Protein 1CF5 (pdb70)

Sequence (498 aa):
DVNFDLSTATAKTYTKFIEDFRATLPFSHKVYDIPLLYSTISDSRRFILLNLTSYAYETISVAIDVTNVYVVAYRTRDVSYFFKESPPEAYNILFKGTRKITLPYTGNYENLQTAAHKIRENIDLGLPALSSAITTLFYYNAQSAPSALLVLIQTTAEAARFKYIERHVAKYVATNFKPNLAIISLENQWSALSKQIFLAQNQGGKFRNPVDLIKPTGQRFQVTNVDSDVVKGNIKLLLNSRASTADENDVNFDLSTATAKTYTKFIEDFRATLPFSHKVYDIPLLYSTISDSRRFILLNLTSYAYETISVAIDVTNVYVVAYRTRDVSYFFKESPPEAYNILFKGTRKITLPYTGNYENLQTAAHKIRENIDLGLPALSSAITTLFYYNAQSAPSALLVLIQTTAEAARFKYIERHVAKYVATNFKPNLAIISLENQWSALSKQIFLAQNQGGKFRNPVDLIKPTGQRFQVTNVDSDVVKGNIKLLLNSRASTADEN

Structure (mmCIF, N/CA/C/O backbone):
data_1CF5
#
_entry.id   1CF5
#
_cell.length_a   49.090
_cell.length_b   50.580
_cell.length_c   61.120
_cell.angle_alpha   72.98
_cell.angle_beta   78.39
_cell.angle_gamma   76.97
#
_symmetry.space_group_name_H-M   'P 1'
#
loop_
_entity.id
_entity.type
_entity.pdbx_description
1 polymer 'PROTEIN (BETA-MOMORCHARIN)'
2 branched beta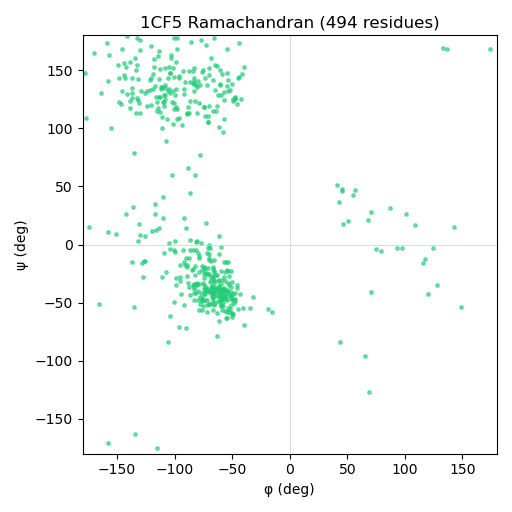-D-xylopyranose-(1-2)-[alpha-D-mannopyranose-(1-6)]beta-D-mannopyranose-(1-4)-2-acetamido-2-deoxy-beta-D-glucopyranose-(1-4)-[alpha-L-fucopyranose-(1-3)]2-acetamido-2-deoxy-beta-D-glucopyranose
3 water water
#
loop_
_atom_site.group_PDB
_atom_site.id
_atom_site.type_symbol
_atom_site.label_atom_id
_atom_site.label_alt_id
_atom_site.label_comp_id
_atom_site.label_asym_id
_atom_site.label_entity_id
_atom_site.label_seq_id
_atom_site.pdbx_PDB_ins_code
_atom_site.Cartn_x
_atom_site.Cartn_y
_atom_site.Cartn_z
_atom_site.occupancy
_atom_site.B_iso_or_equiv
_atom_site.auth_seq_id
_atom_site.auth_comp_id
_atom_site.auth_asym_id
_atom_site.auth_atom_id
_atom_site.pdbx_PDB_model_num
ATOM 1 N N . ASP A 1 1 ? 14.730 4.091 -9.037 1.00 30.08 1 ASP A N 1
ATOM 2 C CA . ASP A 1 1 ? 13.424 3.730 -8.397 1.00 26.50 1 ASP A CA 1
ATOM 3 C C . ASP A 1 1 ? 13.438 4.329 -7.000 1.00 25.15 1 ASP A C 1
ATOM 4 O O . ASP A 1 1 ? 14.475 4.815 -6.562 1.00 27.92 1 ASP A O 1
ATOM 9 N N . VAL A 1 2 ? 12.313 4.280 -6.300 1.00 19.17 2 VAL A N 1
ATOM 10 C CA . VAL A 1 2 ? 12.276 4.637 -4.885 1.00 15.76 2 VAL A CA 1
ATOM 11 C C . VAL A 1 2 ? 12.985 3.587 -4.015 1.00 14.48 2 VAL A C 1
ATOM 12 O O . VAL A 1 2 ? 12.469 2.481 -3.840 1.00 16.06 2 VAL A O 1
ATOM 16 N N . ASN A 1 3 ? 14.187 3.902 -3.528 1.00 13.95 3 ASN A N 1
ATOM 17 C CA . ASN A 1 3 ? 14.943 3.003 -2.641 1.00 9.48 3 ASN A CA 1
ATOM 18 C C . ASN A 1 3 ? 14.569 3.068 -1.161 1.00 11.46 3 ASN A C 1
ATOM 19 O O . ASN A 1 3 ? 14.130 4.110 -0.643 1.00 9.38 3 ASN A O 1
ATOM 24 N N . PHE A 1 4 ? 14.560 1.892 -0.543 1.00 12.86 4 PHE A N 1
ATOM 25 C CA . PHE A 1 4 ? 14.608 1.758 0.895 1.00 13.97 4 PHE A CA 1
ATOM 26 C C . PHE A 1 4 ? 15.371 0.501 1.281 1.00 17.39 4 PHE A C 1
ATOM 27 O O . PHE A 1 4 ? 14.973 -0.609 0.948 1.00 22.15 4 PHE A O 1
ATOM 35 N N . ASP A 1 5 ? 16.444 0.706 2.035 1.00 16.37 5 ASP A N 1
ATOM 36 C CA . ASP A 1 5 ? 17.308 -0.354 2.549 1.00 13.94 5 ASP A CA 1
ATOM 37 C C . ASP A 1 5 ? 17.181 -0.436 4.095 1.00 13.68 5 ASP A C 1
ATOM 38 O O . ASP A 1 5 ? 17.598 0.480 4.810 1.00 16.87 5 ASP A O 1
ATOM 43 N N . LEU A 1 6 ? 16.629 -1.544 4.595 1.00 10.04 6 LEU A N 1
ATOM 44 C CA . LEU A 1 6 ? 16.382 -1.735 6.022 1.00 4.59 6 LEU A CA 1
ATOM 45 C C . LEU A 1 6 ? 17.668 -1.807 6.845 1.00 8.54 6 LEU A C 1
ATOM 46 O O . LEU A 1 6 ? 17.642 -1.800 8.068 1.00 9.14 6 LEU A O 1
ATOM 51 N N . SER A 1 7 ? 18.795 -1.968 6.184 1.00 10.11 7 SER A N 1
ATOM 52 C CA . SER A 1 7 ? 20.020 -2.160 6.924 1.00 9.95 7 SER A CA 1
ATOM 53 C C . SER A 1 7 ? 20.616 -0.853 7.419 1.00 8.90 7 SER A C 1
ATOM 54 O O . SER A 1 7 ? 21.639 -0.872 8.103 1.00 15.08 7 SER A O 1
ATOM 57 N N . THR A 1 8 ? 20.011 0.272 7.031 1.00 9.54 8 THR A N 1
ATOM 58 C CA . THR A 1 8 ? 20.502 1.637 7.376 1.00 10.47 8 THR A CA 1
ATOM 59 C C . THR A 1 8 ? 19.382 2.519 7.946 1.00 12.22 8 THR A C 1
ATOM 60 O O . THR A 1 8 ? 19.513 3.757 8.028 1.00 12.48 8 THR A O 1
ATOM 64 N N . ALA A 1 9 ? 18.235 1.895 8.192 1.00 12.00 9 ALA A N 1
ATOM 65 C CA . ALA A 1 9 ? 16.986 2.622 8.272 1.00 14.23 9 ALA A CA 1
ATOM 66 C C . ALA A 1 9 ? 16.658 3.022 9.690 1.00 16.92 9 ALA A C 1
ATOM 67 O O . ALA A 1 9 ? 17.017 2.340 10.653 1.00 21.53 9 ALA A O 1
ATOM 69 N N . THR A 1 10 ? 15.964 4.143 9.790 1.00 12.76 10 THR A N 1
ATOM 70 C CA . THR A 1 10 ? 15.641 4.788 11.046 1.00 9.41 10 THR A CA 1
ATOM 71 C C . THR A 1 10 ? 14.236 5.272 10.814 1.00 8.51 10 THR A C 1
ATOM 72 O O . THR A 1 10 ? 13.750 5.210 9.676 1.00 13.74 10 THR A O 1
ATOM 76 N N . ALA A 1 11 ? 13.641 5.918 11.807 1.00 12.65 11 ALA A N 1
ATOM 77 C CA . ALA A 1 11 ? 12.325 6.531 11.584 1.00 16.76 11 ALA A CA 1
ATOM 78 C C . ALA A 1 11 ? 12.429 7.641 10.538 1.00 21.36 11 ALA A C 1
ATOM 79 O O . ALA A 1 11 ? 11.518 7.823 9.715 1.00 24.25 11 ALA A O 1
ATOM 81 N N . LYS A 1 12 ? 13.629 8.210 10.441 1.00 20.54 12 LYS A N 1
ATOM 82 C CA . LYS A 1 12 ? 13.891 9.305 9.517 1.00 24.70 12 LYS A CA 1
ATOM 83 C C . LYS A 1 12 ? 14.009 8.842 8.063 1.00 22.45 12 LYS A C 1
ATOM 84 O O . LYS A 1 12 ? 13.269 9.321 7.188 1.00 20.67 12 LYS A O 1
ATOM 90 N N . THR A 1 13 ? 14.875 7.861 7.812 1.00 15.93 13 THR A N 1
ATOM 91 C CA . THR A 1 13 ? 15.014 7.373 6.444 1.00 15.00 13 THR A CA 1
ATOM 92 C C . THR A 1 13 ? 13.745 6.692 5.982 1.00 15.63 13 THR A C 1
ATOM 93 O O . THR A 1 13 ? 13.520 6.616 4.794 1.00 18.96 13 THR A O 1
ATOM 97 N N . TYR A 1 14 ? 12.917 6.193 6.903 1.00 15.89 14 TYR A N 1
ATOM 98 C CA . TYR A 1 14 ? 11.659 5.568 6.491 1.00 13.72 14 TYR A CA 1
ATOM 99 C C . TYR A 1 14 ? 10.615 6.568 6.030 1.00 16.87 14 TYR A C 1
ATOM 100 O O . TYR A 1 14 ? 9.866 6.288 5.099 1.00 20.51 14 TYR A O 1
ATOM 109 N N . THR A 1 15 ? 10.512 7.707 6.714 1.00 20.70 15 THR A N 1
ATOM 110 C CA . THR A 1 15 ? 9.592 8.783 6.292 1.00 17.51 15 THR A CA 1
ATOM 111 C C . THR A 1 15 ? 10.033 9.408 4.981 1.00 15.35 15 THR A C 1
ATOM 112 O O . THR A 1 15 ? 9.208 9.867 4.185 1.00 15.24 15 THR A O 1
ATOM 116 N N . LYS A 1 16 ? 11.343 9.503 4.794 1.00 13.01 16 LYS A N 1
ATOM 117 C CA . LYS A 1 16 ? 11.893 9.985 3.528 1.00 13.11 16 LYS A CA 1
ATOM 118 C C . LYS A 1 16 ? 11.658 9.035 2.337 1.00 9.22 16 LYS A C 1
ATOM 119 O O . LYS A 1 16 ? 11.438 9.491 1.217 1.00 13.60 16 LYS A O 1
ATOM 125 N N . PHE A 1 17 ? 11.803 7.728 2.563 1.00 10.46 17 PHE A N 1
ATOM 126 C CA . PHE A 1 17 ? 11.389 6.712 1.598 1.00 9.45 17 PHE A CA 1
ATOM 127 C C . PHE A 1 17 ? 9.943 6.962 1.237 1.00 10.42 17 PHE A C 1
ATOM 128 O O . PHE A 1 17 ? 9.670 7.301 0.098 1.00 15.73 17 PHE A O 1
ATOM 136 N N . ILE A 1 18 ? 9.056 7.038 2.239 1.00 11.69 18 ILE A N 1
ATOM 137 C CA . ILE A 1 18 ? 7.632 7.299 1.967 1.00 12.41 18 ILE A CA 1
ATOM 138 C C . ILE A 1 18 ? 7.401 8.632 1.271 1.00 18.23 18 ILE A C 1
ATOM 139 O O . ILE A 1 18 ? 6.650 8.713 0.275 1.00 20.99 18 ILE A O 1
ATOM 144 N N . GLU A 1 19 ? 8.098 9.665 1.755 1.00 21.27 19 GLU A N 1
ATOM 145 C CA . GLU A 1 19 ? 7.994 11.018 1.203 1.00 21.07 19 GLU A CA 1
ATOM 146 C C . GLU A 1 19 ? 8.387 11.038 -0.281 1.00 21.12 19 GLU A C 1
ATOM 147 O O . GLU A 1 19 ? 7.578 11.420 -1.121 1.00 23.87 19 GLU A O 1
ATOM 153 N N . ASP A 1 20 ? 9.561 10.491 -0.606 1.00 18.78 20 ASP A N 1
ATOM 154 C CA . ASP A 1 20 ? 9.971 10.232 -1.996 1.00 18.21 20 ASP A CA 1
ATOM 155 C C . ASP A 1 20 ? 9.009 9.376 -2.853 1.00 17.11 20 ASP A C 1
ATOM 156 O O . ASP A 1 20 ? 8.832 9.631 -4.042 1.00 20.66 20 ASP A O 1
ATOM 161 N N . PHE A 1 21 ? 8.540 8.267 -2.294 1.00 15.07 21 PHE A N 1
ATOM 162 C CA . PHE A 1 21 ? 7.601 7.379 -2.970 1.00 16.21 21 PHE A CA 1
ATOM 163 C C . PHE A 1 21 ? 6.286 8.107 -3.306 1.00 18.93 21 PHE A C 1
ATOM 164 O O . PHE A 1 21 ? 5.817 8.044 -4.454 1.00 22.11 21 PHE A O 1
ATOM 172 N N . ARG A 1 22 ? 5.770 8.895 -2.356 1.00 21.12 22 ARG A N 1
ATOM 173 C CA . ARG A 1 22 ? 4.611 9.780 -2.612 1.00 22.58 22 ARG A CA 1
ATOM 174 C C . ARG A 1 22 ? 4.810 10.731 -3.801 1.00 22.65 22 ARG A C 1
ATOM 175 O O . ARG A 1 22 ? 3.840 11.153 -4.418 1.00 24.16 22 ARG A O 1
ATOM 183 N N . ALA A 1 23 ? 6.066 10.996 -4.164 1.00 25.15 23 ALA A N 1
ATOM 184 C CA . ALA A 1 23 ? 6.398 12.014 -5.155 1.00 28.18 23 ALA A CA 1
ATOM 185 C C . ALA A 1 23 ? 7.057 11.516 -6.442 1.00 30.53 23 ALA A C 1
ATOM 186 O O . ALA A 1 23 ? 7.602 12.313 -7.207 1.00 38.66 23 ALA A O 1
ATOM 188 N N . THR A 1 24 ? 7.055 10.212 -6.695 1.00 30.65 24 THR A N 1
ATOM 189 C CA . THR A 1 24 ? 7.247 9.768 -8.083 1.00 28.02 24 THR A CA 1
ATOM 190 C C . THR A 1 24 ? 5.928 9.395 -8.752 1.00 27.68 24 THR A C 1
ATOM 191 O O . THR A 1 24 ? 5.857 9.255 -9.968 1.00 28.45 24 THR A O 1
ATOM 195 N N . LEU A 1 25 ? 4.850 9.433 -7.981 1.00 25.60 25 LEU A N 1
ATOM 196 C CA . LEU A 1 25 ? 3.549 9.192 -8.549 1.00 27.34 25 LEU A CA 1
ATOM 197 C C . LEU A 1 25 ? 3.123 10.414 -9.339 1.00 30.20 25 LEU A C 1
ATOM 198 O O . LEU A 1 25 ? 3.140 11.524 -8.819 1.00 35.78 25 LEU A O 1
ATOM 203 N N . PRO A 1 26 ? 2.910 10.256 -10.652 1.00 31.81 26 PRO A N 1
ATOM 204 C CA . PRO A 1 26 ? 2.138 11.266 -11.379 1.00 31.36 26 PRO A CA 1
ATOM 205 C C . PRO A 1 26 ? 0.710 11.440 -10.861 1.00 32.11 26 PRO A C 1
ATOM 206 O O . PRO A 1 26 ? -0.016 10.455 -10.648 1.00 34.47 26 PRO A O 1
ATOM 210 N N . PHE A 1 27 ? 0.285 12.695 -10.759 1.00 29.79 27 PHE A N 1
ATOM 211 C CA . PHE A 1 27 ? -1.124 13.033 -10.497 1.00 28.74 27 PHE A CA 1
ATOM 212 C C . PHE A 1 27 ? -1.521 14.152 -11.455 1.00 28.90 27 PHE A C 1
ATOM 213 O O . PHE A 1 27 ? -0.658 14.849 -11.990 1.00 32.36 27 PHE A O 1
ATOM 221 N N . SER A 1 28 ? -2.813 14.339 -11.673 1.00 26.89 28 SER A N 1
ATOM 222 C CA . SER A 1 28 ? -3.240 15.299 -12.665 1.00 27.76 28 SER A CA 1
ATOM 223 C C . SER A 1 28 ? -3.373 16.718 -12.117 1.00 32.46 28 SER A C 1
ATOM 224 O O . SER A 1 28 ? -3.094 17.701 -12.813 1.00 33.88 28 SER A O 1
ATOM 227 N N . HIS A 1 29 ? -3.825 16.825 -10.873 1.00 39.64 29 HIS A N 1
ATOM 228 C CA . HIS A 1 29 ? -3.916 18.121 -10.174 1.00 40.34 29 HIS A CA 1
ATOM 229 C C . HIS A 1 29 ? -4.420 17.883 -8.772 1.00 36.57 29 HIS A C 1
ATOM 230 O O . HIS A 1 29 ? -5.325 17.083 -8.584 1.00 37.24 29 HIS A O 1
ATOM 237 N N . LYS A 1 30 ? -3.970 18.698 -7.829 1.00 34.50 30 LYS A N 1
ATOM 238 C CA . LYS A 1 30 ? -4.331 18.508 -6.424 1.00 35.25 30 LYS A CA 1
ATOM 239 C C . LYS A 1 30 ? -5.789 18.833 -6.098 1.00 33.70 30 LYS A C 1
ATOM 240 O O . LYS A 1 30 ? -6.175 19.981 -6.162 1.00 37.07 30 LYS A O 1
ATOM 246 N N . VAL A 1 31 ? -6.601 17.829 -5.780 1.00 35.06 31 VAL A N 1
ATOM 247 C CA . VAL A 1 31 ? -7.937 18.085 -5.233 1.00 35.08 31 VAL A CA 1
ATOM 248 C C . VAL A 1 31 ? -7.868 18.356 -3.731 1.00 36.21 31 VAL A C 1
ATOM 249 O O . VAL A 1 31 ? -7.367 17.524 -2.965 1.00 39.03 31 VAL A O 1
ATOM 253 N N . TYR A 1 32 ? -8.389 19.508 -3.313 1.00 33.14 32 TYR A N 1
ATOM 254 C CA . TYR A 1 32 ? -8.239 19.987 -1.945 1.00 25.71 32 TYR A CA 1
ATOM 255 C C . TYR A 1 32 ? -6.814 19.762 -1.466 1.00 25.52 32 TYR A C 1
ATOM 256 O O . TYR A 1 32 ? -6.582 19.310 -0.359 1.00 29.32 32 TYR A O 1
ATOM 265 N N . ASP A 1 33 ? -5.868 19.937 -2.377 1.00 27.96 33 ASP A N 1
ATOM 266 C CA . ASP A 1 33 ? -4.439 19.827 -2.082 1.00 27.00 33 ASP A CA 1
ATOM 267 C C . ASP A 1 33 ? -3.893 18.432 -1.894 1.00 22.47 33 ASP A C 1
ATOM 268 O O . ASP A 1 33 ? -2.682 18.225 -1.886 1.00 24.98 33 ASP A O 1
ATOM 273 N N . ILE A 1 34 ? -4.790 17.461 -1.939 1.00 20.31 34 ILE A N 1
ATOM 274 C CA . ILE A 1 34 ? -4.420 16.055 -2.017 1.00 14.01 34 ILE A CA 1
ATOM 275 C C . ILE A 1 34 ? -4.293 15.696 -3.503 1.00 11.91 34 ILE A C 1
ATOM 276 O O . ILE A 1 34 ? -5.264 15.824 -4.271 1.00 13.18 34 ILE A O 1
ATOM 281 N N . PRO A 1 35 ? -3.074 15.405 -3.965 1.00 8.70 35 PRO A N 1
ATOM 282 C CA . PRO A 1 35 ? -2.817 15.007 -5.351 1.00 8.70 35 PRO A CA 1
ATOM 283 C C . PRO A 1 35 ? -3.776 13.925 -5.833 1.00 12.61 35 PRO A C 1
ATOM 284 O O . PRO A 1 35 ? -3.976 12.923 -5.154 1.00 8.06 35 PRO A O 1
ATOM 288 N N . LEU A 1 36 ? -4.441 14.183 -6.948 1.00 17.31 36 LEU A N 1
ATOM 289 C CA . LEU A 1 36 ? -5.352 13.203 -7.569 1.00 20.57 36 LEU A CA 1
ATOM 290 C C . LEU A 1 36 ? -4.693 12.434 -8.726 1.00 23.47 36 LEU A C 1
ATOM 291 O O . LEU A 1 36 ? -4.087 13.042 -9.605 1.00 27.38 36 LEU A O 1
ATOM 296 N N . LEU A 1 37 ? -4.869 11.112 -8.748 1.00 25.88 37 LEU A N 1
ATOM 297 C CA . LEU A 1 37 ? -4.040 10.216 -9.570 1.00 22.76 37 LEU A CA 1
ATOM 298 C C . LEU A 1 37 ? -4.717 9.901 -10.908 1.00 25.89 37 LEU A C 1
ATOM 299 O O . LEU A 1 37 ? -5.953 9.856 -10.985 1.00 27.19 37 LEU A O 1
ATOM 304 N N . TYR A 1 38 ? -3.923 9.796 -11.977 1.00 27.01 38 TYR A N 1
ATOM 305 C CA . TYR A 1 38 ? -4.482 9.589 -13.331 1.00 22.39 38 TYR A CA 1
ATOM 306 C C . TYR A 1 38 ? -5.238 8.282 -13.465 1.00 22.91 38 TYR A C 1
ATOM 307 O O . TYR A 1 38 ? -4.639 7.212 -13.328 1.00 19.20 38 TYR A O 1
ATOM 316 N N . SER A 1 39 ? -6.465 8.384 -13.972 1.00 24.41 39 SER A N 1
ATOM 317 C CA . SER A 1 39 ? -7.268 7.218 -14.363 1.00 26.21 39 SER A CA 1
ATOM 318 C C . SER A 1 39 ? -6.671 6.522 -15.583 1.00 25.91 39 SER A C 1
ATOM 319 O O . SER A 1 39 ? -6.811 5.307 -15.757 1.00 28.44 39 SER A O 1
ATOM 322 N N . THR A 1 40 ? -5.973 7.303 -16.403 1.00 23.91 40 THR A N 1
ATOM 323 C CA . THR A 1 40 ? -5.402 6.826 -17.648 1.00 25.42 40 THR A CA 1
ATOM 324 C C . THR A 1 40 ? -4.039 7.443 -17.857 1.00 26.50 40 THR A C 1
ATOM 325 O O . THR A 1 40 ? -3.906 8.657 -17.948 1.00 30.14 40 THR A O 1
ATOM 329 N N . ILE A 1 41 ? -3.066 6.595 -18.139 1.00 28.75 41 ILE A N 1
ATOM 330 C CA . ILE A 1 41 ? -1.687 7.032 -18.215 1.00 25.70 41 ILE A CA 1
ATOM 331 C C . ILE A 1 41 ? -0.940 6.237 -19.288 1.00 29.49 41 ILE A C 1
ATOM 332 O O . ILE A 1 41 ? -1.195 5.034 -19.487 1.00 29.02 41 ILE A O 1
ATOM 337 N N . SER A 1 42 ? -0.212 6.966 -20.127 1.00 30.10 42 SER A N 1
ATOM 338 C CA . SER A 1 42 ? 0.609 6.358 -21.161 1.00 36.07 42 SER A CA 1
ATOM 339 C C . SER A 1 42 ? 1.386 5.211 -20.541 1.00 40.02 42 SER A C 1
ATOM 340 O O . SER A 1 42 ? 2.131 5.430 -19.599 1.00 44.02 42 SER A O 1
ATOM 343 N N . ASP A 1 43 ? 1.204 3.992 -21.042 1.00 42.30 43 ASP A N 1
ATOM 344 C CA . ASP A 1 43 ? 1.770 2.808 -20.383 1.00 44.62 43 ASP A CA 1
ATOM 345 C C . ASP A 1 43 ? 3.279 2.865 -20.148 1.00 44.12 43 ASP A C 1
ATOM 346 O O . ASP A 1 43 ? 3.822 2.087 -19.359 1.00 44.35 43 ASP A O 1
ATOM 351 N N . SER A 1 44 ? 3.944 3.802 -20.816 1.00 43.32 44 SER A N 1
ATOM 352 C CA . SER A 1 44 ? 5.354 4.069 -20.553 1.00 43.11 44 SER A CA 1
ATOM 353 C C . SER A 1 44 ? 5.569 4.545 -19.111 1.00 42.77 44 SER A C 1
ATOM 354 O O . SER A 1 44 ? 6.576 4.222 -18.485 1.00 43.02 44 SER A O 1
ATOM 357 N N . ARG A 1 45 ? 4.564 5.247 -18.582 1.00 41.56 45 ARG A N 1
ATOM 358 C CA . ARG A 1 45 ? 4.587 5.830 -17.234 1.00 38.16 45 ARG A CA 1
ATOM 359 C C . ARG A 1 45 ? 3.723 5.048 -16.226 1.00 32.77 45 ARG A C 1
ATOM 360 O O . ARG A 1 45 ? 3.622 5.435 -15.065 1.00 33.54 45 ARG A O 1
ATOM 368 N N . ARG A 1 46 ? 3.098 3.957 -16.656 1.00 26.10 46 ARG A N 1
ATOM 369 C CA . ARG A 1 46 ? 2.114 3.268 -15.818 1.00 18.27 46 ARG A CA 1
ATOM 370 C C . ARG A 1 46 ? 2.626 2.801 -14.442 1.00 16.99 46 ARG A C 1
ATOM 371 O O . ARG A 1 46 ? 1.984 3.072 -13.434 1.00 16.92 46 ARG A O 1
ATOM 379 N N . PHE A 1 47 ? 3.819 2.200 -14.408 1.00 12.72 47 PHE A N 1
ATOM 380 C CA . PHE A 1 47 ? 4.334 1.466 -13.250 1.00 10.33 47 PHE A CA 1
ATOM 381 C C . PHE A 1 47 ? 5.629 2.072 -12.707 1.00 14.55 47 PHE A C 1
ATOM 382 O O . PHE A 1 47 ? 6.583 2.265 -13.465 1.00 15.50 47 PHE A O 1
ATOM 390 N N . ILE A 1 48 ? 5.703 2.227 -11.378 1.00 16.63 48 ILE A N 1
ATOM 391 C CA . ILE A 1 48 ? 6.927 2.634 -10.686 1.00 13.86 48 ILE A CA 1
ATOM 392 C C . ILE A 1 48 ? 7.410 1.475 -9.836 1.00 15.70 48 ILE A C 1
ATOM 393 O O . ILE A 1 48 ? 6.603 0.646 -9.399 1.00 14.71 48 ILE A O 1
ATOM 398 N N . LEU A 1 49 ? 8.727 1.421 -9.629 1.00 11.37 49 LEU A N 1
ATOM 399 C CA . LEU A 1 49 ? 9.388 0.325 -8.934 1.00 9.53 49 LEU A CA 1
ATOM 400 C C . LEU A 1 49 ? 9.954 0.795 -7.586 1.00 10.29 49 LEU A C 1
ATOM 401 O O . LEU A 1 49 ? 10.509 1.890 -7.493 1.00 10.47 49 LEU A O 1
ATOM 406 N N . LEU A 1 50 ? 9.744 -0.002 -6.540 1.00 11.07 50 LEU A N 1
ATOM 407 C CA . LEU A 1 50 ? 10.318 0.237 -5.215 1.00 6.32 50 LEU A CA 1
ATOM 408 C C . LEU A 1 50 ? 11.446 -0.740 -4.953 1.00 11.82 50 LEU A C 1
ATOM 409 O O . LEU A 1 50 ? 11.232 -1.947 -4.986 1.00 15.01 50 LEU A O 1
ATOM 414 N N . ASN A 1 51 ? 12.579 -0.233 -4.481 1.00 14.80 51 ASN A N 1
ATOM 415 C CA . ASN A 1 51 ? 13.769 -1.063 -4.348 1.00 15.23 51 ASN A CA 1
ATOM 416 C C . ASN A 1 51 ? 14.089 -1.391 -2.886 1.00 14.44 51 ASN A C 1
AT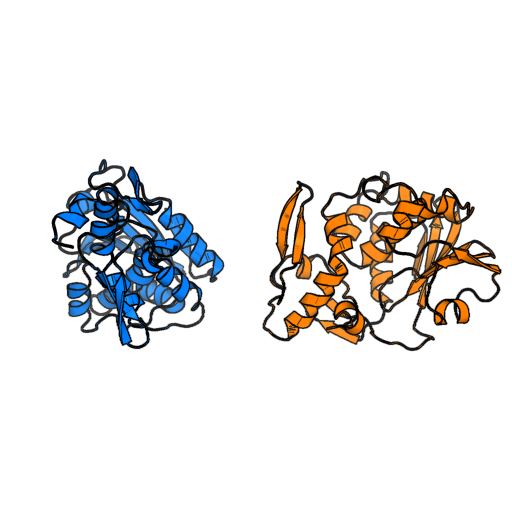OM 417 O O . ASN A 1 51 ? 14.922 -0.735 -2.241 1.00 10.74 51 ASN A O 1
ATOM 422 N N . LEU A 1 52 ? 13.509 -2.499 -2.425 1.00 13.31 52 LEU A N 1
ATOM 423 C CA . LEU A 1 52 ? 13.550 -2.939 -1.018 1.00 8.78 52 LEU A CA 1
ATOM 424 C C . LEU A 1 52 ? 14.648 -3.989 -0.669 1.00 9.67 52 LEU A C 1
ATOM 425 O O . LEU A 1 52 ? 14.556 -5.140 -1.080 1.00 19.29 52 LEU A O 1
ATOM 430 N N . THR A 1 53 ? 15.680 -3.586 0.066 1.00 5.33 53 THR A N 1
ATOM 431 C CA . THR A 1 53 ? 16.663 -4.501 0.670 1.00 4.09 53 THR A CA 1
ATOM 432 C C . THR A 1 53 ? 16.475 -4.695 2.202 1.00 7.74 53 THR A C 1
ATOM 433 O O . THR A 1 53 ? 16.167 -3.768 2.942 1.00 10.07 53 THR A O 1
ATOM 437 N N . SER A 1 54 ? 16.788 -5.876 2.694 1.00 6.85 54 SER A N 1
ATOM 438 C CA . SER A 1 54 ? 16.430 -6.241 4.053 1.00 4.16 54 SER A CA 1
ATOM 439 C C . SER A 1 54 ? 17.675 -6.059 4.895 1.00 5.43 54 SER A C 1
ATOM 440 O O . SER A 1 54 ? 18.764 -5.973 4.338 1.00 7.36 54 SER A O 1
ATOM 443 N N . TYR A 1 55 ? 17.560 -6.292 6.198 1.00 5.74 55 TYR A N 1
ATOM 444 C CA . TYR A 1 55 ? 18.707 -6.179 7.098 1.00 8.98 55 TYR A CA 1
ATOM 445 C C . TYR A 1 55 ? 19.921 -6.944 6.600 1.00 11.48 55 TYR A C 1
ATOM 446 O O . TYR A 1 55 ? 21.048 -6.540 6.816 1.00 17.44 55 TYR A O 1
ATOM 455 N N . ALA A 1 56 ? 19.668 -8.046 5.914 1.00 17.05 56 ALA A N 1
ATOM 456 C CA . ALA A 1 56 ? 20.715 -8.990 5.552 1.00 18.60 56 ALA A CA 1
ATOM 457 C C . ALA A 1 56 ? 20.946 -9.051 4.043 1.00 20.38 56 ALA A C 1
ATOM 458 O O . ALA A 1 56 ? 21.506 -10.015 3.532 1.00 20.92 56 ALA A O 1
ATOM 460 N N . TYR A 1 57 ? 20.402 -8.067 3.335 1.00 19.98 57 TYR A N 1
ATOM 461 C CA . TYR A 1 57 ? 20.828 -7.725 1.981 1.00 20.52 57 TYR A CA 1
ATOM 462 C C . TYR A 1 57 ? 20.118 -8.535 0.904 1.00 21.23 57 TYR A C 1
ATOM 463 O O . TYR A 1 57 ? 20.572 -8.631 -0.240 1.00 26.83 57 TYR A O 1
ATOM 472 N N . GLU A 1 58 ? 18.885 -8.896 1.205 1.00 16.35 58 GLU A N 1
ATOM 473 C CA . GLU A 1 58 ? 18.021 -9.456 0.192 1.00 11.03 58 GLU A CA 1
ATOM 474 C C . GLU A 1 58 ? 17.231 -8.361 -0.544 1.00 11.94 58 GLU A C 1
ATOM 475 O O . GLU A 1 58 ? 16.453 -7.620 0.073 1.00 14.94 58 GLU A O 1
ATOM 481 N N . THR A 1 59 ? 17.531 -8.176 -1.828 1.00 9.37 59 THR A N 1
ATOM 482 C CA . THR A 1 59 ? 16.936 -7.088 -2.592 1.00 7.71 59 THR A CA 1
ATOM 483 C C . THR A 1 59 ? 15.780 -7.585 -3.457 1.00 7.50 59 THR A C 1
ATOM 484 O O . THR A 1 59 ? 15.949 -8.491 -4.264 1.00 11.32 59 THR A O 1
ATOM 488 N N . ILE A 1 60 ? 14.580 -7.097 -3.186 1.00 2.72 60 ILE A N 1
ATOM 489 C CA . ILE A 1 60 ? 13.456 -7.364 -4.046 1.00 2.89 60 ILE A CA 1
ATOM 490 C C . ILE A 1 60 ? 12.957 -6.049 -4.575 1.00 7.81 60 ILE A C 1
ATOM 491 O O . ILE A 1 60 ? 13.254 -5.009 -4.010 1.00 11.99 60 ILE A O 1
ATOM 496 N N . SER A 1 61 ? 12.461 -6.106 -5.801 1.00 8.27 61 SER A N 1
ATOM 497 C CA . SER A 1 61 ? 11.968 -4.944 -6.519 1.00 10.11 61 SER A CA 1
ATOM 498 C C . SER A 1 61 ? 10.464 -5.136 -6.710 1.00 10.94 61 SER A C 1
ATOM 499 O O . SER A 1 61 ? 10.053 -6.155 -7.245 1.00 13.44 61 SER A O 1
ATOM 502 N N . VAL A 1 62 ? 9.636 -4.256 -6.152 1.00 12.63 62 VAL A N 1
ATOM 503 C CA . VAL A 1 62 ? 8.183 -4.442 -6.260 1.00 8.75 62 VAL A CA 1
ATOM 504 C C . VAL A 1 62 ? 7.567 -3.338 -7.114 1.00 8.67 62 VAL A C 1
ATOM 505 O O . VAL A 1 62 ? 8.136 -2.254 -7.216 1.00 8.15 62 VAL A O 1
ATOM 509 N N . ALA A 1 63 ? 6.569 -3.710 -7.917 1.00 7.07 63 ALA A N 1
ATOM 510 C CA . ALA A 1 63 ? 6.006 -2.820 -8.916 1.00 7.18 63 ALA A CA 1
ATOM 511 C C . ALA A 1 63 ? 4.711 -2.238 -8.428 1.00 10.43 63 ALA A C 1
ATOM 512 O O . ALA A 1 63 ? 3.779 -2.966 -8.086 1.00 7.62 63 ALA A O 1
ATOM 514 N N . ILE A 1 64 ? 4.620 -0.921 -8.578 1.00 12.12 64 ILE A N 1
ATOM 515 C CA . ILE A 1 64 ? 3.452 -0.149 -8.193 1.00 11.18 64 ILE A CA 1
ATOM 516 C C . ILE A 1 64 ? 2.755 0.423 -9.429 1.00 9.57 64 ILE A C 1
ATOM 517 O O . ILE A 1 64 ? 3.347 1.182 -10.183 1.00 12.02 64 ILE A O 1
ATOM 522 N N . ASP A 1 65 ? 1.464 0.157 -9.534 1.00 7.52 65 ASP A N 1
ATOM 523 C CA . ASP A 1 65 ? 0.563 0.879 -10.418 1.00 4.79 65 ASP A CA 1
ATOM 524 C C . ASP A 1 65 ? 0.253 2.339 -9.974 1.00 7.74 65 ASP A C 1
ATOM 525 O O . ASP A 1 65 ? -0.687 2.580 -9.210 1.00 10.46 65 ASP A O 1
ATOM 530 N N . VAL A 1 66 ? 0.840 3.324 -10.652 1.00 13.52 66 VAL A N 1
ATOM 531 C CA . VAL A 1 66 ? 0.651 4.749 -10.284 1.00 13.49 66 VAL A CA 1
ATOM 532 C C . VAL A 1 66 ? -0.803 5.226 -10.382 1.00 18.10 66 VAL A C 1
ATOM 533 O O . VAL A 1 66 ? -1.169 6.294 -9.890 1.00 23.05 66 VAL A O 1
ATOM 537 N N . THR A 1 67 ? -1.655 4.373 -10.929 1.00 17.04 67 THR A N 1
ATOM 538 C CA . THR A 1 67 ? -3.018 4.756 -11.223 1.00 11.77 67 THR A CA 1
ATOM 539 C C . THR A 1 67 ? -3.884 4.533 -9.988 1.00 10.88 67 THR A C 1
ATOM 540 O O . THR A 1 67 ? -4.976 5.066 -9.883 1.00 12.56 67 THR A O 1
ATOM 544 N N . ASN A 1 68 ? -3.289 3.962 -8.952 1.00 9.02 68 ASN A N 1
ATOM 545 C CA . ASN A 1 68 ? -4.073 3.550 -7.788 1.00 10.06 68 ASN A CA 1
ATOM 546 C C . ASN A 1 68 ? -3.222 3.035 -6.616 1.00 10.10 68 ASN A C 1
ATOM 547 O O . ASN A 1 68 ? -3.714 2.293 -5.765 1.00 8.40 68 ASN A O 1
ATOM 552 N N . VAL A 1 69 ? -1.921 3.316 -6.692 1.00 9.94 69 VAL A N 1
ATOM 553 C CA . VAL A 1 69 ? -0.915 2.806 -5.769 1.00 10.63 69 VAL A CA 1
ATOM 554 C C . VAL A 1 69 ? -0.955 1.325 -5.426 1.00 14.71 69 VAL A C 1
ATOM 555 O O . VAL A 1 69 ? -0.416 0.922 -4.395 1.00 17.96 69 VAL A O 1
ATOM 559 N N . TYR A 1 70 ? -1.648 0.516 -6.224 1.00 18.07 70 TYR A N 1
ATOM 560 C CA . TYR A 1 70 ? -1.665 -0.939 -5.992 1.00 20.44 70 TYR A CA 1
ATOM 561 C C . TYR A 1 70 ? -0.322 -1.558 -6.321 1.00 18.33 70 TYR A C 1
ATOM 562 O O . TYR A 1 70 ? 0.371 -1.114 -7.228 1.00 20.91 70 TYR A O 1
ATOM 571 N N . VAL A 1 71 ? 0.055 -2.587 -5.588 1.00 19.13 71 VAL A N 1
ATOM 572 C CA . VAL A 1 71 ? 1.220 -3.345 -5.995 1.00 15.60 71 VAL A CA 1
ATOM 573 C C . VAL A 1 71 ? 0.718 -4.476 -6.874 1.00 16.63 71 VAL A C 1
ATOM 574 O O . VAL A 1 71 ? -0.413 -4.951 -6.698 1.00 19.58 71 VAL A O 1
ATOM 578 N N . VAL A 1 72 ? 1.408 -4.645 -7.995 1.00 13.78 72 VAL A N 1
ATOM 579 C CA . VAL A 1 72 ? 0.917 -5.473 -9.097 1.00 11.52 72 VAL A CA 1
ATOM 580 C C . VAL A 1 72 ? 1.755 -6.754 -9.264 1.00 10.21 72 VAL A C 1
ATOM 581 O O . VAL A 1 72 ? 1.208 -7.856 -9.442 1.00 7.20 72 VAL A O 1
ATOM 585 N N . ALA A 1 73 ? 3.018 -6.650 -8.865 1.00 4.95 73 ALA A N 1
ATOM 586 C CA . ALA A 1 73 ? 3.952 -7.723 -9.076 1.00 2.76 73 ALA A CA 1
ATOM 587 C C . ALA A 1 73 ? 5.183 -7.415 -8.318 1.00 2.00 73 ALA A C 1
ATOM 588 O O . ALA A 1 73 ? 5.509 -6.250 -8.187 1.00 4.55 73 ALA A O 1
ATOM 590 N N . TYR A 1 74 ? 6.018 -8.436 -8.157 1.00 2.87 74 TYR A N 1
ATOM 591 C CA . TYR A 1 74 ? 7.323 -8.286 -7.531 1.00 6.19 74 TYR A CA 1
ATOM 592 C C . TYR A 1 74 ? 8.374 -9.254 -8.096 1.00 8.11 74 TYR A C 1
ATOM 593 O O . TYR A 1 74 ? 8.070 -10.404 -8.388 1.00 10.75 74 TYR A O 1
ATOM 602 N N . ARG A 1 75 ? 9.610 -8.779 -8.213 1.00 8.92 75 ARG A N 1
ATOM 603 C CA . ARG A 1 75 ? 10.728 -9.579 -8.699 1.00 8.33 75 ARG A CA 1
ATOM 604 C C . ARG A 1 75 ? 11.687 -9.929 -7.593 1.00 8.44 75 ARG A C 1
ATOM 605 O O . ARG A 1 75 ? 12.335 -9.040 -7.037 1.00 11.92 75 ARG A O 1
ATOM 613 N N . THR A 1 76 ? 11.975 -11.223 -7.510 1.00 7.84 76 THR A N 1
ATOM 614 C CA . THR A 1 76 ? 13.028 -11.765 -6.690 1.00 5.80 76 THR A CA 1
ATOM 615 C C . THR A 1 76 ? 14.117 -12.424 -7.537 1.00 11.35 76 THR A C 1
ATOM 616 O O . THR A 1 76 ? 13.885 -13.433 -8.175 1.00 15.48 76 THR A O 1
ATOM 620 N N . ARG A 1 77 ? 15.323 -11.874 -7.513 1.00 16.57 77 ARG A N 1
ATOM 621 C CA . ARG A 1 77 ? 16.450 -12.451 -8.258 1.00 19.24 77 ARG A CA 1
ATOM 622 C C . ARG A 1 77 ? 16.174 -12.363 -9.752 1.00 17.92 77 ARG A C 1
ATOM 623 O O . ARG A 1 77 ? 16.370 -11.327 -10.373 1.00 24.61 77 ARG A O 1
ATOM 631 N N . ASP A 1 78 ? 15.662 -13.437 -10.321 1.00 16.33 78 ASP A N 1
ATOM 632 C CA . ASP A 1 78 ? 15.157 -13.376 -11.677 1.00 15.69 78 ASP A CA 1
ATOM 633 C C . ASP A 1 78 ? 13.897 -14.213 -11.904 1.00 9.91 78 ASP A C 1
ATOM 634 O O . ASP A 1 78 ? 13.649 -14.633 -13.021 1.00 15.27 78 ASP A O 1
ATOM 639 N N . VAL A 1 79 ? 13.106 -14.445 -10.862 1.00 4.04 79 VAL A N 1
ATOM 640 C CA . VAL A 1 79 ? 11.701 -14.806 -11.055 1.00 3.69 79 VAL A CA 1
ATOM 641 C C . VAL A 1 79 ? 10.843 -13.620 -10.634 1.00 8.89 79 VAL A C 1
ATOM 642 O O . VAL A 1 79 ? 11.319 -12.747 -9.919 1.00 15.52 79 VAL A O 1
ATOM 646 N N . SER A 1 80 ? 9.659 -13.495 -11.233 1.00 8.84 80 SER A N 1
ATOM 647 C CA . SER A 1 80 ? 8.833 -12.300 -11.152 1.00 3.49 80 SER A CA 1
ATOM 648 C C . SER A 1 80 ? 7.402 -12.794 -10.970 1.00 9.28 80 SER A C 1
ATOM 649 O O . SER A 1 80 ? 6.984 -13.704 -11.669 1.00 12.63 80 SER A O 1
ATOM 652 N N . TYR A 1 81 ? 6.803 -12.450 -9.830 1.00 12.46 81 TYR A N 1
ATOM 653 C CA . TYR A 1 81 ? 5.523 -13.018 -9.403 1.00 4.67 81 TYR A CA 1
ATOM 654 C C . TYR A 1 81 ? 4.472 -11.949 -9.523 1.00 6.76 81 TYR A C 1
ATOM 655 O O . TYR A 1 81 ? 4.716 -10.831 -9.079 1.00 9.80 81 TYR A O 1
ATOM 664 N N . PHE A 1 82 ? 3.477 -12.220 -10.367 1.00 8.23 82 PHE A N 1
ATOM 665 C CA . PHE A 1 82 ? 2.326 -11.341 -10.630 1.00 11.01 82 PHE A CA 1
ATOM 666 C C . PHE A 1 82 ? 1.051 -11.781 -9.861 1.00 16.73 82 PHE A C 1
ATOM 667 O O . PHE A 1 82 ? 0.845 -12.974 -9.633 1.00 21.83 82 PHE A O 1
ATOM 675 N N . PHE A 1 83 ? 0.237 -10.828 -9.400 1.00 19.10 83 PHE A N 1
ATOM 676 C CA . PHE A 1 83 ? -1.084 -11.160 -8.830 1.00 18.86 83 PHE A CA 1
ATOM 677 C C . PHE A 1 83 ? -2.030 -11.714 -9.915 1.00 19.20 83 PHE A C 1
ATOM 678 O O . PHE A 1 83 ? -2.054 -11.217 -11.040 1.00 12.46 83 PHE A O 1
ATOM 686 N N . LYS A 1 84 ? -2.838 -12.714 -9.576 1.00 19.62 84 LYS A N 1
ATOM 687 C CA . LYS A 1 84 ? -3.878 -13.144 -10.493 1.00 21.97 84 LYS A CA 1
ATOM 688 C C . LYS A 1 84 ? -4.867 -12.016 -10.681 1.00 27.20 84 LYS A C 1
ATOM 689 O O . LYS A 1 84 ? -5.496 -11.566 -9.734 1.00 28.86 84 LYS A O 1
ATOM 695 N N . GLU A 1 85 ? -4.914 -11.524 -11.913 1.00 33.42 85 GLU A N 1
ATOM 696 C CA . GLU A 1 85 ? -5.866 -10.521 -12.424 1.00 33.97 85 GLU A CA 1
ATOM 697 C C . GLU A 1 85 ? -5.259 -9.116 -12.500 1.00 30.64 85 GLU A C 1
ATOM 698 O O . GLU A 1 85 ? -5.973 -8.124 -12.627 1.00 30.08 85 GLU A O 1
ATOM 704 N N . SER A 1 86 ? -3.933 -9.093 -12.649 1.00 30.35 86 SER A N 1
ATOM 705 C CA . SER A 1 86 ? -3.152 -7.880 -12.925 1.00 31.33 86 SER A CA 1
ATOM 706 C C . SER A 1 86 ? -3.677 -7.152 -14.165 1.00 32.81 86 SER A C 1
ATOM 707 O O . SER A 1 86 ? -4.352 -7.744 -15.019 1.00 35.23 86 SER A O 1
ATOM 710 N N . PRO A 1 87 ? -3.204 -5.904 -14.370 1.00 32.04 87 PRO A N 1
ATOM 711 C CA . PRO A 1 87 ? -3.109 -5.395 -15.744 1.00 30.92 87 PRO A CA 1
ATOM 712 C C . PRO A 1 87 ? -2.314 -6.324 -16.658 1.00 26.80 87 PRO A C 1
ATOM 713 O O . PRO A 1 87 ? -1.250 -6.810 -16.308 1.00 27.37 87 PRO A O 1
ATOM 717 N N . PRO A 1 88 ? -2.862 -6.610 -17.847 1.00 26.97 88 PRO A N 1
ATOM 718 C CA . PRO A 1 88 ? -2.108 -7.113 -19.000 1.00 26.25 88 PRO A CA 1
ATOM 719 C C . PRO A 1 88 ? -0.851 -6.317 -19.314 1.00 25.15 88 PRO A C 1
ATOM 720 O O . PRO A 1 88 ? 0.213 -6.889 -19.451 1.00 30.24 88 PRO A O 1
ATOM 724 N N . GLU A 1 89 ? -0.949 -4.998 -19.345 1.00 22.93 89 GLU A N 1
ATOM 725 C CA . GLU A 1 89 ? 0.219 -4.170 -19.605 1.00 19.53 89 GLU A CA 1
ATOM 726 C C . GLU A 1 89 ? 1.352 -4.567 -18.686 1.00 19.34 89 GLU A C 1
ATOM 727 O O . GLU A 1 89 ? 2.526 -4.438 -19.039 1.00 20.59 89 GLU A O 1
ATOM 733 N N . ALA A 1 90 ? 0.998 -4.920 -17.452 1.00 16.77 90 ALA A N 1
ATOM 734 C CA . ALA A 1 90 ? 2.010 -5.060 -16.408 1.00 15.82 90 ALA A CA 1
ATOM 735 C C . ALA A 1 90 ? 2.952 -6.179 -16.853 1.00 17.98 90 ALA A C 1
ATOM 736 O O . ALA A 1 90 ? 4.158 -5.950 -17.052 1.00 17.72 90 ALA A O 1
ATOM 738 N N . TYR A 1 91 ? 2.310 -7.242 -17.341 1.00 16.08 91 TYR A N 1
ATOM 739 C CA . TYR A 1 91 ? 2.973 -8.428 -17.847 1.00 13.85 91 TYR A CA 1
ATOM 740 C C . TYR A 1 91 ? 3.922 -8.156 -19.018 1.00 15.36 91 TYR A C 1
ATOM 741 O O . TYR A 1 91 ? 4.944 -8.811 -19.132 1.00 15.71 91 TYR A O 1
ATOM 750 N N . ASN A 1 92 ? 3.586 -7.189 -19.870 1.00 18.60 92 ASN A N 1
ATOM 751 C CA . ASN A 1 92 ? 4.419 -6.837 -21.024 1.00 21.04 92 ASN A CA 1
ATOM 752 C C . ASN A 1 92 ? 5.631 -5.998 -20.653 1.00 20.78 92 ASN A C 1
ATOM 753 O O . ASN A 1 92 ? 6.711 -6.190 -21.201 1.00 23.24 92 ASN A O 1
ATOM 758 N N . ILE A 1 93 ? 5.407 -4.921 -19.916 1.00 20.76 93 ILE A N 1
ATOM 759 C CA . ILE A 1 93 ? 6.458 -3.922 -19.795 1.00 22.04 93 ILE A CA 1
ATOM 760 C C . ILE A 1 93 ? 7.419 -4.212 -18.663 1.00 19.09 93 ILE A C 1
ATOM 761 O O . ILE A 1 93 ? 8.566 -3.792 -18.726 1.00 24.31 93 ILE A O 1
ATOM 766 N N . LEU A 1 94 ? 7.047 -5.163 -17.808 1.00 19.70 94 LEU A N 1
ATOM 767 C CA . LEU A 1 94 ? 7.659 -5.329 -16.485 1.00 18.10 94 LEU A CA 1
ATOM 768 C C . LEU A 1 94 ? 8.562 -6.564 -16.351 1.00 18.16 94 LEU A C 1
ATOM 769 O O . LEU A 1 94 ? 8.163 -7.684 -16.658 1.00 18.53 94 LEU A O 1
ATOM 774 N N . PHE A 1 95 ? 9.731 -6.379 -15.761 1.00 18.44 95 PHE A N 1
ATOM 775 C CA . PHE A 1 95 ? 10.593 -7.516 -15.425 1.00 18.22 95 PHE A CA 1
ATOM 776 C C . PHE A 1 95 ? 10.931 -8.392 -16.639 1.00 19.57 95 PHE A C 1
ATOM 777 O O . PHE A 1 95 ? 11.026 -9.617 -16.514 1.00 20.30 95 PHE A O 1
ATOM 785 N N . LYS A 1 96 ? 11.322 -7.753 -17.740 1.00 23.08 96 LYS A N 1
ATOM 786 C CA . LYS A 1 96 ? 11.616 -8.467 -18.996 1.00 23.67 96 LYS A CA 1
ATOM 787 C C . LYS A 1 96 ? 12.842 -9.394 -18.986 1.00 19.96 96 LYS A C 1
ATOM 788 O O . LYS A 1 96 ? 13.987 -8.958 -18.834 1.00 22.28 96 LYS A O 1
ATOM 794 N N . GLY A 1 97 ? 12.578 -10.686 -19.140 1.00 17.57 97 GLY A N 1
ATOM 795 C CA . GLY A 1 97 ? 13.649 -11.659 -19.146 1.00 12.30 97 GLY A CA 1
ATOM 796 C C . GLY A 1 97 ? 13.514 -12.617 -17.997 1.00 9.04 97 GLY A C 1
ATOM 797 O O . GLY A 1 97 ? 14.195 -13.618 -17.946 1.00 10.98 97 GLY A O 1
ATOM 798 N N . THR A 1 98 ? 12.646 -12.296 -17.054 1.00 9.68 98 THR A N 1
ATOM 799 C CA . THR A 1 98 ? 12.523 -13.119 -15.865 1.00 7.67 98 THR A CA 1
ATOM 800 C C . THR A 1 98 ? 11.456 -14.169 -16.136 1.00 7.14 98 THR A C 1
ATOM 801 O O . THR A 1 98 ? 10.505 -13.926 -16.893 1.00 6.43 98 THR A O 1
ATOM 805 N N . ARG A 1 99 ? 11.697 -15.392 -15.688 1.00 3.87 99 ARG A N 1
ATOM 806 C CA . ARG A 1 99 ? 10.585 -16.321 -15.564 1.00 2.84 99 ARG A CA 1
ATOM 807 C C . ARG A 1 99 ? 9.471 -15.625 -14.825 1.00 7.99 99 ARG A C 1
ATOM 808 O O . ARG A 1 99 ? 9.675 -15.192 -13.704 1.00 19.07 99 ARG A O 1
ATOM 816 N N . LYS A 1 100 ? 8.288 -15.558 -15.423 1.00 11.23 100 LYS A N 1
ATOM 817 C CA . LYS A 1 100 ? 7.163 -14.814 -14.859 1.00 11.44 100 LYS A CA 1
ATOM 818 C C . LYS A 1 100 ? 6.031 -15.703 -14.368 1.00 13.62 100 LYS A C 1
ATOM 819 O O . LYS A 1 100 ? 5.222 -16.155 -15.164 1.00 21.18 100 LYS A O 1
ATOM 825 N N . ILE A 1 101 ? 5.859 -15.772 -13.049 1.00 19.18 101 ILE A N 1
ATOM 826 C CA . ILE A 1 101 ? 4.847 -16.635 -12.423 1.00 13.20 101 ILE A CA 1
ATOM 827 C C . ILE A 1 101 ? 3.675 -15.806 -11.960 1.00 10.14 101 ILE A C 1
ATOM 828 O O . ILE A 1 101 ? 3.868 -14.708 -11.479 1.00 8.77 101 ILE A O 1
ATOM 833 N N . THR A 1 102 ? 2.486 -16.396 -12.009 1.00 12.99 102 THR A N 1
ATOM 834 C CA . THR A 1 102 ? 1.244 -15.768 -11.574 1.00 14.87 102 THR A CA 1
ATOM 835 C C . THR A 1 102 ? 0.787 -16.368 -10.260 1.00 18.99 102 THR A C 1
ATOM 836 O O . THR A 1 102 ? 0.560 -17.580 -10.175 1.00 26.95 102 THR A O 1
ATOM 840 N N . LEU A 1 103 ? 0.922 -15.589 -9.194 1.00 19.83 103 LEU A N 1
ATOM 841 C CA . LEU A 1 103 ? 0.441 -15.984 -7.872 1.00 16.22 103 LEU A CA 1
ATOM 842 C C . LEU A 1 103 ? -1.032 -16.351 -7.946 1.00 11.95 103 LEU A C 1
ATOM 843 O O . LEU A 1 103 ? -1.807 -15.695 -8.625 1.00 8.51 103 LEU A O 1
ATOM 848 N N . PRO A 1 104 ? -1.452 -17.299 -7.111 1.00 12.04 104 PRO A N 1
ATOM 849 C CA . PRO A 1 104 ? -2.776 -17.912 -7.250 1.00 14.96 104 PRO A CA 1
ATOM 850 C C . PRO A 1 104 ? -3.913 -17.055 -6.750 1.00 20.11 104 PRO A C 1
ATOM 851 O O . PRO A 1 104 ? -5.052 -17.507 -6.716 1.00 28.16 104 PRO A O 1
ATOM 855 N N . TYR A 1 105 ? -3.608 -15.855 -6.277 1.00 20.60 105 TYR A N 1
ATOM 856 C CA . TYR A 1 105 ? -4.611 -15.036 -5.607 1.00 14.78 105 TYR A CA 1
ATOM 857 C C . TYR A 1 105 ? -4.518 -13.649 -6.177 1.00 16.45 105 TYR A C 1
ATOM 858 O O . TYR A 1 105 ? -3.448 -13.234 -6.625 1.00 17.64 105 TYR A O 1
ATOM 867 N N . THR A 1 106 ? -5.623 -12.923 -6.199 1.00 16.52 106 THR A N 1
ATOM 868 C CA . THR A 1 106 ? -5.539 -11.533 -6.629 1.00 18.65 106 THR A CA 1
ATOM 869 C C . THR A 1 106 ? -4.856 -10.741 -5.524 1.00 22.39 106 THR A C 1
ATOM 870 O O . THR A 1 106 ? -4.709 -11.230 -4.403 1.00 25.77 106 THR A O 1
ATOM 874 N N . GLY A 1 107 ? -4.536 -9.484 -5.795 1.00 21.64 107 GLY A N 1
ATOM 875 C CA . GLY A 1 107 ? -3.771 -8.710 -4.822 1.00 22.71 107 GLY A CA 1
ATOM 876 C C . GLY A 1 107 ? -4.566 -7.896 -3.812 1.00 20.32 107 GLY A C 1
ATOM 877 O O . GLY A 1 107 ? -4.041 -6.946 -3.236 1.00 22.46 107 GLY A O 1
ATOM 878 N N . ASN A 1 108 ? -5.814 -8.292 -3.575 1.00 14.30 108 ASN A N 1
ATOM 879 C CA . ASN A 1 108 ? -6.754 -7.493 -2.835 1.00 9.83 108 ASN A CA 1
ATOM 880 C C . ASN A 1 108 ? -6.899 -8.108 -1.454 1.00 16.52 108 ASN A C 1
ATOM 881 O O . ASN A 1 108 ? -6.655 -9.307 -1.285 1.00 17.70 108 ASN A O 1
ATOM 886 N N . TYR A 1 109 ? -7.235 -7.298 -0.452 1.00 17.07 109 TYR A N 1
ATOM 887 C CA . TYR A 1 109 ? -7.075 -7.742 0.928 1.00 15.68 109 TYR A CA 1
ATOM 888 C C . TYR A 1 109 ? -7.825 -9.023 1.259 1.00 19.53 109 TYR A C 1
ATOM 889 O O . TYR A 1 109 ? -7.241 -9.936 1.849 1.00 19.28 109 TYR A O 1
ATOM 898 N N . GLU A 1 110 ? -9.023 -9.186 0.696 1.00 22.68 110 GLU A N 1
ATOM 899 C CA . GLU A 1 110 ? -9.859 -10.340 1.045 1.00 27.16 110 GLU A CA 1
ATOM 900 C C . GLU A 1 110 ? -9.447 -11.634 0.361 1.00 27.71 110 GLU A C 1
ATOM 901 O O . GLU A 1 110 ? -9.906 -12.690 0.744 1.00 32.28 110 GLU A O 1
ATOM 907 N N . ASN A 1 111 ? -8.561 -11.544 -0.622 1.00 27.14 111 ASN A N 1
ATOM 908 C CA . ASN A 1 111 ? -7.948 -12.721 -1.234 1.00 28.11 111 ASN A CA 1
ATOM 909 C C . ASN A 1 111 ? -6.663 -13.094 -0.492 1.00 27.03 111 ASN A C 1
ATOM 910 O O . ASN A 1 111 ? -6.563 -14.183 0.070 1.00 28.35 111 ASN A O 1
ATOM 915 N N . LEU A 1 112 ? -5.629 -12.270 -0.675 1.00 23.36 112 LEU A N 1
ATOM 916 C CA . LEU A 1 112 ? -4.467 -12.198 0.207 1.00 17.80 112 LEU A CA 1
ATOM 917 C C . LEU A 1 112 ? -4.792 -12.808 1.574 1.00 17.48 112 LEU A C 1
ATOM 918 O O . LEU A 1 112 ? -4.192 -13.792 2.002 1.00 19.58 112 LEU A O 1
ATOM 923 N N . GLN A 1 113 ? -5.846 -12.296 2.190 1.00 17.21 113 GLN A N 1
ATOM 924 C CA . GLN A 1 113 ? -6.251 -12.706 3.528 1.00 19.40 113 GLN A CA 1
ATOM 925 C C . GLN A 1 113 ? -6.554 -14.204 3.548 1.00 19.23 113 GLN A C 1
ATOM 926 O O . GLN A 1 113 ? -5.965 -14.959 4.317 1.00 21.53 113 GLN A O 1
ATOM 932 N N . THR A 1 114 ? -7.410 -14.643 2.638 1.00 19.95 114 THR A N 1
ATOM 933 C CA . THR A 1 114 ? -7.710 -16.059 2.491 1.00 25.70 114 THR A CA 1
ATOM 934 C C . THR A 1 114 ? -6.476 -16.933 2.283 1.00 27.71 114 THR A C 1
ATOM 935 O O . THR A 1 114 ? -6.273 -17.911 2.996 1.00 30.84 114 THR A O 1
ATOM 939 N N . ALA A 1 115 ? -5.704 -16.647 1.240 1.00 29.94 115 ALA A N 1
ATOM 940 C CA . ALA A 1 115 ? -4.471 -17.385 0.986 1.00 27.72 115 ALA A CA 1
ATOM 941 C C . ALA A 1 115 ? -3.585 -17.437 2.224 1.00 29.99 115 ALA A C 1
ATOM 942 O O . ALA A 1 115 ? -2.792 -18.372 2.383 1.00 32.56 115 ALA A O 1
ATOM 944 N N . ALA A 1 116 ? -3.776 -16.478 3.131 1.00 29.41 116 ALA A N 1
ATOM 945 C CA . ALA A 1 116 ? -2.969 -16.398 4.341 1.00 29.03 116 ALA A CA 1
ATOM 946 C C . ALA A 1 116 ? -3.653 -16.986 5.572 1.00 30.31 116 ALA A C 1
ATOM 947 O O . ALA A 1 116 ? -2.995 -17.246 6.581 1.00 34.82 116 ALA A O 1
ATOM 949 N N . HIS A 1 117 ? -4.919 -17.369 5.436 1.00 31.09 117 HIS A N 1
ATOM 950 C CA . HIS A 1 117 ? -5.713 -17.882 6.568 1.00 34.78 117 HIS A CA 1
ATOM 951 C C . HIS A 1 117 ? -5.523 -17.006 7.808 1.00 32.35 117 HIS A C 1
ATOM 952 O O . HIS A 1 117 ? -5.200 -17.495 8.891 1.00 33.04 117 HIS A O 1
ATOM 959 N N . LYS A 1 118 ? -5.601 -15.701 7.608 1.00 29.14 118 LYS A N 1
ATOM 960 C CA . LYS A 1 118 ? -5.050 -14.769 8.574 1.00 26.19 118 LYS A CA 1
ATOM 961 C C . LYS A 1 118 ? -5.346 -13.365 8.130 1.00 24.20 118 LYS A C 1
ATOM 962 O O . LYS A 1 118 ? -4.851 -12.920 7.099 1.00 23.45 118 LYS A O 1
ATOM 968 N N . ILE A 1 119 ? -6.257 -12.721 8.850 1.00 22.14 119 ILE A N 1
ATOM 969 C CA . ILE A 1 119 ? -6.634 -11.353 8.562 1.00 18.18 119 ILE A CA 1
ATOM 970 C C . ILE A 1 119 ? -5.616 -10.403 9.121 1.00 16.35 119 ILE A C 1
ATOM 971 O O . ILE A 1 119 ? -5.134 -10.594 10.227 1.00 13.42 119 ILE A O 1
ATOM 976 N N . ARG A 1 120 ? -5.322 -9.357 8.371 1.00 12.88 120 ARG A N 1
ATOM 977 C CA . ARG A 1 120 ? -4.194 -8.505 8.696 1.00 15.94 120 ARG A CA 1
ATOM 978 C C . ARG A 1 120 ? -4.234 -7.881 10.098 1.00 15.73 120 ARG A C 1
ATOM 979 O O . ARG A 1 120 ? -3.211 -7.432 10.589 1.00 23.01 120 ARG A O 1
ATOM 987 N N . GLU A 1 121 ? -5.382 -7.905 10.769 1.00 17.49 121 GLU A N 1
ATOM 988 C CA . GLU A 1 121 ? -5.436 -7.419 12.148 1.00 14.26 121 GLU A CA 1
ATOM 989 C C . GLU A 1 121 ? -4.684 -8.325 13.108 1.00 11.47 121 GLU A C 1
ATOM 990 O O . GLU A 1 121 ? -4.562 -8.037 14.286 1.00 17.08 121 GLU A O 1
ATOM 996 N N . ASN A 1 122 ? -4.160 -9.418 12.594 1.00 13.29 122 ASN A N 1
ATOM 997 C CA . ASN A 1 122 ? -3.306 -10.293 13.385 1.00 17.61 122 ASN A CA 1
ATOM 998 C C . ASN A 1 122 ? -1.871 -10.399 12.847 1.00 16.33 122 ASN A C 1
ATOM 999 O O . ASN A 1 122 ? -1.198 -11.401 13.073 1.00 20.43 122 ASN A O 1
ATOM 1004 N N . ILE A 1 123 ? -1.392 -9.385 12.141 1.00 7.93 123 ILE A N 1
ATOM 1005 C CA . ILE A 1 123 ? -0.104 -9.521 11.493 1.00 8.63 123 ILE A CA 1
ATOM 1006 C C . IL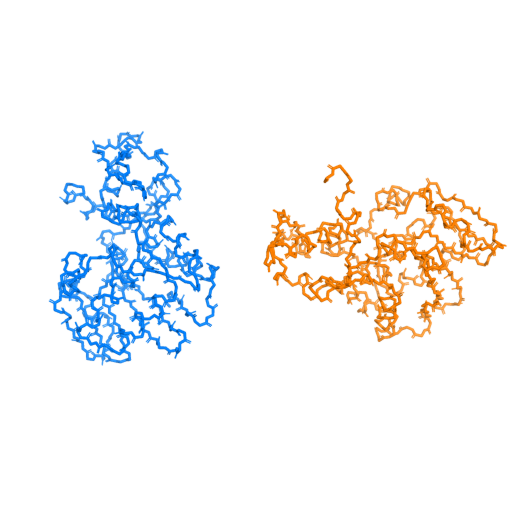E A 1 123 ? 0.799 -8.324 11.807 1.00 11.49 123 ILE A C 1
ATOM 1007 O O . ILE A 1 123 ? 0.526 -7.171 11.460 1.00 16.50 123 ILE A O 1
ATOM 1012 N N . ASP A 1 124 ? 1.852 -8.612 12.538 1.00 9.78 124 ASP A N 1
ATOM 1013 C CA . ASP A 1 124 ? 2.719 -7.590 13.034 1.00 8.29 124 ASP A CA 1
ATOM 1014 C C . ASP A 1 124 ? 3.293 -6.735 11.927 1.00 6.67 124 ASP A C 1
ATOM 1015 O O . ASP A 1 124 ? 4.206 -7.182 11.246 1.00 13.12 124 ASP A O 1
ATOM 1020 N N . LEU A 1 125 ? 2.829 -5.490 11.810 1.00 3.58 125 LEU A N 1
ATOM 1021 C CA . LEU A 1 125 ? 3.531 -4.464 11.044 1.00 2.00 125 LEU A CA 1
ATOM 1022 C C . LEU A 1 125 ? 4.719 -3.933 11.847 1.00 4.52 125 LEU A C 1
ATOM 1023 O O . LEU A 1 125 ? 4.836 -4.252 13.023 1.00 9.67 125 LEU A O 1
ATOM 1028 N N . GLY A 1 126 ? 5.522 -3.038 11.266 1.00 2.00 126 GLY A N 1
ATOM 1029 C CA . GLY A 1 126 ? 6.750 -2.605 11.909 1.00 2.00 126 GLY A CA 1
ATOM 1030 C C . GLY A 1 126 ? 7.915 -2.633 10.932 1.00 3.93 126 GLY A C 1
ATOM 1031 O O . GLY A 1 126 ? 7.761 -3.128 9.826 1.00 5.11 126 GLY A O 1
ATOM 1032 N N . LEU A 1 127 ? 9.058 -2.054 11.292 1.00 7.23 127 LEU A N 1
ATOM 1033 C CA . LEU A 1 127 ? 10.195 -2.001 10.376 1.00 7.03 127 LEU A CA 1
ATOM 1034 C C . LEU A 1 127 ? 11.007 -3.276 10.412 1.00 8.85 127 LEU A C 1
ATOM 1035 O O . LEU A 1 127 ? 11.381 -3.781 9.367 1.00 11.57 127 LEU A O 1
ATOM 1040 N N . PRO A 1 128 ? 11.115 -3.922 11.595 1.00 11.14 128 PRO A N 1
ATOM 1041 C CA . PRO A 1 128 ? 11.545 -5.335 11.562 1.00 14.87 128 PRO A CA 1
ATOM 1042 C C . PRO A 1 128 ? 10.648 -6.307 10.749 1.00 13.19 128 PRO A C 1
ATOM 1043 O O . PRO A 1 128 ? 11.147 -7.304 10.241 1.00 18.32 128 PRO A O 1
ATOM 1047 N N . ALA A 1 129 ? 9.340 -6.053 10.666 1.00 9.54 129 ALA A N 1
ATOM 1048 C CA . ALA A 1 129 ? 8.417 -7.003 10.036 1.00 10.47 129 ALA A CA 1
ATOM 1049 C C . ALA A 1 129 ? 8.462 -6.906 8.497 1.00 13.40 129 ALA A C 1
ATOM 1050 O O . ALA A 1 129 ? 8.466 -7.927 7.821 1.00 15.88 129 ALA A O 1
ATOM 1052 N N . LEU A 1 130 ? 8.546 -5.679 7.972 1.00 13.40 130 LEU A N 1
ATOM 1053 C CA . LEU A 1 130 ? 8.984 -5.368 6.601 1.00 10.95 130 LEU A CA 1
ATOM 1054 C C . LEU A 1 130 ? 10.232 -6.154 6.188 1.00 14.09 130 LEU A C 1
ATOM 1055 O O . LEU A 1 130 ? 10.229 -6.896 5.204 1.00 18.50 130 LEU A O 1
ATOM 1060 N N . SER A 1 131 ? 11.292 -6.031 6.976 1.00 11.02 131 SER A N 1
ATOM 1061 C CA . SER A 1 131 ? 12.573 -6.600 6.603 1.00 10.61 131 SER A CA 1
ATOM 1062 C C . SER A 1 131 ? 12.541 -8.118 6.668 1.00 13.03 131 SER A C 1
ATOM 1063 O O . SER A 1 131 ? 13.562 -8.736 6.463 1.00 19.07 131 SER A O 1
ATOM 1066 N N . SER A 1 132 ? 11.448 -8.679 7.193 1.00 15.53 132 SER A N 1
ATOM 1067 C CA . SER A 1 132 ? 11.220 -10.141 7.260 1.00 11.11 132 SER A CA 1
ATOM 1068 C C . SER A 1 132 ? 10.414 -10.626 6.061 1.00 14.23 132 SER A C 1
ATOM 1069 O O . SER A 1 132 ? 10.696 -11.685 5.520 1.00 20.63 132 SER A O 1
ATOM 1072 N N . ALA A 1 133 ? 9.380 -9.869 5.687 1.00 7.07 133 ALA A N 1
ATOM 1073 C CA . ALA A 1 133 ? 8.570 -10.147 4.518 1.00 3.44 133 ALA A CA 1
ATOM 1074 C C . ALA A 1 133 ? 9.444 -10.156 3.281 1.00 3.48 133 ALA A C 1
ATOM 1075 O O . ALA A 1 133 ? 9.513 -11.146 2.596 1.00 17.27 133 ALA A O 1
ATOM 1077 N N . ILE A 1 134 ? 10.288 -9.158 3.138 1.00 2.00 134 ILE A N 1
ATOM 1078 C CA . ILE A 1 134 ? 11.357 -9.186 2.149 1.00 2.78 134 ILE A CA 1
ATOM 1079 C C . ILE A 1 134 ? 12.215 -10.457 2.143 1.00 5.31 134 ILE A C 1
ATOM 1080 O O . ILE A 1 134 ? 12.505 -11.030 1.096 1.00 9.80 134 ILE A O 1
ATOM 1085 N N . THR A 1 135 ? 12.578 -10.955 3.307 1.00 6.51 135 THR A N 1
ATOM 1086 C CA . THR A 1 135 ? 13.229 -12.257 3.344 1.00 8.43 135 THR A CA 1
ATOM 1087 C C . THR A 1 135 ? 12.334 -13.435 2.927 1.00 9.72 135 THR A C 1
ATOM 1088 O O . THR A 1 135 ? 12.792 -14.337 2.240 1.00 13.27 135 THR A O 1
ATOM 1092 N N . THR A 1 136 ? 11.053 -13.413 3.284 1.00 10.45 136 THR A N 1
ATOM 1093 C CA . THR A 1 136 ? 10.176 -14.528 2.919 1.00 12.88 136 THR A CA 1
ATOM 1094 C C . THR A 1 136 ? 9.612 -14.378 1.502 1.00 17.76 136 THR A C 1
ATOM 1095 O O . THR A 1 136 ? 8.941 -15.279 0.986 1.00 24.07 136 THR A O 1
ATOM 1099 N N . LEU A 1 137 ? 9.904 -13.244 0.873 1.00 15.05 137 LEU A N 1
ATOM 1100 C CA . LEU A 1 137 ? 9.421 -12.952 -0.476 1.00 8.33 137 LEU A CA 1
ATOM 1101 C C . LEU A 1 137 ? 10.520 -13.204 -1.484 1.00 9.95 137 LEU A C 1
ATOM 1102 O O . LEU A 1 137 ? 10.256 -13.686 -2.564 1.00 13.26 137 LEU A O 1
ATOM 1107 N N . PHE A 1 138 ? 11.698 -12.649 -1.207 1.00 12.96 138 PHE A N 1
ATOM 1108 C CA . PHE A 1 138 ? 12.936 -13.079 -1.843 1.00 10.26 138 PHE A CA 1
ATOM 1109 C C . PHE A 1 138 ? 12.926 -14.599 -1.980 1.00 10.12 138 PHE A C 1
ATOM 1110 O O . PHE A 1 138 ? 12.761 -15.113 -3.070 1.00 18.39 138 PHE A O 1
ATOM 1118 N N . TYR A 1 139 ? 13.019 -15.316 -0.870 1.00 9.28 139 TYR A N 1
ATOM 1119 C CA . TYR A 1 139 ? 12.989 -16.779 -0.895 1.00 2.00 139 TYR A CA 1
ATOM 1120 C C . TYR A 1 139 ? 11.568 -17.331 -0.961 1.00 2.00 139 TYR A C 1
ATOM 1121 O O . TYR A 1 139 ? 11.215 -18.185 -0.157 1.00 8.84 139 TYR A O 1
ATOM 1130 N N . TYR A 1 140 ? 10.829 -16.987 -2.010 1.00 3.40 140 TYR A N 1
ATOM 1131 C CA . TYR A 1 140 ? 9.399 -17.329 -2.160 1.00 5.94 140 TYR A CA 1
ATOM 1132 C C . TYR A 1 140 ? 8.953 -18.762 -1.794 1.00 6.66 140 TYR A C 1
ATOM 1133 O O . TYR A 1 140 ? 9.610 -19.739 -2.149 1.00 14.38 140 TYR A O 1
ATOM 1142 N N . ASN A 1 141 ? 7.752 -18.884 -1.234 1.00 4.19 141 ASN A N 1
ATOM 1143 C CA . ASN A 1 141 ? 7.152 -20.167 -0.879 1.00 2.00 141 ASN A CA 1
ATOM 1144 C C . ASN A 1 141 ? 5.671 -19.869 -0.669 1.00 7.87 141 ASN A C 1
ATOM 1145 O O . ASN A 1 141 ? 5.335 -18.850 -0.062 1.00 12.62 141 ASN A O 1
ATOM 1150 N N . ALA A 1 142 ? 4.778 -20.648 -1.279 1.00 6.13 142 ALA A N 1
ATOM 1151 C CA . ALA A 1 142 ? 3.388 -20.201 -1.392 1.00 6.12 142 ALA A CA 1
ATOM 1152 C C . ALA A 1 142 ? 2.673 -20.153 -0.072 1.00 12.71 142 ALA A C 1
ATOM 1153 O O . ALA A 1 142 ? 1.519 -19.741 -0.006 1.00 17.12 142 ALA A O 1
ATOM 1155 N N . GLN A 1 143 ? 3.279 -20.779 0.935 1.00 18.18 143 GLN A N 1
ATOM 1156 C CA . GLN A 1 143 ? 2.770 -20.710 2.298 1.00 24.11 143 GLN A CA 1
ATOM 1157 C C . GLN A 1 143 ? 3.133 -19.358 2.865 1.00 22.16 143 GLN A C 1
ATOM 1158 O O . GLN A 1 143 ? 2.262 -18.576 3.215 1.00 26.00 143 GLN A O 1
ATOM 1164 N N . SER A 1 144 ? 4.423 -19.051 2.851 1.00 18.25 144 SER A N 1
ATOM 1165 C CA . SER A 1 144 ? 4.916 -17.820 3.447 1.00 14.26 144 SER A CA 1
ATOM 1166 C C . SER A 1 144 ? 4.419 -16.590 2.737 1.00 18.95 144 SER A C 1
ATOM 1167 O O . SER A 1 144 ? 4.097 -15.604 3.393 1.00 25.23 144 SER A O 1
ATOM 1170 N N . ALA A 1 145 ? 4.324 -16.651 1.404 1.00 13.94 145 ALA A N 1
ATOM 1171 C CA . ALA A 1 145 ? 4.123 -15.449 0.603 1.00 6.02 145 ALA A CA 1
ATOM 1172 C C . ALA A 1 145 ? 2.973 -14.592 1.111 1.00 6.34 145 ALA A C 1
ATOM 1173 O O . ALA A 1 145 ? 3.120 -13.384 1.292 1.00 8.55 145 ALA A O 1
ATOM 1175 N N . PRO A 1 146 ? 1.771 -15.155 1.158 1.00 5.00 146 PRO A N 1
ATOM 1176 C CA . PRO A 1 146 ? 0.674 -14.189 1.203 1.00 6.60 146 PRO A CA 1
ATOM 1177 C C . PRO A 1 146 ? 0.699 -13.255 2.436 1.00 11.28 146 PRO A C 1
ATOM 1178 O O . PRO A 1 146 ? 0.596 -12.050 2.262 1.00 9.05 146 PRO A O 1
ATOM 1182 N N . SER A 1 147 ? 1.052 -13.764 3.627 1.00 16.88 147 SER A N 1
ATOM 1183 C CA . SER A 1 147 ? 1.192 -12.898 4.831 1.00 14.61 147 SER A CA 1
ATOM 1184 C C . SER A 1 147 ? 2.369 -11.916 4.774 1.00 13.91 147 SER A C 1
ATOM 1185 O O . SER A 1 147 ? 2.189 -10.714 5.042 1.00 19.79 147 SER A O 1
ATOM 1188 N N . ALA A 1 148 ? 3.483 -12.343 4.191 1.00 5.18 148 ALA A N 1
ATOM 1189 C CA . ALA A 1 148 ? 4.529 -11.394 3.836 1.00 2.80 148 ALA A CA 1
ATOM 1190 C C . ALA A 1 148 ? 4.059 -10.277 2.918 1.00 3.93 148 ALA A C 1
ATOM 1191 O O . ALA A 1 148 ? 4.583 -9.171 2.974 1.00 9.24 148 ALA A O 1
ATOM 1193 N N . LEU A 1 149 ? 3.034 -10.525 2.106 1.00 7.40 149 LEU A N 1
ATOM 1194 C CA . LEU A 1 149 ? 2.564 -9.518 1.135 1.00 6.86 149 LEU A CA 1
ATOM 1195 C C . LEU A 1 149 ? 1.631 -8.531 1.800 1.00 8.04 149 LEU A C 1
ATOM 1196 O O . LEU A 1 149 ? 1.626 -7.340 1.484 1.00 11.17 149 LEU A O 1
ATOM 1201 N N . LEU A 1 150 ? 0.801 -9.043 2.700 1.00 9.15 150 LEU A N 1
ATOM 1202 C CA . LEU A 1 150 ? 0.077 -8.217 3.646 1.00 7.83 150 LEU A CA 1
ATOM 1203 C C . LEU A 1 150 ? 1.014 -7.208 4.346 1.00 7.23 150 LEU A C 1
ATOM 1204 O O . LEU A 1 150 ? 0.734 -6.039 4.372 1.00 7.11 150 LEU A O 1
ATOM 1209 N N . VAL A 1 151 ? 2.133 -7.653 4.900 1.00 5.36 151 VAL A N 1
ATOM 1210 C CA . VAL A 1 151 ? 3.024 -6.727 5.568 1.00 7.60 151 VAL A CA 1
ATOM 1211 C C . VAL A 1 151 ? 3.623 -5.673 4.619 1.00 10.96 151 VAL A C 1
ATOM 1212 O O . VAL A 1 151 ? 3.633 -4.487 4.939 1.00 18.23 151 VAL A O 1
ATOM 1216 N N . LEU A 1 152 ? 3.970 -6.081 3.403 1.00 12.63 152 LEU A N 1
ATOM 1217 C CA . LEU A 1 152 ? 4.666 -5.220 2.436 1.00 7.93 152 LEU A CA 1
ATOM 1218 C C . LEU A 1 152 ? 3.788 -4.077 1.951 1.00 6.92 152 LEU A C 1
ATOM 1219 O O . LEU A 1 152 ? 4.253 -2.937 1.841 1.00 12.81 152 LEU A O 1
ATOM 1224 N N . ILE A 1 153 ? 2.536 -4.353 1.613 1.00 3.49 153 ILE A N 1
ATOM 1225 C CA . ILE A 1 153 ? 1.726 -3.291 1.038 1.00 5.19 153 ILE A CA 1
ATOM 1226 C C . ILE A 1 153 ? 1.280 -2.260 2.079 1.00 9.26 153 ILE A C 1
ATOM 1227 O O . ILE A 1 153 ? 1.197 -1.071 1.775 1.00 15.94 153 ILE A O 1
ATOM 1232 N N . GLN A 1 154 ? 1.010 -2.700 3.304 1.00 11.77 154 GLN A N 1
ATOM 1233 C CA . GLN A 1 154 ? 0.611 -1.797 4.389 1.00 7.04 154 GLN A CA 1
ATOM 1234 C C . GLN A 1 154 ? 1.727 -0.908 4.845 1.00 4.57 154 GLN A C 1
ATOM 1235 O O . GLN A 1 154 ? 1.496 0.252 5.152 1.00 6.94 154 GLN A O 1
ATOM 1241 N N . THR A 1 155 ? 2.941 -1.434 4.913 1.00 2.20 155 THR A N 1
ATOM 1242 C CA . THR A 1 155 ? 4.045 -0.588 5.295 1.00 4.33 155 THR A CA 1
ATOM 1243 C C . THR A 1 155 ? 4.581 0.278 4.151 1.00 6.08 155 THR A C 1
ATOM 1244 O O . THR A 1 155 ? 5.577 0.968 4.321 1.00 12.66 155 THR A O 1
ATOM 1248 N N . THR A 1 156 ? 3.962 0.229 2.973 1.00 6.52 156 THR A N 1
ATOM 1249 C CA . THR A 1 156 ? 4.431 1.047 1.854 1.00 3.92 156 THR A CA 1
ATOM 1250 C C . THR A 1 156 ? 3.302 1.733 1.115 1.00 8.73 156 THR A C 1
ATOM 1251 O O . THR A 1 156 ? 3.274 2.961 1.042 1.00 16.25 156 THR A O 1
ATOM 1255 N N . ALA A 1 157 ? 2.307 0.985 0.664 1.00 6.02 157 ALA A N 1
ATOM 1256 C CA . ALA A 1 157 ? 1.232 1.595 -0.124 1.00 12.42 157 ALA A CA 1
ATOM 1257 C C . ALA A 1 157 ? 0.257 2.374 0.736 1.00 12.14 157 ALA A C 1
ATOM 1258 O O . ALA A 1 157 ? -0.063 3.531 0.462 1.00 20.49 157 ALA A O 1
ATOM 1260 N N . GLU A 1 158 ? -0.201 1.756 1.802 1.00 8.37 158 GLU A N 1
ATOM 1261 C CA . GLU A 1 158 ? -1.032 2.474 2.757 1.00 7.13 158 GLU A CA 1
ATOM 1262 C C . GLU A 1 158 ? -0.275 3.565 3.574 1.00 6.03 158 GLU A C 1
ATOM 1263 O O . GLU A 1 158 ? -0.831 4.630 3.809 1.00 4.47 158 GLU A O 1
ATOM 1269 N N . ALA A 1 159 ? 1.013 3.372 3.877 1.00 2.00 159 ALA A N 1
ATOM 1270 C CA . ALA A 1 159 ? 1.828 4.466 4.434 1.00 3.95 159 ALA A CA 1
ATOM 1271 C C . ALA A 1 159 ? 1.830 5.727 3.581 1.00 9.01 159 ALA A C 1
ATOM 1272 O O . ALA A 1 159 ? 1.755 6.840 4.097 1.00 13.40 159 ALA A O 1
ATOM 1274 N N . ALA A 1 160 ? 1.868 5.543 2.268 1.00 12.60 160 ALA A N 1
ATOM 1275 C CA . ALA A 1 160 ? 1.868 6.654 1.329 1.00 6.59 160 ALA A CA 1
ATOM 1276 C C . ALA A 1 160 ? 0.481 7.175 1.073 1.00 6.33 160 ALA A C 1
ATOM 1277 O O . ALA A 1 160 ? 0.320 8.319 0.682 1.00 13.88 160 ALA A O 1
ATOM 1279 N N . ARG A 1 161 ? -0.536 6.351 1.228 1.00 2.62 161 ARG A N 1
ATOM 1280 C CA . ARG A 1 161 ? -1.874 6.912 1.187 1.00 3.64 161 ARG A CA 1
ATOM 1281 C C . ARG A 1 161 ? -2.256 7.710 2.435 1.00 6.63 161 ARG A C 1
ATOM 1282 O O . ARG A 1 161 ? -3.021 8.669 2.350 1.00 12.65 161 ARG A O 1
ATOM 1290 N N . PHE A 1 162 ? -1.847 7.245 3.609 1.00 11.41 162 PHE A N 1
ATOM 1291 C CA . PHE A 1 162 ? -2.337 7.850 4.848 1.00 13.37 162 PHE A CA 1
ATOM 1292 C C . PHE A 1 162 ? -1.176 8.159 5.777 1.00 14.68 162 PHE A C 1
ATOM 1293 O O . PHE A 1 162 ? -0.483 7.245 6.234 1.00 10.99 162 PHE A O 1
ATOM 1301 N N . LYS A 1 163 ? -1.036 9.434 6.141 1.00 13.20 163 LYS A N 1
ATOM 1302 C CA . LYS A 1 163 ? 0.027 9.839 7.044 1.00 11.20 163 LYS A CA 1
ATOM 1303 C C . LYS A 1 163 ? -0.130 9.260 8.465 1.00 10.70 163 LYS A C 1
ATOM 1304 O O . LYS A 1 163 ? 0.855 8.830 9.082 1.00 7.73 163 LYS A O 1
ATOM 1310 N N . TYR A 1 164 ? -1.370 9.048 8.897 1.00 10.12 164 TYR A N 1
ATOM 1311 C CA . TYR A 1 164 ? -1.591 8.266 10.120 1.00 13.44 164 TYR A CA 1
ATOM 1312 C C . TYR A 1 164 ? -0.868 6.929 10.064 1.00 8.87 164 TYR A C 1
ATOM 1313 O O . TYR A 1 164 ? -0.166 6.579 10.986 1.00 13.22 164 TYR A O 1
ATOM 1322 N N . ILE A 1 165 ? -0.941 6.238 8.934 1.00 10.31 165 ILE A N 1
ATOM 1323 C CA . ILE A 1 165 ? -0.248 4.960 8.833 1.00 6.78 165 ILE A CA 1
ATOM 1324 C C . ILE A 1 165 ? 1.255 5.138 8.679 1.00 4.30 165 ILE A C 1
ATOM 1325 O O . ILE A 1 165 ? 2.000 4.585 9.476 1.00 3.02 165 ILE A O 1
ATOM 1330 N N . GLU A 1 166 ? 1.699 6.081 7.849 1.00 6.67 166 GLU A N 1
ATOM 1331 C CA . GLU A 1 166 ? 3.140 6.346 7.749 1.00 4.40 166 GLU A CA 1
ATOM 1332 C C . GLU A 1 166 ? 3.737 6.559 9.116 1.00 8.46 166 GLU A C 1
ATOM 1333 O O . GLU A 1 166 ? 4.850 6.092 9.386 1.00 10.35 166 GLU A O 1
ATOM 1339 N N . ARG A 1 167 ? 3.005 7.280 9.975 1.00 14.02 167 ARG A N 1
ATOM 1340 C CA . ARG A 1 167 ? 3.512 7.709 11.303 1.00 16.15 167 ARG A CA 1
ATOM 1341 C C . ARG A 1 167 ? 3.674 6.584 12.322 1.00 14.02 167 ARG A C 1
ATOM 1342 O O . ARG A 1 167 ? 4.735 6.423 12.922 1.00 15.18 167 ARG A O 1
ATOM 1350 N N . HIS A 1 168 ? 2.621 5.798 12.499 1.00 13.55 168 HIS A N 1
ATOM 1351 C CA . HIS A 1 168 ? 2.720 4.518 13.171 1.00 9.10 168 HIS A CA 1
ATOM 1352 C C . HIS A 1 168 ? 3.906 3.626 12.906 1.00 13.77 168 HIS A C 1
ATOM 1353 O O . HIS A 1 168 ? 4.505 3.126 13.853 1.00 18.26 168 HIS A O 1
ATOM 1360 N N . VAL A 1 169 ? 4.182 3.307 11.644 1.00 9.90 169 VAL A N 1
ATOM 1361 C CA . VAL A 1 169 ? 5.366 2.497 11.348 1.00 6.23 169 VAL A CA 1
ATOM 1362 C C . VAL A 1 169 ? 6.697 3.281 11.492 1.00 4.53 169 VAL A C 1
ATOM 1363 O O . VAL A 1 169 ? 7.738 2.720 11.804 1.00 2.00 169 VAL A O 1
ATOM 1367 N N . ALA A 1 170 ? 6.656 4.595 11.393 1.00 7.80 170 ALA A N 1
ATOM 1368 C CA . ALA A 1 170 ? 7.848 5.349 11.736 1.00 14.93 170 ALA A CA 1
ATOM 1369 C C . ALA A 1 170 ? 8.144 5.216 13.238 1.00 19.06 170 ALA A C 1
ATOM 1370 O O . ALA A 1 170 ? 9.293 5.215 13.659 1.00 22.81 170 ALA A O 1
ATOM 1372 N N . LYS A 1 171 ? 7.114 4.985 14.034 1.00 21.13 171 LYS A N 1
ATOM 1373 C CA . LYS A 1 171 ? 7.311 4.770 15.460 1.00 23.64 171 LYS A CA 1
ATOM 1374 C C . LYS A 1 171 ? 8.066 3.459 15.774 1.00 26.66 171 LYS A C 1
ATOM 1375 O O . LYS A 1 171 ? 8.947 3.441 16.645 1.00 32.87 171 LYS A O 1
ATOM 1381 N N . TYR A 1 172 ? 7.697 2.360 15.107 1.00 23.64 172 TYR A N 1
ATOM 1382 C CA . TYR A 1 172 ? 8.226 1.015 15.421 1.00 15.34 172 TYR A CA 1
ATOM 1383 C C . TYR A 1 172 ? 9.314 0.523 14.479 1.00 15.03 172 TYR A C 1
ATOM 1384 O O . TYR A 1 172 ? 9.027 -0.179 13.517 1.00 18.01 172 TYR A O 1
ATOM 1393 N N . VAL A 1 173 ? 10.540 0.582 14.982 1.00 13.44 173 VAL A N 1
ATOM 1394 C CA . VAL A 1 173 ? 11.771 0.670 14.187 1.00 7.26 173 VAL A CA 1
ATOM 1395 C C . VAL A 1 173 ? 12.703 -0.451 14.665 1.00 8.85 173 VAL A C 1
ATOM 1396 O O . VAL A 1 173 ? 13.646 -0.879 13.971 1.00 8.30 173 VAL A O 1
ATOM 1400 N N . ALA A 1 174 ? 12.504 -0.792 15.935 1.00 7.07 174 ALA A N 1
ATOM 1401 C CA . ALA A 1 174 ? 13.128 -1.936 16.561 1.00 6.57 174 ALA A CA 1
ATOM 1402 C C . ALA A 1 174 ? 12.049 -2.733 17.294 1.00 2.04 174 ALA A C 1
ATOM 1403 O O . ALA A 1 174 ? 12.353 -3.645 18.041 1.00 4.35 174 ALA A O 1
ATOM 1405 N N . THR A 1 175 ? 10.794 -2.488 16.956 1.00 2.00 175 THR A N 1
ATOM 1406 C CA . THR A 1 175 ? 9.781 -3.453 17.299 1.00 5.39 175 THR A CA 1
ATOM 1407 C C . THR A 1 175 ? 8.527 -3.379 16.421 1.00 5.90 175 THR A C 1
ATOM 1408 O O . THR A 1 175 ? 8.415 -2.461 15.603 1.00 11.05 175 THR A O 1
ATOM 1412 N N . ASN A 1 176 ? 7.711 -4.441 16.435 1.00 5.24 176 ASN A N 1
ATOM 1413 C CA . ASN A 1 176 ? 6.483 -4.506 15.621 1.00 4.77 176 ASN A CA 1
ATOM 1414 C C . ASN A 1 176 ? 5.225 -4.275 16.437 1.00 6.21 176 ASN A C 1
ATOM 1415 O O . ASN A 1 176 ? 5.144 -4.730 17.561 1.00 7.94 176 ASN A O 1
ATOM 1420 N N . PHE A 1 177 ? 4.145 -3.970 15.727 1.00 13.80 177 PHE A N 1
ATOM 1421 C CA . PHE A 1 177 ? 2.820 -3.750 16.326 1.00 14.48 177 PHE A CA 1
ATOM 1422 C C . PHE A 1 177 ? 1.641 -4.452 15.598 1.00 16.12 177 PHE A C 1
ATOM 1423 O O . PHE A 1 177 ? 1.826 -5.258 14.705 1.00 15.68 177 PHE A O 1
ATOM 1431 N N . LYS A 1 178 ? 0.428 -4.010 15.874 1.00 12.22 178 LYS A N 1
ATOM 1432 C CA . LYS A 1 178 ? -0.695 -4.557 15.185 1.00 16.60 178 LYS A CA 1
ATOM 1433 C C . LYS A 1 178 ? -1.634 -3.425 14.793 1.00 23.74 178 LYS A C 1
ATOM 1434 O O . LYS A 1 178 ? -1.699 -2.404 15.479 1.00 30.79 178 LYS A O 1
ATOM 1440 N N . PRO A 1 179 ? -2.257 -3.521 13.611 1.00 23.18 179 PRO A N 1
ATOM 1441 C CA . PRO A 1 179 ? -3.359 -2.626 13.254 1.00 26.81 179 PRO A CA 1
ATOM 1442 C C . PRO A 1 179 ? -4.461 -2.442 14.321 1.00 26.11 179 PRO A C 1
ATOM 1443 O O . PRO A 1 179 ? -5.149 -3.386 14.713 1.00 25.57 179 PRO A O 1
ATOM 1447 N N . ASN A 1 180 ? -4.701 -1.174 14.654 1.00 24.13 180 ASN A N 1
ATOM 1448 C CA . ASN A 1 180 ? -5.348 -0.814 15.901 1.00 21.66 180 ASN A CA 1
ATOM 1449 C C . ASN A 1 180 ? -6.868 -0.709 15.806 1.00 22.78 180 ASN A C 1
ATOM 1450 O O . ASN A 1 180 ? -7.557 -0.826 16.836 1.00 26.45 180 ASN A O 1
ATOM 1455 N N . LEU A 1 181 ? -7.354 -0.599 14.563 1.00 13.91 181 LEU A N 1
ATOM 1456 C CA . LEU A 1 181 ? -8.777 -0.560 14.170 1.00 13.63 181 LEU A CA 1
ATOM 1457 C C . LEU A 1 181 ? -8.919 0.672 13.299 1.00 18.12 181 LEU A C 1
ATOM 1458 O O . LEU A 1 181 ? -9.752 0.729 12.392 1.00 22.03 181 LEU A O 1
ATOM 1463 N N . ALA A 1 182 ? -8.149 1.700 13.653 1.00 20.04 182 ALA A N 1
ATOM 1464 C CA . ALA A 1 182 ? -8.142 2.965 12.924 1.00 16.38 182 ALA A CA 1
ATOM 1465 C C . ALA A 1 182 ? -7.343 2.804 11.630 1.00 16.30 182 ALA A C 1
ATOM 1466 O O . ALA A 1 182 ? -7.836 3.125 10.541 1.00 17.43 182 ALA A O 1
ATOM 1468 N N . ILE A 1 183 ? -6.155 2.219 11.743 1.00 11.63 183 ILE A N 1
ATOM 1469 C CA . ILE A 1 183 ? -5.355 1.859 10.574 1.00 13.57 183 ILE A CA 1
ATOM 1470 C C . ILE A 1 183 ? -6.095 0.921 9.584 1.00 14.13 183 ILE A C 1
ATOM 1471 O O . ILE A 1 183 ? -6.128 1.199 8.388 1.00 18.75 183 ILE A O 1
ATOM 1476 N N . ILE A 1 184 ? -6.821 -0.069 10.105 1.00 13.76 184 ILE A N 1
ATOM 1477 C CA . ILE A 1 184 ? -7.708 -0.902 9.280 1.00 13.39 184 ILE A CA 1
ATOM 1478 C C . ILE A 1 184 ? -8.777 -0.084 8.549 1.00 15.10 184 ILE A C 1
ATOM 1479 O O . ILE A 1 184 ? -8.977 -0.232 7.347 1.00 21.36 184 ILE A O 1
ATOM 1484 N N . SER A 1 185 ? -9.560 0.678 9.298 1.00 17.47 185 SER A N 1
ATOM 1485 C CA . SER A 1 185 ? -10.597 1.536 8.723 1.00 13.69 185 SER A CA 1
ATOM 1486 C C . SER A 1 185 ? -10.095 2.550 7.665 1.00 11.58 185 SER A C 1
ATOM 1487 O O . SER A 1 185 ? -10.781 2.837 6.689 1.00 7.70 185 SER A O 1
ATOM 1490 N N . LEU A 1 186 ? -8.931 3.146 7.876 1.00 13.82 186 LEU A N 1
ATOM 1491 C CA . LEU A 1 186 ? -8.382 4.031 6.849 1.00 12.30 186 LEU A CA 1
ATOM 1492 C C . LEU A 1 186 ? -8.162 3.150 5.636 1.00 13.48 186 LEU A C 1
ATOM 1493 O O . LEU A 1 186 ? -8.675 3.443 4.560 1.00 16.76 186 LEU A O 1
ATOM 1498 N N . GLU A 1 187 ? -7.518 2.003 5.851 1.00 11.15 187 GLU A N 1
ATOM 1499 C CA . GLU A 1 187 ? -7.300 1.007 4.784 1.00 11.06 187 GLU A CA 1
ATOM 1500 C C . GLU A 1 187 ? -8.572 0.630 3.994 1.00 9.92 187 GLU A C 1
ATOM 1501 O O . GLU A 1 187 ? -8.716 1.013 2.846 1.00 6.53 187 GLU A O 1
ATOM 1507 N N . ASN A 1 188 ? -9.563 0.061 4.678 1.00 14.08 188 ASN A N 1
ATOM 1508 C CA . ASN A 1 188 ? -10.843 -0.294 4.052 1.00 18.21 188 ASN A CA 1
ATOM 1509 C C . ASN A 1 188 ? -11.636 0.879 3.433 1.00 20.57 188 ASN A C 1
ATOM 1510 O O . ASN A 1 188 ? -12.716 0.666 2.869 1.00 25.58 188 ASN A O 1
ATOM 1515 N N . GLN A 1 189 ? -11.132 2.111 3.548 1.00 21.29 189 GLN A N 1
ATOM 1516 C CA . GLN A 1 189 ? -11.947 3.295 3.243 1.00 12.61 189 GLN A CA 1
ATOM 1517 C C . GLN A 1 189 ? -11.361 4.300 2.290 1.00 9.46 189 GLN A C 1
ATOM 1518 O O . GLN A 1 189 ? -12.040 5.260 1.922 1.00 9.00 189 GLN A O 1
ATOM 1524 N N . TRP A 1 190 ? -10.060 4.212 2.056 1.00 10.11 190 TRP A N 1
ATOM 1525 C CA . TRP A 1 190 ? -9.425 4.996 1.002 1.00 16.12 190 TRP A CA 1
ATOM 1526 C C . TRP A 1 190 ? -10.025 4.600 -0.325 1.00 18.14 190 TRP A C 1
ATOM 1527 O O . TRP A 1 190 ? -9.631 3.583 -0.883 1.00 28.50 190 TRP A O 1
ATOM 1538 N N . SER A 1 191 ? -10.942 5.405 -0.840 1.00 19.06 191 SER A N 1
ATOM 1539 C CA . SER A 1 191 ? -11.661 5.118 -2.089 1.00 18.45 191 SER A CA 1
ATOM 1540 C C . SER A 1 191 ? -13.019 5.734 -1.953 1.00 17.76 191 SER A C 1
ATOM 1541 O O . SER A 1 191 ? -13.343 6.663 -2.673 1.00 19.28 191 SER A O 1
ATOM 1544 N N . ALA A 1 192 ? -13.697 5.381 -0.867 1.00 12.74 192 ALA A N 1
ATOM 1545 C CA . ALA A 1 192 ? -14.893 6.100 -0.464 1.00 14.40 192 ALA A CA 1
ATOM 1546 C C . ALA A 1 192 ? -14.501 7.532 -0.045 1.00 17.38 192 ALA A C 1
ATOM 1547 O O . ALA A 1 192 ? -15.097 8.517 -0.479 1.00 22.96 192 ALA A O 1
ATOM 1549 N N . LEU A 1 193 ? -13.407 7.630 0.703 1.00 17.86 193 LEU A N 1
ATOM 1550 C CA . LEU A 1 193 ? -12.801 8.916 1.031 1.00 12.79 193 LEU A CA 1
ATOM 1551 C C . LEU A 1 193 ? -12.389 9.641 -0.249 1.00 14.02 193 LEU A C 1
ATOM 1552 O O . LEU A 1 193 ? -12.706 10.805 -0.393 1.00 21.11 193 LEU A O 1
ATOM 1557 N N . SER A 1 194 ? -11.848 8.921 -1.234 1.00 16.24 194 SER A N 1
ATOM 1558 C CA . SER A 1 194 ? -11.462 9.520 -2.532 1.00 14.32 194 SER A CA 1
ATOM 1559 C C . SER A 1 194 ? -12.665 9.952 -3.364 1.00 14.70 194 SER A C 1
ATOM 1560 O O . SER A 1 194 ? -12.689 11.043 -3.934 1.00 19.62 194 SER A O 1
ATOM 1563 N N . LYS A 1 195 ? -13.688 9.113 -3.381 1.00 14.24 195 LYS A N 1
ATOM 1564 C CA . LYS A 1 195 ? -14.928 9.431 -4.074 1.00 12.92 195 LYS A CA 1
ATOM 1565 C C . LYS A 1 195 ? -15.618 10.665 -3.507 1.00 10.45 195 LYS A C 1
ATOM 1566 O O . LYS A 1 195 ? -16.153 11.473 -4.252 1.00 9.76 195 LYS A O 1
ATOM 1572 N N . GLN A 1 196 ? -15.631 10.804 -2.184 1.00 13.51 196 GLN A N 1
ATOM 1573 C CA . GLN A 1 196 ? -16.318 11.938 -1.582 1.00 14.84 196 GLN A CA 1
ATOM 1574 C C . GLN A 1 196 ? -15.566 13.257 -1.547 1.00 16.44 196 GLN A C 1
ATOM 1575 O O . GLN A 1 196 ? -16.169 14.307 -1.743 1.00 22.25 196 GLN A O 1
ATOM 1581 N N . ILE A 1 197 ? -14.246 13.223 -1.390 1.00 13.49 197 ILE A N 1
ATOM 1582 C CA . ILE A 1 197 ? -13.449 14.437 -1.536 1.00 11.21 197 ILE A CA 1
ATOM 1583 C C . ILE A 1 197 ? -13.503 14.931 -2.994 1.00 21.11 197 ILE A C 1
ATOM 1584 O O . ILE A 1 197 ? -13.555 16.129 -3.248 1.00 23.57 197 ILE A O 1
ATOM 1589 N N . PHE A 1 198 ? -13.624 14.009 -3.946 1.00 25.38 198 PHE A N 1
ATOM 1590 C CA . PHE A 1 198 ? -13.807 14.390 -5.350 1.00 25.96 198 PHE A CA 1
ATOM 1591 C C . PHE A 1 198 ? -15.177 15.065 -5.563 1.00 27.01 198 PHE A C 1
ATOM 1592 O O . PHE A 1 198 ? -15.280 16.091 -6.223 1.00 27.71 198 PHE A O 1
ATOM 1600 N N . LEU A 1 199 ? -16.240 14.429 -5.093 1.00 29.55 199 LEU A N 1
ATOM 1601 C CA . LEU A 1 199 ? -17.561 15.045 -5.153 1.00 32.50 199 LEU A CA 1
ATOM 1602 C C . LEU A 1 199 ? -17.580 16.385 -4.406 1.00 35.89 199 LEU A C 1
ATOM 1603 O O . LEU A 1 199 ? -17.972 17.404 -4.959 1.00 36.73 199 LEU A O 1
ATOM 1608 N N . ALA A 1 200 ? -16.992 16.401 -3.217 1.00 37.94 200 ALA A N 1
ATOM 1609 C CA . ALA A 1 200 ? -17.057 17.551 -2.330 1.00 37.61 200 ALA A CA 1
ATOM 1610 C C . ALA A 1 200 ? -16.440 18.826 -2.900 1.00 39.09 200 ALA A C 1
ATOM 1611 O O . ALA A 1 200 ? -16.332 19.811 -2.191 1.00 39.06 200 ALA A O 1
ATOM 1613 N N . GLN A 1 201 ? -16.052 18.809 -4.172 1.00 41.71 201 GLN A N 1
ATOM 1614 C CA . GLN A 1 201 ? -15.723 20.039 -4.906 1.00 45.77 201 GLN A CA 1
ATOM 1615 C C . GLN A 1 201 ? -16.997 20.778 -5.372 1.00 49.66 201 GLN A C 1
ATOM 1616 O O . GLN A 1 201 ? -17.036 22.017 -5.429 1.00 49.75 201 GLN A O 1
ATOM 1622 N N . ASN A 1 202 ? -18.016 19.988 -5.708 1.00 52.06 202 ASN A N 1
ATOM 1623 C CA . ASN A 1 202 ? -19.257 20.456 -6.339 1.00 54.50 202 ASN A CA 1
ATOM 1624 C C . ASN A 1 202 ? -20.232 21.055 -5.320 1.00 54.86 202 ASN A C 1
ATOM 1625 O O . ASN A 1 202 ? -21.125 21.829 -5.680 1.00 55.34 202 ASN A O 1
ATOM 1630 N N . GLN A 1 203 ? -20.214 20.513 -4.105 1.00 56.25 203 GLN A N 1
ATOM 1631 C CA . GLN A 1 203 ? -20.997 21.089 -3.010 1.00 56.65 203 GLN A CA 1
ATOM 1632 C C . GLN A 1 203 ? -20.075 21.731 -1.975 1.00 53.55 203 GLN A C 1
ATOM 1633 O O . GLN A 1 203 ? -20.197 21.486 -0.774 1.00 50.18 203 GLN A O 1
ATOM 1639 N N . GLY A 1 204 ? -19.049 22.408 -2.492 1.00 53.90 204 GLY A N 1
ATOM 1640 C CA . GLY A 1 204 ? -18.218 23.291 -1.689 1.00 54.48 204 GLY A CA 1
ATOM 1641 C C . GLY A 1 204 ? -17.836 22.806 -0.298 1.00 53.33 204 GLY A C 1
ATOM 1642 O O . GLY A 1 204 ? -18.063 23.515 0.685 1.00 54.12 204 GLY A O 1
ATOM 1643 N N . GLY A 1 205 ? -17.301 21.586 -0.211 1.00 50.99 205 GLY A N 1
ATOM 1644 C CA . GLY A 1 205 ? -16.745 21.090 1.039 1.00 42.69 205 GLY A CA 1
ATOM 1645 C C . GLY A 1 205 ? -17.393 19.830 1.576 1.00 36.00 205 GLY A C 1
ATOM 1646 O O . GLY A 1 205 ? -16.713 18.949 2.095 1.00 32.14 205 GLY A O 1
ATOM 1647 N N . LYS A 1 206 ? -18.712 19.764 1.507 1.00 33.63 206 LYS A N 1
ATOM 1648 C CA . LYS A 1 206 ? -19.431 18.688 2.162 1.00 37.71 206 LYS A CA 1
ATOM 1649 C C . LYS A 1 206 ? -19.460 17.438 1.325 1.00 34.58 206 LYS A C 1
ATOM 1650 O O . LYS A 1 206 ? -19.541 17.507 0.106 1.00 38.02 206 LYS A O 1
ATOM 1656 N N . PHE A 1 207 ? -19.376 16.293 1.990 1.00 33.53 207 PHE A N 1
ATOM 1657 C CA . PHE A 1 207 ? -19.554 14.992 1.340 1.00 31.50 207 PHE A CA 1
ATOM 1658 C C . PHE A 1 207 ? -20.968 14.774 0.803 1.00 35.37 207 PHE A C 1
ATOM 1659 O O . PHE A 1 207 ? -21.957 15.280 1.353 1.00 36.41 207 PHE A O 1
ATOM 1667 N N . ARG A 1 208 ? -21.064 13.915 -0.202 1.00 37.67 208 ARG A N 1
ATOM 1668 C CA . ARG A 1 208 ? -22.355 13.486 -0.709 1.00 39.22 208 ARG A CA 1
ATOM 1669 C C . ARG A 1 208 ? -22.867 12.345 0.164 1.00 38.12 208 ARG A C 1
ATOM 1670 O O . ARG A 1 208 ? -23.988 12.373 0.654 1.00 38.41 208 ARG A O 1
ATOM 1678 N N . ASN A 1 209 ? -21.999 11.378 0.424 1.00 38.14 209 ASN A N 1
ATOM 1679 C CA . ASN A 1 209 ? -22.295 10.345 1.402 1.00 41.87 209 ASN A CA 1
ATOM 1680 C C . ASN A 1 209 ? -21.275 10.413 2.543 1.00 42.80 209 ASN A C 1
ATOM 1681 O O . ASN A 1 209 ? -20.161 10.920 2.377 1.00 45.00 209 ASN A O 1
ATOM 1686 N N . PRO A 1 210 ? -21.681 9.974 3.741 1.00 41.77 210 PRO A N 1
ATOM 1687 C CA . PRO A 1 210 ? -20.754 10.028 4.872 1.00 39.02 210 PRO A CA 1
ATOM 1688 C C . PRO A 1 210 ? -19.822 8.826 4.878 1.00 34.91 210 PRO A C 1
ATOM 1689 O O . PRO A 1 210 ? -20.169 7.756 4.369 1.00 39.38 210 PRO A O 1
ATOM 1693 N N . VAL A 1 211 ? -18.633 8.999 5.438 1.00 29.56 211 VAL A N 1
ATOM 1694 C CA . VAL A 1 211 ? -17.692 7.901 5.524 1.00 23.98 211 VAL A CA 1
ATOM 1695 C C . VAL A 1 211 ? -17.488 7.520 6.980 1.00 28.21 211 VAL A C 1
ATOM 1696 O O . VAL A 1 211 ? -17.321 8.383 7.838 1.00 31.38 211 VAL A O 1
ATOM 1700 N N . ASP A 1 212 ? -17.674 6.235 7.265 1.00 31.60 212 ASP A N 1
ATOM 1701 C CA . ASP A 1 212 ? -17.645 5.708 8.622 1.00 28.74 212 ASP A CA 1
ATOM 1702 C C . ASP A 1 212 ? -16.337 5.024 8.997 1.00 28.53 212 ASP A C 1
ATOM 1703 O O . ASP A 1 212 ? -15.973 3.982 8.434 1.00 27.58 212 ASP A O 1
ATOM 1708 N N . LEU A 1 213 ? -15.722 5.549 10.056 1.00 26.15 213 LEU A N 1
ATOM 1709 C CA . LEU A 1 213 ? -14.434 5.080 10.563 1.00 20.32 213 LEU A CA 1
ATOM 1710 C C . LEU A 1 213 ? -14.528 4.597 12.041 1.00 19.46 213 LEU A C 1
ATOM 1711 O O . LEU A 1 213 ? -15.611 4.610 12.636 1.00 16.73 213 LEU A O 1
ATOM 1716 N N . ILE A 1 214 ? -13.461 3.969 12.539 1.00 16.35 214 ILE A N 1
ATOM 1717 C CA . ILE A 1 214 ? -13.436 3.427 13.904 1.00 14.59 214 ILE A CA 1
ATOM 1718 C C . ILE A 1 214 ? -12.166 3.849 14.598 1.00 16.40 214 ILE A C 1
ATOM 1719 O O . ILE A 1 214 ? -11.076 3.705 14.048 1.00 18.55 214 ILE A O 1
ATOM 1724 N N . LYS A 1 215 ? -12.336 4.483 15.749 1.00 20.08 215 LYS A N 1
ATOM 1725 C CA . LYS A 1 215 ? -11.239 4.859 16.619 1.00 18.59 215 LYS A CA 1
ATOM 1726 C C . LYS A 1 215 ? -10.531 3.597 17.099 1.00 19.86 215 LYS A C 1
ATOM 1727 O O . LYS A 1 215 ? -11.192 2.593 17.375 1.00 19.73 215 LYS A O 1
ATOM 1733 N N . PRO A 1 216 ? -9.234 3.712 17.437 1.00 18.82 216 PRO A N 1
ATOM 1734 C CA . PRO A 1 2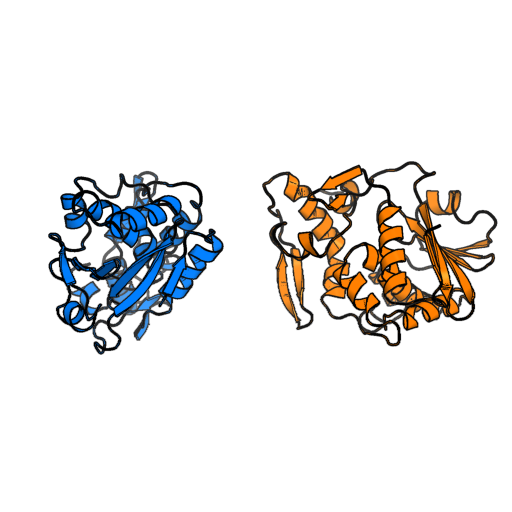16 ? -8.350 2.621 17.889 1.00 16.61 216 PRO A CA 1
ATOM 1735 C C . PRO A 1 216 ? -8.924 1.848 19.061 1.00 15.93 216 PRO A C 1
ATOM 1736 O O . PRO A 1 216 ? -8.281 0.941 19.575 1.00 20.82 216 PRO A O 1
ATOM 1740 N N . THR A 1 217 ? -9.926 2.474 19.661 1.00 13.88 217 THR A N 1
ATOM 1741 C CA . THR A 1 217 ? -10.500 2.068 20.928 1.00 16.22 217 THR A CA 1
ATOM 1742 C C . THR A 1 217 ? -11.889 1.504 20.725 1.00 17.66 217 THR A C 1
ATOM 1743 O O . THR A 1 217 ? -12.601 1.275 21.694 1.00 17.18 217 THR A O 1
ATOM 1747 N N . GLY A 1 218 ? -12.368 1.636 19.491 1.00 21.64 218 GLY A N 1
ATOM 1748 C CA . GLY A 1 218 ? -13.555 0.915 19.069 1.00 20.44 218 GLY A CA 1
ATOM 1749 C C . GLY A 1 218 ? -14.745 1.814 18.886 1.00 22.84 218 GLY A C 1
ATOM 1750 O O . GLY A 1 218 ? -15.871 1.334 18.775 1.00 23.07 218 GLY A O 1
ATOM 1751 N N . GLN A 1 219 ? -14.501 3.114 18.785 1.00 24.53 219 GLN A N 1
ATOM 1752 C CA . GLN A 1 219 ? -15.604 4.065 18.709 1.00 27.64 219 GLN A CA 1
ATOM 1753 C C . GLN A 1 219 ? -15.873 4.459 17.279 1.00 28.29 219 GLN A C 1
ATOM 1754 O O . GLN A 1 219 ? -14.963 4.855 16.556 1.00 23.59 219 GLN A O 1
ATOM 1760 N N . ARG A 1 220 ? -17.067 4.105 16.826 1.00 34.20 220 ARG A N 1
ATOM 1761 C CA . ARG A 1 220 ? -17.479 4.359 15.459 1.00 38.45 220 ARG A CA 1
ATOM 1762 C C . ARG A 1 220 ? -17.932 5.801 15.353 1.00 39.21 220 ARG A C 1
ATOM 1763 O O . ARG A 1 220 ? -18.813 6.234 16.103 1.00 45.04 220 ARG A O 1
ATOM 1771 N N . PHE A 1 221 ? -17.171 6.593 14.604 1.00 37.68 221 PHE A N 1
ATOM 1772 C CA . PHE A 1 221 ? -17.597 7.939 14.238 1.00 32.04 221 PHE A CA 1
ATOM 1773 C C . PHE A 1 221 ? -17.801 8.071 12.732 1.00 32.08 221 PHE A C 1
ATOM 1774 O O . PHE A 1 221 ? -17.739 7.082 12.008 1.00 34.40 221 PHE A O 1
ATOM 1782 N N . GLN A 1 222 ? -18.091 9.279 12.262 1.00 32.60 222 GLN A N 1
ATOM 1783 C CA . GLN A 1 222 ? -18.129 9.510 10.828 1.00 31.51 222 GLN A CA 1
ATOM 1784 C C . GLN A 1 222 ? -17.601 10.869 10.417 1.00 28.54 222 GLN A C 1
ATOM 1785 O O . GLN A 1 222 ? -17.588 11.802 11.223 1.00 29.03 222 GLN A O 1
ATOM 1791 N N . VAL A 1 223 ? -16.923 10.875 9.268 1.00 26.32 223 VAL A N 1
ATOM 1792 C CA . VAL A 1 223 ? -16.427 12.098 8.633 1.00 22.98 223 VAL A CA 1
ATOM 1793 C C . VAL A 1 223 ? -17.310 12.415 7.433 1.00 23.87 223 VAL A C 1
ATOM 1794 O O . VAL A 1 223 ? -17.836 11.511 6.780 1.00 24.13 223 VAL A O 1
ATOM 1798 N N . THR A 1 224 ? -17.545 13.702 7.220 1.00 24.31 224 THR A N 1
ATOM 1799 C CA . THR A 1 224 ? -18.583 14.162 6.305 1.00 27.57 224 THR A CA 1
ATOM 1800 C C . THR A 1 224 ? -18.216 15.532 5.700 1.00 26.59 224 THR A C 1
ATOM 1801 O O . THR A 1 224 ? -19.008 16.159 4.978 1.00 24.15 224 THR A O 1
ATOM 1805 N N . ASN A 1 225 ? -16.980 15.960 5.947 1.00 26.80 225 ASN A N 1
ATOM 1806 C CA . ASN A 1 225 ? -16.459 17.196 5.363 1.00 30.06 225 ASN A CA 1
ATOM 1807 C C . ASN A 1 225 ? -14.965 17.087 5.139 1.00 28.56 225 ASN A C 1
ATOM 1808 O O . ASN A 1 225 ? -14.234 16.487 5.934 1.00 23.81 225 ASN A O 1
ATOM 1813 N N . VAL A 1 226 ? -14.514 17.869 4.175 1.00 31.81 226 VAL A N 1
ATOM 1814 C CA . VAL A 1 226 ? -13.109 18.005 3.866 1.00 36.30 226 VAL A CA 1
ATOM 1815 C C . VAL A 1 226 ? -12.418 18.808 4.972 1.00 38.57 226 VAL A C 1
ATOM 1816 O O . VAL A 1 226 ? -11.195 18.808 5.081 1.00 39.63 226 VAL A O 1
ATOM 1820 N N . ASP A 1 227 ? -13.222 19.341 5.886 1.00 42.26 227 ASP A N 1
ATOM 1821 C CA . ASP A 1 227 ? -12.713 20.004 7.094 1.00 48.13 227 ASP A CA 1
ATOM 1822 C C . ASP A 1 227 ? -12.152 19.018 8.133 1.00 46.19 227 ASP A C 1
ATOM 1823 O O . ASP A 1 227 ? -11.167 19.313 8.826 1.00 43.83 227 ASP A O 1
ATOM 1828 N N . SER A 1 228 ? -12.883 17.918 8.306 1.00 45.50 228 SER A N 1
ATOM 1829 C CA . SER A 1 228 ? -12.574 16.865 9.272 1.00 44.61 228 SER A CA 1
ATOM 1830 C C . SER A 1 228 ? -11.088 16.536 9.382 1.00 44.72 228 SER A C 1
ATOM 1831 O O . SER A 1 228 ? -10.369 16.563 8.393 1.00 47.74 228 SER A O 1
ATOM 1834 N N . ASP A 1 229 ? -10.691 16.045 10.550 1.00 45.38 229 ASP A N 1
ATOM 1835 C CA . ASP A 1 229 ? -9.282 15.770 10.867 1.00 46.70 229 ASP A CA 1
ATOM 1836 C C . ASP A 1 229 ? -8.599 14.690 9.989 1.00 44.92 229 ASP A C 1
ATOM 1837 O O . ASP A 1 229 ? -7.366 14.707 9.814 1.00 45.22 229 ASP A 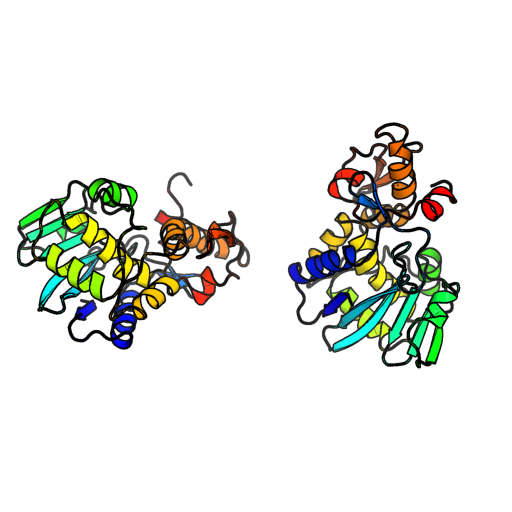O 1
ATOM 1842 N N . VAL A 1 230 ? -9.399 13.764 9.445 1.00 40.34 230 VAL A N 1
ATOM 1843 C CA . VAL A 1 230 ? -8.903 12.711 8.552 1.00 30.91 230 VAL A CA 1
ATOM 1844 C C . VAL A 1 230 ? -8.508 13.264 7.190 1.00 30.52 230 VAL A C 1
ATOM 1845 O O . VAL A 1 230 ? -7.394 13.062 6.723 1.00 32.99 230 VAL A O 1
ATOM 1849 N N . VAL A 1 231 ? -9.416 13.999 6.567 1.00 29.74 231 VAL A N 1
ATOM 1850 C CA . VAL A 1 231 ? -9.135 14.648 5.289 1.00 27.91 231 VAL A CA 1
ATOM 1851 C C . VAL A 1 231 ? -7.983 15.665 5.397 1.00 30.28 231 VAL A C 1
ATOM 1852 O O . VAL A 1 231 ? -7.044 15.603 4.614 1.00 30.26 231 VAL A O 1
ATOM 1856 N N . LYS A 1 232 ? -7.929 16.360 6.535 1.00 31.56 232 LYS A N 1
ATOM 1857 C CA . LYS A 1 232 ? -7.304 17.684 6.636 1.00 33.58 232 LYS A CA 1
ATOM 1858 C C . LYS A 1 232 ? -5.776 17.685 6.683 1.00 31.25 232 LYS A C 1
ATOM 1859 O O . LYS A 1 232 ? -5.119 18.564 6.131 1.00 31.32 232 LYS A O 1
ATOM 1865 N N . GLY A 1 233 ? -5.211 16.755 7.426 1.00 28.44 233 GLY A N 1
ATOM 1866 C CA . GLY A 1 233 ? -3.766 16.644 7.415 1.00 29.13 233 GLY A CA 1
ATOM 1867 C C . GLY A 1 233 ? -3.286 15.220 7.225 1.00 27.86 233 GLY A C 1
ATOM 1868 O O . GLY A 1 233 ? -2.087 14.967 7.245 1.00 29.12 233 GLY A O 1
ATOM 1869 N N . ASN A 1 234 ? -4.231 14.303 7.030 1.00 23.34 234 ASN A N 1
ATOM 1870 C CA . ASN A 1 234 ? -3.952 12.873 7.019 1.00 24.43 234 ASN A CA 1
ATOM 1871 C C . ASN A 1 234 ? -3.749 12.263 5.614 1.00 24.41 234 ASN A C 1
ATOM 1872 O O . ASN A 1 234 ? -2.650 11.773 5.312 1.00 23.02 234 ASN A O 1
ATOM 1877 N N . ILE A 1 235 ? -4.834 12.165 4.840 1.00 21.04 235 ILE A N 1
ATOM 1878 C CA . ILE A 1 235 ? -4.804 11.668 3.458 1.00 21.80 235 ILE A CA 1
ATOM 1879 C C . ILE A 1 235 ? -3.792 12.409 2.579 1.00 27.21 235 ILE A C 1
ATOM 1880 O O . ILE A 1 235 ? -3.595 13.615 2.741 1.00 29.71 235 ILE A O 1
ATOM 1885 N N . LYS A 1 236 ? -3.111 11.671 1.697 1.00 27.57 236 LYS A N 1
ATOM 1886 C CA . LYS A 1 236 ? -1.965 12.199 0.940 1.00 25.76 236 LYS A CA 1
ATOM 1887 C C . LYS A 1 236 ? -1.965 11.784 -0.547 1.00 23.97 236 LYS A C 1
ATOM 1888 O O . LYS A 1 236 ? -1.140 12.271 -1.341 1.00 17.44 236 LYS A O 1
ATOM 1894 N N . LEU A 1 237 ? -2.789 10.781 -0.864 1.00 22.71 237 LEU A N 1
ATOM 1895 C CA . LEU A 1 237 ? -3.001 10.304 -2.231 1.00 18.68 237 LEU A CA 1
ATOM 1896 C C . LEU A 1 237 ? -4.482 10.058 -2.456 1.00 21.11 237 LEU A C 1
ATOM 1897 O O . LEU A 1 237 ? -5.146 9.440 -1.622 1.00 21.49 237 LEU A O 1
ATOM 1902 N N . LEU A 1 238 ? -5.016 10.590 -3.555 1.00 22.75 238 LEU A N 1
ATOM 1903 C CA . LEU A 1 238 ? -6.446 10.478 -3.870 1.00 19.98 238 LEU A CA 1
ATOM 1904 C C . LEU A 1 238 ? -6.610 9.443 -4.988 1.00 22.73 238 LEU A C 1
ATOM 1905 O O . LEU A 1 238 ? -5.788 9.384 -5.904 1.00 22.92 238 LEU A O 1
ATOM 1910 N N . LEU A 1 239 ? -7.576 8.534 -4.833 1.00 24.54 239 LEU A N 1
ATOM 1911 C CA . LEU A 1 239 ? -7.902 7.530 -5.866 1.00 25.27 239 LEU A CA 1
ATOM 1912 C C . LEU A 1 239 ? -8.454 8.167 -7.156 1.00 28.52 239 LEU A C 1
ATOM 1913 O O . LEU A 1 239 ? -9.427 8.941 -7.120 1.00 27.78 239 LEU A O 1
ATOM 1918 N N . ASN A 1 240 ? -7.924 7.719 -8.294 1.00 30.65 240 ASN A N 1
ATOM 1919 C CA . ASN A 1 240 ? -8.383 8.166 -9.602 1.00 28.72 240 ASN A CA 1
ATOM 1920 C C . ASN A 1 240 ? -9.912 8.148 -9.761 1.00 31.86 240 ASN A C 1
ATOM 1921 O O . ASN A 1 240 ? -10.605 7.197 -9.370 1.00 26.14 240 ASN A O 1
ATOM 1926 N N . SER A 1 241 ? -10.414 9.310 -10.166 1.00 36.60 241 SER A N 1
ATOM 1927 C CA . SER A 1 241 ? -11.828 9.579 -10.410 1.00 40.17 241 SER A CA 1
ATOM 1928 C C . SER A 1 241 ? -12.696 8.420 -10.929 1.00 42.82 241 SER A C 1
ATOM 1929 O O . SER A 1 241 ? -13.845 8.275 -10.519 1.00 42.69 241 SER A O 1
ATOM 1932 N N . ARG A 1 242 ? -12.193 7.682 -11.915 1.00 43.98 242 ARG A N 1
ATOM 1933 C CA . ARG A 1 242 ? -12.970 6.617 -12.564 1.00 42.42 242 ARG A CA 1
ATOM 1934 C C . ARG A 1 242 ? -13.166 5.449 -11.607 1.00 37.08 242 ARG A C 1
ATOM 1935 O O . ARG A 1 242 ? -14.256 4.916 -11.467 1.00 33.80 242 ARG A O 1
ATOM 1943 N N . ALA A 1 243 ? -12.057 5.007 -11.033 1.00 33.41 243 ALA A N 1
ATOM 1944 C CA . ALA A 1 243 ? -12.050 3.986 -10.008 1.00 29.33 243 ALA A CA 1
ATOM 1945 C C . ALA A 1 243 ? -12.897 4.375 -8.793 1.00 30.53 243 ALA A C 1
ATOM 1946 O O . ALA A 1 243 ? -13.719 3.585 -8.349 1.00 29.91 243 ALA A O 1
ATOM 1948 N N . SER A 1 244 ? -12.759 5.612 -8.315 1.00 29.53 244 SER A N 1
ATOM 1949 C CA . SER A 1 244 ? -13.427 6.006 -7.081 1.00 29.87 244 SER A CA 1
ATOM 1950 C C . SER A 1 244 ? -14.939 6.192 -7.198 1.00 34.31 244 SER A C 1
ATOM 1951 O O . SER A 1 244 ? -15.656 5.926 -6.246 1.00 35.02 244 SER A O 1
ATOM 1954 N N . THR A 1 245 ? -15.439 6.495 -8.394 1.00 41.08 245 THR A N 1
ATOM 1955 C CA . THR A 1 245 ? -16.887 6.678 -8.585 1.00 47.97 245 THR A CA 1
ATOM 1956 C C . THR A 1 245 ? -17.684 5.505 -9.146 1.00 55.77 245 THR A C 1
ATOM 1957 O O . THR A 1 245 ? -18.904 5.467 -8.991 1.00 60.00 245 THR A O 1
ATOM 1961 N N . ALA A 1 246 ? -17.040 4.663 -9.949 1.00 64.97 246 ALA A N 1
ATOM 1962 C CA . ALA A 1 246 ? -17.692 3.482 -10.524 1.00 70.65 246 ALA A CA 1
ATOM 1963 C C . ALA A 1 246 ? -18.409 2.685 -9.435 1.00 76.28 246 ALA A C 1
ATOM 1964 O O . ALA A 1 246 ? -19.625 2.459 -9.507 1.00 77.11 246 ALA A O 1
ATOM 1966 N N . ASP A 1 247 ? -17.632 2.237 -8.451 1.00 83.04 247 ASP A N 1
ATOM 1967 C CA . ASP A 1 247 ? -18.168 1.774 -7.172 1.00 89.07 247 ASP A CA 1
ATOM 1968 C C . ASP A 1 247 ? -18.920 2.905 -6.469 1.00 91.37 247 ASP A C 1
ATOM 1969 O O . ASP A 1 247 ? -18.479 4.058 -6.491 1.00 92.42 247 ASP A O 1
ATOM 1974 N N . GLU A 1 248 ? -20.073 2.591 -5.886 1.00 93.77 248 GLU A N 1
ATOM 1975 C CA . GLU A 1 248 ? -20.761 3.587 -5.073 1.00 94.39 248 GLU A CA 1
ATOM 1976 C C . GLU A 1 248 ? -20.081 3.687 -3.711 1.00 92.95 248 GLU A C 1
ATOM 1977 O O . GLU A 1 248 ? -20.418 2.949 -2.781 1.00 91.53 248 GLU A O 1
ATOM 1983 N N . ASN A 1 249 ? -18.941 4.383 -3.761 1.00 93.28 249 ASN A N 1
ATOM 1984 C CA . ASN A 1 249 ? -18.068 4.734 -2.639 1.00 92.75 249 ASN A CA 1
ATOM 1985 C C . ASN A 1 249 ? -16.916 3.735 -2.406 1.00 92.42 249 ASN A C 1
ATOM 1986 O O . ASN A 1 249 ? -17.162 2.543 -2.115 1.00 93.82 249 ASN A O 1
ATOM 1992 N N . ASP B 1 1 ? 49.299 28.329 34.689 1.00 31.84 1 ASP B N 1
ATOM 1993 C CA . ASP B 1 1 ? 49.451 29.416 33.673 1.00 29.65 1 ASP B CA 1
ATOM 1994 C C . ASP B 1 1 ? 49.548 28.829 32.256 1.00 28.84 1 ASP B C 1
ATOM 1995 O O . ASP B 1 1 ? 50.594 28.314 31.859 1.00 31.03 1 ASP B O 1
ATOM 2000 N N . VAL B 1 2 ? 48.420 28.759 31.563 1.00 23.49 2 VAL B N 1
ATOM 2001 C CA . VAL B 1 2 ? 48.419 28.307 30.180 1.00 21.68 2 VAL B CA 1
ATOM 2002 C C . VAL B 1 2 ? 49.085 29.372 29.315 1.00 23.81 2 VAL B C 1
ATOM 2003 O O . VAL B 1 2 ? 48.652 30.521 29.291 1.00 27.27 2 VAL B O 1
ATOM 2007 N N . ASN B 1 3 ? 50.172 29.006 28.650 1.00 24.91 3 ASN B N 1
ATOM 2008 C CA . ASN B 1 3 ? 50.938 29.965 27.864 1.00 26.88 3 ASN B CA 1
ATOM 2009 C C . ASN B 1 3 ? 50.473 30.148 26.415 1.00 26.40 3 ASN B C 1
ATOM 2010 O O . ASN B 1 3 ? 49.909 29.235 25.807 1.00 28.15 3 ASN B O 1
ATOM 2015 N N . PHE B 1 4 ? 50.649 31.345 25.872 1.00 23.06 4 PHE B N 1
ATOM 2016 C CA . PHE B 1 4 ? 50.576 31.483 24.426 1.00 18.31 4 PHE B CA 1
ATOM 2017 C C . PHE B 1 4 ? 51.353 32.668 23.914 1.00 18.81 4 PHE B C 1
ATOM 2018 O O . PHE B 1 4 ? 50.911 33.821 24.003 1.00 20.45 4 PHE B O 1
ATOM 2026 N N . ASP B 1 5 ? 52.547 32.370 23.411 1.00 19.10 5 ASP B N 1
ATOM 2027 C CA . ASP B 1 5 ? 53.424 33.370 22.825 1.00 15.44 5 ASP B CA 1
ATOM 2028 C C . ASP B 1 5 ? 53.252 33.474 21.311 1.00 14.56 5 ASP B C 1
ATOM 2029 O O . ASP B 1 5 ? 53.914 32.780 20.568 1.00 18.83 5 ASP B O 1
ATOM 2034 N N . LEU B 1 6 ? 52.556 34.517 20.878 1.00 15.94 6 LEU B N 1
ATOM 2035 C CA . LEU B 1 6 ? 52.275 34.778 19.462 1.00 16.18 6 LEU B CA 1
ATOM 2036 C C . LEU B 1 6 ? 53.513 34.815 18.580 1.00 19.36 6 LEU B C 1
ATOM 2037 O O . LEU B 1 6 ? 53.404 34.672 17.365 1.00 22.29 6 LEU B O 1
ATOM 2042 N N . SER B 1 7 ? 54.671 35.083 19.180 1.00 21.22 7 SER B N 1
ATOM 2043 C CA . SER B 1 7 ? 55.893 35.338 18.403 1.00 26.33 7 SER B CA 1
ATOM 2044 C C . SER B 1 7 ? 56.585 34.053 17.940 1.00 29.36 7 SER B C 1
ATOM 2045 O O . SER B 1 7 ? 57.691 34.083 17.379 1.00 31.92 7 SER B O 1
ATOM 2048 N N . THR B 1 8 ? 55.956 32.928 18.274 1.00 33.68 8 THR B N 1
ATOM 2049 C CA . THR B 1 8 ? 56.357 31.585 17.828 1.00 33.60 8 THR B CA 1
ATOM 2050 C C . THR B 1 8 ? 55.094 30.804 17.410 1.00 33.08 8 THR B C 1
ATOM 2051 O O . THR B 1 8 ? 55.028 29.586 17.532 1.00 35.72 8 THR B O 1
ATOM 2055 N N . ALA B 1 9 ? 54.095 31.505 16.892 1.00 32.58 9 ALA B N 1
ATOM 2056 C CA . ALA B 1 9 ? 52.775 30.908 16.755 1.00 33.90 9 ALA B CA 1
ATOM 2057 C C . ALA B 1 9 ? 52.487 30.358 15.362 1.00 31.90 9 ALA B C 1
ATOM 2058 O O . ALA B 1 9 ? 52.272 31.115 14.413 1.00 32.96 9 ALA B O 1
ATOM 2060 N N . THR B 1 10 ? 52.472 29.035 15.256 1.00 29.36 10 THR B N 1
ATOM 2061 C CA . THR B 1 10 ? 51.912 28.327 14.081 1.00 26.33 10 THR B CA 1
ATOM 2062 C C . THR B 1 10 ? 50.488 27.881 14.413 1.00 22.58 10 THR B C 1
ATOM 2063 O O . THR B 1 10 ? 50.075 27.964 15.560 1.00 25.97 10 THR B O 1
ATOM 2067 N N . ALA B 1 11 ? 49.802 27.260 13.469 1.00 20.23 11 ALA B N 1
ATOM 2068 C CA . ALA B 1 11 ? 48.478 26.719 13.770 1.00 20.02 11 ALA B CA 1
ATOM 2069 C C . ALA B 1 11 ? 48.628 25.515 14.664 1.00 18.37 11 ALA B C 1
ATOM 2070 O O . ALA B 1 11 ? 47.728 25.157 15.417 1.00 22.11 11 ALA B O 1
ATOM 2072 N N . LYS B 1 12 ? 49.831 24.959 14.646 1.00 18.03 12 LYS B N 1
ATOM 2073 C CA . LYS B 1 12 ? 50.178 23.824 15.490 1.00 15.91 12 LYS B CA 1
ATOM 2074 C C . LYS B 1 12 ? 50.096 24.228 16.960 1.00 13.56 12 LYS B C 1
ATOM 2075 O O . LYS B 1 12 ? 49.270 23.705 17.720 1.00 8.93 12 LYS B O 1
ATOM 2081 N N . THR B 1 13 ? 50.888 25.243 17.306 1.00 11.42 13 THR B N 1
ATOM 2082 C CA . THR B 1 13 ? 50.988 25.747 18.676 1.00 7.24 13 THR B CA 1
ATOM 2083 C C . THR B 1 13 ? 49.723 26.441 19.163 1.00 4.06 13 THR B C 1
ATOM 2084 O O . THR B 1 13 ? 49.349 26.279 20.319 1.00 2.16 13 THR B O 1
ATOM 2088 N N . TYR B 1 14 ? 48.976 27.069 18.258 1.00 3.46 14 TYR B N 1
ATOM 2089 C CA . TYR B 1 14 ? 47.677 27.607 18.624 1.00 7.03 14 TYR B CA 1
ATOM 2090 C C . TYR B 1 14 ? 46.712 26.520 19.111 1.00 14.22 14 TYR B C 1
ATOM 2091 O O . TYR B 1 14 ? 46.084 26.650 20.158 1.00 20.76 14 TYR B O 1
ATOM 2100 N N . THR B 1 15 ? 46.616 25.403 18.409 1.00 17.73 15 THR B N 1
ATOM 2101 C CA . THR B 1 15 ? 45.669 24.389 18.858 1.00 13.69 15 THR B CA 1
ATOM 2102 C C . THR B 1 15 ? 46.199 23.618 20.091 1.00 13.27 15 THR B C 1
ATOM 2103 O O . THR B 1 15 ? 45.425 23.207 20.949 1.00 14.32 15 THR B O 1
ATOM 2107 N N . LYS B 1 16 ? 47.513 23.624 20.295 1.00 14.57 16 LYS B N 1
ATOM 2108 C CA . LYS B 1 16 ? 48.100 23.022 21.495 1.00 17.56 16 LYS B CA 1
ATOM 2109 C C . LYS B 1 16 ? 47.710 23.799 22.760 1.00 18.67 16 LYS B C 1
ATOM 2110 O O . LYS B 1 16 ? 47.083 23.265 23.675 1.00 18.56 16 LYS B O 1
ATOM 2116 N N . PHE B 1 17 ? 48.023 25.088 22.761 1.00 18.69 17 PHE B N 1
ATOM 2117 C CA . PHE B 1 17 ? 47.479 26.014 23.736 1.00 18.34 17 PHE B CA 1
ATOM 2118 C C . PHE B 1 17 ? 45.955 25.789 23.968 1.00 17.46 17 PHE B C 1
ATOM 2119 O O . PHE B 1 17 ? 45.519 25.642 25.110 1.00 18.70 17 PHE B O 1
ATOM 2127 N N . ILE B 1 18 ? 45.187 25.574 22.906 1.00 16.38 18 ILE B N 1
ATOM 2128 C CA . ILE B 1 18 ? 43.742 25.368 23.063 1.00 15.40 18 ILE B CA 1
ATOM 2129 C C . ILE B 1 18 ? 43.412 24.019 23.643 1.00 18.94 18 ILE B C 1
ATOM 2130 O O . ILE B 1 18 ? 42.362 23.861 24.250 1.00 18.13 18 ILE B O 1
ATOM 2135 N N . GLU B 1 19 ? 44.341 23.073 23.541 1.00 27.12 19 GLU B N 1
ATOM 2136 C CA . GLU B 1 19 ? 44.160 21.774 24.194 1.00 32.76 19 GLU B CA 1
ATOM 2137 C C . GLU B 1 19 ? 44.714 21.784 25.633 1.00 32.46 19 GLU B C 1
ATOM 2138 O O . GLU B 1 19 ? 44.184 21.069 26.493 1.00 38.34 19 GLU B O 1
ATOM 2144 N N . ASP B 1 20 ? 45.704 22.638 25.916 1.00 27.05 20 ASP B N 1
ATOM 2145 C CA . ASP B 1 20 ? 46.129 22.908 27.302 1.00 23.13 20 ASP B CA 1
ATOM 2146 C C . ASP B 1 20 ? 45.033 23.625 28.086 1.00 21.40 20 ASP B C 1
ATOM 2147 O O . ASP B 1 20 ? 44.688 23.268 29.208 1.00 20.76 20 ASP B O 1
ATOM 2152 N N . PHE B 1 21 ? 44.510 24.670 27.479 1.00 20.18 21 PHE B N 1
ATOM 2153 C CA . PHE B 1 21 ? 43.492 25.469 28.096 1.00 17.20 21 PHE B CA 1
ATOM 2154 C C . PHE B 1 21 ? 42.298 24.598 28.487 1.00 14.52 21 PHE B C 1
ATOM 2155 O O . PHE B 1 21 ? 41.979 24.522 29.668 1.00 19.37 21 PHE B O 1
ATOM 2163 N N . ARG B 1 22 ? 41.681 23.890 27.543 1.00 15.91 22 ARG B N 1
ATOM 2164 C CA . ARG B 1 22 ? 40.616 22.938 27.923 1.00 16.08 22 ARG B CA 1
ATOM 2165 C C . ARG B 1 22 ? 41.084 21.938 29.006 1.00 18.37 22 ARG B C 1
ATOM 2166 O O . ARG B 1 22 ? 40.329 21.608 29.917 1.00 24.80 22 ARG B O 1
ATOM 2174 N N . ALA B 1 23 ? 42.325 21.462 28.902 1.00 18.40 23 ALA B N 1
ATOM 2175 C CA . ALA B 1 23 ? 42.820 20.395 29.791 1.00 21.62 23 ALA B CA 1
ATOM 2176 C C . ALA B 1 23 ? 43.042 20.843 31.220 1.00 21.09 23 ALA B C 1
ATOM 2177 O O . ALA B 1 23 ? 43.113 19.998 32.120 1.00 26.54 23 ALA B O 1
ATOM 2179 N N . THR B 1 24 ? 43.286 22.137 31.425 1.00 20.43 24 THR B N 1
ATOM 2180 C CA . THR B 1 24 ? 43.410 22.624 32.797 1.00 22.96 24 THR B CA 1
ATOM 2181 C C . THR B 1 24 ? 42.080 23.074 33.428 1.00 22.01 24 THR B C 1
ATOM 2182 O O . THR B 1 24 ? 41.979 23.179 34.640 1.00 24.72 24 THR B O 1
ATOM 2186 N N . LEU B 1 25 ? 41.056 23.355 32.641 1.00 21.31 25 LEU B N 1
ATOM 2187 C CA . LEU B 1 25 ? 39.751 23.539 33.250 1.00 22.75 25 LEU B CA 1
ATOM 2188 C C . LEU B 1 25 ? 39.341 22.251 33.983 1.00 28.57 25 LEU B C 1
ATOM 2189 O O . LEU B 1 25 ? 39.513 21.152 33.452 1.00 33.51 25 LEU B O 1
ATOM 2194 N N . PRO B 1 26 ? 38.941 22.359 35.266 1.00 29.50 26 PRO B N 1
ATOM 2195 C CA . PRO B 1 26 ? 38.433 21.193 36.002 1.00 28.94 26 PRO B CA 1
ATOM 2196 C C . PRO B 1 26 ? 36.956 20.926 35.746 1.00 26.95 26 PRO B C 1
ATOM 2197 O O . PRO B 1 26 ? 36.172 21.863 35.695 1.00 30.09 26 PRO B O 1
ATOM 2201 N N . PHE B 1 27 ? 36.542 19.669 35.798 1.00 24.39 27 PHE B N 1
ATOM 2202 C CA . PHE B 1 27 ? 35.127 19.375 35.656 1.00 20.43 27 PHE B CA 1
ATOM 2203 C C . PHE B 1 27 ? 34.644 18.300 36.603 1.00 21.74 27 PHE B C 1
ATOM 2204 O O . PHE B 1 27 ? 35.424 17.436 37.053 1.00 20.05 27 PHE B O 1
ATOM 2212 N N . SER B 1 28 ? 33.335 18.333 36.847 1.00 19.35 28 SER B N 1
ATOM 2213 C CA . SER B 1 28 ? 32.659 17.353 37.686 1.00 20.03 28 SER B CA 1
ATOM 2214 C C . SER B 1 28 ? 32.795 15.963 37.083 1.00 24.86 28 SER B C 1
ATOM 2215 O O . SER B 1 28 ? 33.315 15.028 37.706 1.00 28.11 28 SER B O 1
ATOM 2218 N N . HIS B 1 29 ? 32.177 15.810 35.919 1.00 28.30 29 HIS B N 1
ATOM 2219 C CA . HIS B 1 29 ? 32.128 14.538 35.198 1.00 29.52 29 HIS B CA 1
ATOM 2220 C C . HIS B 1 29 ? 31.864 14.840 33.730 1.00 27.37 29 HIS B C 1
ATOM 2221 O O . HIS B 1 29 ? 31.790 16.003 33.344 1.00 26.18 29 HIS B O 1
ATOM 2228 N N . LYS B 1 30 ? 31.595 13.809 32.941 1.00 23.72 30 LYS B N 1
ATOM 2229 C CA . LYS B 1 30 ? 31.241 14.035 31.553 1.00 21.86 30 LYS B CA 1
ATOM 2230 C C . LYS B 1 30 ? 29.775 13.762 31.291 1.00 26.69 30 LYS B C 1
ATOM 2231 O O . LYS B 1 30 ? 29.206 12.829 31.862 1.00 33.30 30 LYS B O 1
ATOM 2237 N N . VAL B 1 31 ? 29.126 14.630 30.528 1.00 25.74 31 VAL B N 1
ATOM 2238 C CA . VAL B 1 31 ? 27.894 14.241 29.866 1.00 25.98 31 VAL B CA 1
ATOM 2239 C C . VAL B 1 31 ? 28.278 13.982 28.435 1.00 27.70 31 VAL B C 1
ATOM 2240 O O . VAL B 1 31 ? 29.012 14.786 27.848 1.00 29.75 31 VAL B O 1
ATOM 2244 N N . TYR B 1 32 ? 28.000 12.763 27.972 1.00 24.70 32 TYR B N 1
ATOM 2245 C CA . TYR B 1 32 ? 28.139 12.422 26.560 1.00 22.98 32 TYR B CA 1
ATOM 2246 C C . TYR B 1 32 ? 29.518 12.702 26.000 1.00 27.14 32 TYR B C 1
ATOM 2247 O O . TYR B 1 32 ? 29.661 13.229 24.892 1.00 28.88 32 TYR B O 1
ATOM 2256 N N . ASP B 1 33 ? 30.530 12.349 26.787 1.00 28.69 33 ASP B N 1
ATOM 2257 C CA . ASP B 1 33 ? 31.937 12.478 26.413 1.00 29.95 33 ASP B CA 1
ATOM 2258 C C . ASP B 1 33 ? 32.471 13.899 26.569 1.00 28.99 33 ASP B C 1
ATOM 2259 O O . ASP B 1 33 ? 33.678 14.110 26.469 1.00 29.30 33 ASP B O 1
ATOM 2264 N N . ILE B 1 34 ? 31.588 14.845 26.900 1.00 24.34 34 ILE B N 1
ATOM 2265 C CA . ILE B 1 34 ? 31.967 16.252 26.998 1.00 17.88 34 ILE B CA 1
ATOM 2266 C C . ILE B 1 34 ? 32.001 16.755 28.435 1.00 18.64 34 ILE B C 1
ATOM 2267 O O . ILE B 1 34 ? 31.011 16.655 29.161 1.00 21.43 34 ILE B O 1
ATOM 2272 N N . PRO B 1 35 ? 33.147 17.321 28.860 1.00 16.57 35 PRO B N 1
ATOM 2273 C CA . PRO B 1 35 ? 33.282 17.662 30.275 1.00 12.81 35 PRO B CA 1
ATOM 2274 C C . PRO B 1 35 ? 32.280 18.721 30.736 1.00 10.22 35 PRO B C 1
ATOM 2275 O O . PRO B 1 35 ? 32.132 19.743 30.096 1.00 6.84 35 PRO B O 1
ATOM 2279 N N . LEU B 1 36 ? 31.437 18.349 31.702 1.00 15.65 36 LEU B N 1
ATOM 2280 C CA . LEU B 1 36 ? 30.510 19.271 32.374 1.00 13.63 36 LEU B CA 1
ATOM 2281 C C . LEU B 1 36 ? 31.195 19.962 33.541 1.00 18.82 36 LEU B C 1
ATOM 2282 O O . LEU B 1 36 ? 31.551 19.317 34.530 1.00 22.57 36 LEU B O 1
ATOM 2287 N N . LEU B 1 37 ? 31.189 21.289 33.499 1.00 22.69 37 LEU B N 1
ATOM 2288 C CA . LEU B 1 37 ? 31.986 22.126 34.394 1.00 23.17 37 LEU B CA 1
ATOM 2289 C C . LEU B 1 37 ? 31.447 22.228 35.838 1.00 23.84 37 LEU B C 1
ATOM 2290 O O . LEU B 1 37 ? 30.263 21.984 36.097 1.00 27.33 37 LEU B O 1
ATOM 2295 N N . TYR B 1 38 ? 32.362 22.424 36.783 1.00 26.19 38 TYR B N 1
ATOM 2296 C CA . TYR B 1 38 ? 32.025 22.600 38.195 1.00 29.00 38 TYR B CA 1
ATOM 2297 C C . TYR B 1 38 ? 31.084 23.749 38.423 1.00 26.38 38 TYR B C 1
ATOM 2298 O O . TYR B 1 38 ? 31.421 24.884 38.095 1.00 26.19 38 TYR B O 1
ATOM 2307 N N . SER B 1 39 ? 30.027 23.486 39.180 1.00 23.78 39 SER B N 1
ATOM 2308 C CA . SER B 1 39 ? 28.981 24.486 39.416 1.00 25.44 39 SER B CA 1
ATOM 2309 C C . SER B 1 39 ? 29.340 25.484 40.508 1.00 27.36 39 SER B C 1
ATOM 2310 O O . SER B 1 39 ? 28.909 26.642 40.480 1.00 26.77 39 SER B O 1
ATOM 2313 N N . THR B 1 40 ? 29.929 24.936 41.565 1.00 28.34 40 THR B N 1
ATOM 2314 C CA . THR B 1 40 ? 30.515 25.687 42.656 1.00 26.82 40 THR B CA 1
ATOM 2315 C C . THR B 1 40 ? 31.830 25.007 42.986 1.00 27.24 40 THR B C 1
ATOM 2316 O O . THR B 1 40 ? 31.922 23.767 42.954 1.00 29.99 40 THR B O 1
ATOM 2320 N N . ILE B 1 41 ? 32.879 25.804 43.153 1.00 24.61 41 ILE B N 1
ATOM 2321 C CA . ILE B 1 41 ? 34.221 25.261 43.280 1.00 24.60 41 ILE B CA 1
ATOM 2322 C C . ILE B 1 41 ? 35.037 26.045 44.300 1.00 26.48 41 ILE B C 1
ATOM 2323 O O . ILE B 1 41 ? 34.671 27.149 44.694 1.00 27.45 41 ILE B O 1
ATOM 2328 N N . SER B 1 42 ? 36.003 25.358 44.889 1.00 29.73 42 SER B N 1
ATOM 2329 C CA . SER B 1 42 ? 36.940 25.956 45.821 1.00 34.07 42 SER B CA 1
ATOM 2330 C C . SER B 1 42 ? 37.639 27.225 45.280 1.00 35.69 42 SER B C 1
ATOM 2331 O O . SER B 1 42 ? 38.233 27.209 44.195 1.00 37.50 42 SER B O 1
ATOM 2334 N N . ASP B 1 43 ? 37.667 28.275 46.106 1.00 35.39 43 ASP B N 1
ATOM 2335 C CA . ASP B 1 43 ? 38.194 29.599 45.749 1.00 30.78 43 ASP B CA 1
ATOM 2336 C C . ASP B 1 43 ? 39.603 29.502 45.187 1.00 30.40 43 ASP B C 1
ATOM 2337 O O . ASP B 1 43 ? 39.977 30.230 44.272 1.00 31.34 43 ASP B O 1
ATOM 2342 N N . SER B 1 44 ? 40.369 28.562 45.721 1.00 31.26 44 SER B N 1
ATOM 2343 C CA . SER B 1 44 ? 41.764 28.360 45.327 1.00 33.71 44 SER B CA 1
ATOM 2344 C C . SER B 1 44 ? 41.864 27.604 44.008 1.00 33.48 44 SER B C 1
ATOM 2345 O O . SER B 1 44 ? 42.946 27.466 43.434 1.00 33.26 44 SER B O 1
ATOM 2348 N N . ARG B 1 45 ? 40.736 27.078 43.553 1.00 33.63 45 ARG B N 1
ATOM 2349 C CA . ARG B 1 45 ? 40.682 26.434 42.246 1.00 34.64 45 ARG B CA 1
ATOM 2350 C C . ARG B 1 45 ? 39.696 27.123 41.312 1.00 29.24 45 ARG B C 1
ATOM 2351 O O . ARG B 1 45 ? 39.577 26.773 40.146 1.00 30.98 45 ARG B O 1
ATOM 2359 N N . ARG B 1 46 ? 39.261 28.294 41.739 1.00 22.90 46 ARG B N 1
ATOM 2360 C CA . ARG B 1 46 ? 38.314 29.069 40.974 1.00 17.71 46 ARG B CA 1
ATOM 2361 C C . ARG B 1 46 ? 38.867 29.579 39.648 1.00 14.30 46 ARG B C 1
ATOM 2362 O O . ARG B 1 46 ? 38.151 29.615 38.672 1.00 15.54 46 ARG B O 1
ATOM 2370 N N . PHE B 1 47 ? 40.065 30.136 39.653 1.00 11.68 47 PHE B N 1
ATOM 2371 C CA . PHE B 1 47 ? 40.485 30.992 38.552 1.00 10.94 47 PHE B CA 1
ATOM 2372 C C . PHE B 1 47 ? 41.771 30.486 37.959 1.00 15.15 47 PHE B C 1
ATOM 2373 O O . PHE B 1 47 ? 42.728 30.240 38.716 1.00 16.31 47 PHE B O 1
ATOM 2381 N N . ILE B 1 48 ? 41.828 30.369 36.621 1.00 14.01 48 ILE B N 1
ATOM 2382 C CA . ILE B 1 48 ? 43.115 30.096 35.955 1.00 12.27 48 ILE B CA 1
ATOM 2383 C C . ILE B 1 48 ? 43.594 31.236 35.067 1.00 9.84 48 ILE B C 1
ATOM 2384 O O . ILE B 1 48 ? 42.871 32.195 34.856 1.00 18.90 48 ILE B O 1
ATOM 2389 N N . LEU B 1 49 ? 44.867 31.235 34.723 1.00 5.70 49 LEU B N 1
ATOM 2390 C CA . LEU B 1 49 ? 45.489 32.431 34.181 1.00 8.09 49 LEU B CA 1
ATOM 2391 C C . LEU B 1 49 ? 46.086 32.105 32.849 1.00 7.88 49 LEU B C 1
ATOM 2392 O O . LEU B 1 49 ? 47.015 31.303 32.797 1.00 12.40 49 LEU B O 1
ATOM 2397 N N . LEU B 1 50 ? 45.640 32.759 31.787 1.00 7.01 50 LEU B N 1
ATOM 2398 C CA . LEU B 1 50 ? 46.350 32.647 30.507 1.00 7.02 50 LEU B CA 1
ATOM 2399 C C . LEU B 1 50 ? 47.534 33.624 30.468 1.00 9.56 50 LEU B C 1
ATOM 2400 O O . LEU B 1 50 ? 47.412 34.760 30.931 1.00 8.02 50 LEU B O 1
ATOM 2405 N N . ASN B 1 51 ? 48.673 33.180 29.948 1.00 9.07 51 ASN B N 1
ATOM 2406 C CA . ASN B 1 51 ? 49.825 34.057 29.805 1.00 12.45 51 ASN B CA 1
ATOM 2407 C C . ASN B 1 51 ? 50.103 34.362 28.338 1.00 14.80 51 ASN B C 1
ATOM 2408 O O . ASN B 1 51 ? 50.754 33.579 27.637 1.00 25.60 51 ASN B O 1
ATOM 2413 N N . LEU B 1 52 ? 49.662 35.538 27.903 1.00 13.31 52 LEU B N 1
ATOM 2414 C CA . LEU B 1 52 ? 49.624 35.911 26.495 1.00 10.42 52 LEU B CA 1
ATOM 2415 C C . LEU B 1 52 ? 50.665 36.982 26.157 1.00 9.68 52 LEU B C 1
ATOM 2416 O O . LEU B 1 52 ? 50.774 37.976 26.851 1.00 10.52 52 LEU B O 1
ATOM 2421 N N . THR B 1 53 ? 51.466 36.725 25.127 1.00 9.28 53 THR B N 1
ATOM 2422 C CA . THR B 1 53 ? 52.515 37.636 24.671 1.00 6.78 53 THR B CA 1
ATOM 2423 C C . THR B 1 53 ? 52.299 37.912 23.161 1.00 9.36 53 THR B C 1
ATOM 2424 O O . THR B 1 53 ? 52.050 37.007 22.367 1.00 13.63 53 THR B O 1
ATOM 2428 N N . SER B 1 54 ? 52.305 39.172 22.770 1.00 7.49 54 SER B N 1
ATOM 2429 C CA . SER B 1 54 ? 52.174 39.530 21.364 1.00 7.98 54 SER B CA 1
ATOM 2430 C C . SER B 1 54 ? 53.396 39.052 20.551 1.00 6.70 54 SER B C 1
ATOM 2431 O O . SER B 1 54 ? 54.400 38.660 21.141 1.00 6.94 54 SER B O 1
ATOM 2434 N N . TYR B 1 55 ? 53.376 39.275 19.231 1.00 2.90 55 TYR B N 1
ATOM 2435 C CA . TYR B 1 55 ? 54.584 39.205 18.387 1.00 5.52 55 TYR B CA 1
ATOM 2436 C C . TYR B 1 55 ? 55.771 39.954 18.962 1.00 11.69 55 TYR B C 1
ATOM 2437 O O . TYR B 1 55 ? 56.911 39.573 18.737 1.00 13.75 55 TYR B O 1
ATOM 2446 N N . ALA B 1 56 ? 55.499 41.136 19.507 1.00 14.16 56 ALA B N 1
ATOM 2447 C CA . ALA B 1 56 ? 56.563 42.074 19.853 1.00 18.92 56 ALA B CA 1
ATOM 2448 C C . ALA B 1 56 ? 56.952 42.077 21.338 1.00 20.80 56 ALA B C 1
ATOM 2449 O O . ALA B 1 56 ? 57.650 42.981 21.799 1.00 21.11 56 ALA B O 1
ATOM 2451 N N . TYR B 1 57 ? 56.320 41.185 22.093 1.00 21.52 57 TYR B N 1
ATOM 2452 C CA . TYR B 1 57 ? 56.719 40.793 23.453 1.00 24.62 57 TYR B CA 1
ATOM 2453 C C . TYR B 1 57 ? 55.988 41.478 24.613 1.00 25.55 57 TYR B C 1
ATOM 2454 O O . TYR B 1 57 ? 56.242 41.139 25.764 1.00 30.83 57 TYR B O 1
ATOM 2463 N N . GLU B 1 58 ? 55.088 42.417 24.325 1.00 23.06 58 GLU B N 1
ATOM 2464 C CA . GLU B 1 58 ? 54.141 42.904 25.342 1.00 26.00 58 GLU B CA 1
ATOM 2465 C C . GLU B 1 58 ? 53.329 41.721 25.902 1.00 28.24 58 GLU B C 1
ATOM 2466 O O . GLU B 1 58 ? 52.709 40.983 25.138 1.00 34.17 58 GLU B O 1
ATOM 2472 N N . THR B 1 59 ? 53.336 41.527 27.217 1.00 29.02 59 THR B N 1
ATOM 2473 C CA . THR B 1 59 ? 52.685 40.354 27.808 1.00 24.39 59 THR B CA 1
ATOM 2474 C C . THR B 1 59 ? 51.537 40.824 28.696 1.00 23.19 59 THR B C 1
ATOM 2475 O O . THR B 1 59 ? 51.665 41.851 29.372 1.00 26.26 59 THR B O 1
ATOM 2479 N N . ILE B 1 60 ? 50.351 40.270 28.452 1.00 18.18 60 ILE B N 1
ATOM 2480 C CA . ILE B 1 60 ? 49.204 40.486 29.338 1.00 14.09 60 ILE B CA 1
ATOM 2481 C C . ILE B 1 60 ? 48.687 39.214 30.002 1.00 16.40 60 ILE B C 1
ATOM 2482 O O . ILE B 1 60 ? 48.506 38.170 29.349 1.00 22.00 60 ILE B O 1
ATOM 2487 N N . SER B 1 61 ? 48.390 39.314 31.292 1.00 10.31 61 SER B N 1
ATOM 2488 C CA . SER B 1 61 ? 47.929 38.159 32.058 1.00 9.08 61 SER B CA 1
ATOM 2489 C C . SER B 1 61 ? 46.415 38.186 32.188 1.00 3.46 61 SER B C 1
ATOM 2490 O O . SER B 1 61 ? 45.864 39.170 32.643 1.00 13.32 61 SER B O 1
ATOM 2493 N N . VAL B 1 62 ? 45.709 37.197 31.675 1.00 2.96 62 VAL B N 1
ATOM 2494 C CA . VAL B 1 62 ? 44.249 37.275 31.758 1.00 5.69 62 VAL B CA 1
ATOM 2495 C C . VAL B 1 62 ? 43.611 36.127 32.514 1.00 5.73 62 VAL B C 1
ATOM 2496 O O . VAL B 1 62 ? 44.122 35.014 32.502 1.00 6.64 62 VAL B O 1
ATOM 2500 N N . ALA B 1 63 ? 42.561 36.440 33.262 1.00 4.01 63 ALA B N 1
ATOM 2501 C CA . ALA B 1 63 ? 42.079 35.540 34.303 1.00 7.80 63 ALA B CA 1
ATOM 2502 C C . ALA B 1 63 ? 40.761 34.917 33.900 1.00 9.53 63 ALA B C 1
ATOM 2503 O O . ALA B 1 63 ? 39.796 35.621 33.631 1.00 10.40 63 ALA B O 1
ATOM 2505 N N . ILE B 1 64 ? 40.739 33.591 33.879 1.00 8.37 64 ILE B N 1
ATOM 2506 C CA . ILE B 1 64 ? 39.576 32.812 33.471 1.00 7.58 64 ILE B CA 1
ATOM 2507 C C . ILE B 1 64 ? 38.882 32.219 34.688 1.00 4.43 64 ILE B C 1
ATOM 2508 O O . ILE B 1 64 ? 39.542 31.742 35.600 1.00 9.26 64 ILE B O 1
ATOM 2513 N N . ASP B 1 65 ? 37.575 32.413 34.744 1.00 2.76 65 ASP B N 1
ATOM 2514 C CA . ASP B 1 65 ? 36.636 31.749 35.662 1.00 4.63 65 ASP B CA 1
ATOM 2515 C C . ASP B 1 65 ? 36.424 30.282 35.199 1.00 5.36 65 ASP B C 1
ATOM 2516 O O . ASP B 1 65 ? 35.674 30.041 34.269 1.00 10.26 65 ASP B O 1
ATOM 2521 N N . VAL B 1 66 ? 36.911 29.294 35.939 1.00 8.11 66 VAL B N 1
ATOM 2522 C CA . VAL B 1 66 ? 36.807 27.899 35.494 1.00 8.65 66 VAL B CA 1
ATOM 2523 C C . VAL B 1 66 ? 35.406 27.344 35.535 1.00 12.49 66 VAL B C 1
ATOM 2524 O O . VAL B 1 66 ? 35.169 26.224 35.114 1.00 19.48 66 VAL B O 1
ATOM 2528 N N . THR B 1 67 ? 34.470 28.140 36.012 1.00 12.59 67 THR B N 1
ATOM 2529 C CA . THR B 1 67 ? 33.110 27.664 36.226 1.00 11.22 67 THR B CA 1
ATOM 2530 C C . THR B 1 67 ? 32.285 27.865 34.953 1.00 10.54 67 THR B C 1
ATOM 2531 O O . THR B 1 67 ? 31.205 27.255 34.764 1.00 6.84 67 THR B O 1
ATOM 2535 N N . ASN B 1 68 ? 32.812 28.724 34.076 1.00 5.12 68 ASN B N 1
ATOM 2536 C CA . ASN B 1 68 ? 32.066 29.159 32.916 1.00 4.20 68 ASN B CA 1
ATOM 2537 C C . ASN B 1 68 ? 32.925 29.670 31.795 1.00 2.28 68 ASN B C 1
ATOM 2538 O O . ASN B 1 68 ? 32.429 30.200 30.812 1.00 7.84 68 ASN B O 1
ATOM 2543 N N . VAL B 1 69 ? 34.220 29.450 31.921 1.00 3.63 69 VAL B N 1
ATOM 2544 C CA . VAL B 1 69 ? 35.194 29.874 30.908 1.00 6.78 69 VAL B CA 1
ATOM 2545 C C . VAL B 1 69 ? 35.100 31.328 30.472 1.00 6.15 69 VAL B C 1
ATOM 2546 O O . VAL B 1 69 ? 35.555 31.670 29.393 1.00 8.25 69 VAL B O 1
ATOM 2550 N N . TYR B 1 70 ? 34.468 32.152 31.314 1.00 11.93 70 TYR B N 1
ATOM 2551 C CA . TYR B 1 70 ? 34.440 33.617 31.208 1.00 10.49 70 TYR B CA 1
ATOM 2552 C C . TYR B 1 70 ? 35.782 34.185 31.604 1.00 4.07 70 TYR B C 1
ATOM 2553 O O . TYR B 1 70 ? 36.356 33.745 32.594 1.00 2.00 70 TYR B O 1
ATOM 2562 N N . VAL B 1 71 ? 36.211 35.239 30.920 1.00 3.77 71 VAL B N 1
ATOM 2563 C CA . VAL B 1 71 ? 37.302 36.050 31.432 1.00 8.17 71 VAL B CA 1
ATOM 2564 C C . VAL B 1 71 ? 36.836 37.198 32.364 1.00 10.76 71 VAL B C 1
ATOM 2565 O O . VAL B 1 71 ? 35.899 37.930 32.074 1.00 11.84 71 VAL B O 1
ATOM 2569 N N . VAL B 1 72 ? 37.305 37.132 33.601 1.00 13.87 72 VAL B N 1
ATOM 2570 C CA . VAL B 1 72 ? 36.839 38.051 34.621 1.00 16.33 72 VAL B CA 1
ATOM 2571 C C . VAL B 1 72 ? 37.681 39.339 34.720 1.00 16.76 72 VAL B C 1
ATOM 2572 O O . VAL B 1 72 ? 37.200 40.343 35.261 1.00 17.19 72 VAL B O 1
ATOM 2576 N N . ALA B 1 73 ? 38.840 39.361 34.054 1.00 10.32 73 ALA B N 1
ATOM 2577 C CA . ALA B 1 73 ? 39.796 40.443 34.233 1.00 8.16 73 ALA B CA 1
ATOM 2578 C C . ALA B 1 73 ? 41.064 40.144 33.478 1.00 8.78 73 ALA B C 1
ATOM 2579 O O . ALA B 1 73 ? 41.341 38.984 33.192 1.00 14.04 73 ALA B O 1
ATOM 2581 N N . TYR B 1 74 ? 41.925 41.150 33.354 1.00 8.84 74 TYR B N 1
ATOM 2582 C CA . TYR B 1 74 ? 43.320 40.944 32.956 1.00 7.21 74 TYR B CA 1
ATOM 2583 C C . TYR B 1 74 ? 44.265 41.938 33.636 1.00 11.54 74 TYR B C 1
ATOM 2584 O O . TYR B 1 74 ? 43.838 42.960 34.177 1.00 10.27 74 TYR B O 1
ATOM 2593 N N . ARG B 1 75 ? 45.559 41.681 33.530 1.00 12.69 75 ARG B N 1
ATOM 2594 C CA . ARG B 1 75 ? 46.549 42.576 34.085 1.00 15.15 75 ARG B CA 1
ATOM 2595 C C . ARG B 1 75 ? 47.605 42.934 33.060 1.00 18.28 75 ARG B C 1
ATOM 2596 O O . ARG B 1 75 ? 48.232 42.053 32.451 1.00 18.59 75 ARG B O 1
ATOM 2604 N N . THR B 1 76 ? 47.877 44.229 32.981 1.00 16.62 76 THR B N 1
ATOM 2605 C CA . THR B 1 76 ? 49.014 44.734 32.238 1.00 16.79 76 THR B CA 1
ATOM 2606 C C . THR B 1 76 ? 50.002 45.388 33.185 1.00 19.88 76 THR B C 1
ATOM 2607 O O . THR B 1 76 ? 49.646 46.281 33.953 1.00 22.12 76 THR B O 1
ATOM 2611 N N . ARG B 1 77 ? 51.235 44.893 33.157 1.00 20.11 77 ARG B N 1
ATOM 2612 C CA . ARG B 1 77 ? 52.274 45.229 34.119 1.00 15.79 77 ARG B CA 1
ATOM 2613 C C . ARG B 1 77 ? 51.783 45.253 35.564 1.00 22.87 77 ARG B C 1
ATOM 2614 O O . ARG B 1 77 ? 51.956 44.285 36.320 1.00 25.27 77 ARG B O 1
ATOM 2622 N N . ASP B 1 78 ? 51.207 46.387 35.951 1.00 25.76 78 ASP B N 1
ATOM 2623 C CA . ASP B 1 78 ? 50.953 46.685 37.351 1.00 27.88 78 ASP B CA 1
ATOM 2624 C C . ASP B 1 78 ? 49.522 47.057 37.642 1.00 21.91 78 ASP B C 1
ATOM 2625 O O . ASP B 1 78 ? 49.157 47.278 38.792 1.00 25.31 78 ASP B O 1
ATOM 2630 N N . VAL B 1 79 ? 48.774 47.348 36.593 1.00 15.54 79 VAL B N 1
ATOM 2631 C CA . VAL B 1 79 ? 47.358 47.575 36.754 1.00 10.21 79 VAL B CA 1
ATOM 2632 C C . VAL B 1 79 ? 46.584 46.346 36.333 1.00 9.66 79 VAL B C 1
ATOM 2633 O O . VAL B 1 79 ? 47.129 45.442 35.719 1.00 7.51 79 VAL B O 1
ATOM 2637 N N . SER B 1 80 ? 45.430 46.184 36.939 1.00 6.09 80 SER B N 1
ATOM 2638 C CA . SER B 1 80 ? 44.583 45.092 36.594 1.00 7.64 80 SER B CA 1
ATOM 2639 C C . SER B 1 80 ? 43.231 45.729 36.406 1.00 9.17 80 SER B C 1
ATOM 2640 O O . SER B 1 80 ? 43.050 46.854 36.859 1.00 15.24 80 SER B O 1
ATOM 2643 N N . TYR B 1 81 ? 42.495 45.229 35.417 1.00 9.12 81 TYR B N 1
ATOM 2644 C CA . TYR B 1 81 ? 41.196 45.783 35.050 1.00 2.00 81 TYR B CA 1
ATOM 2645 C C . TYR B 1 81 ? 40.170 44.654 35.189 1.00 2.68 81 TYR B C 1
ATOM 2646 O O . TYR B 1 81 ? 40.496 43.494 34.942 1.00 6.71 81 TYR B O 1
ATOM 2655 N N . PHE B 1 82 ? 38.972 44.978 35.668 1.00 2.00 82 PHE B N 1
ATOM 2656 C CA . PHE B 1 82 ? 37.987 43.984 36.128 1.00 2.00 82 PHE B CA 1
ATOM 2657 C C . PHE B 1 82 ? 36.635 44.321 35.522 1.00 2.00 82 PHE B C 1
ATOM 2658 O O . PHE B 1 82 ? 36.148 45.391 35.724 1.00 4.52 82 PHE B O 1
ATOM 2666 N N . PHE B 1 83 ? 35.972 43.410 34.842 1.00 2.00 83 PHE B N 1
ATOM 2667 C CA . PHE B 1 83 ? 34.638 43.756 34.364 1.00 9.05 83 PHE B CA 1
ATOM 2668 C C . PHE B 1 83 ? 33.648 44.248 35.455 1.00 6.74 83 PHE B C 1
ATOM 2669 O O . PHE B 1 83 ? 33.601 43.719 36.548 1.00 9.89 83 PHE B O 1
ATOM 2677 N N . LYS B 1 84 ? 32.890 45.298 35.183 1.00 10.96 84 LYS B N 1
ATOM 2678 C CA . LYS B 1 84 ? 31.780 45.658 36.076 1.00 17.63 84 LYS B CA 1
ATOM 2679 C C . LYS B 1 84 ? 30.997 44.421 36.527 1.00 21.41 84 LYS B C 1
ATOM 2680 O O . LYS B 1 84 ? 30.629 43.581 35.698 1.00 25.26 84 LYS B O 1
ATOM 2686 N N . GLU B 1 85 ? 30.862 44.253 37.840 1.00 22.13 85 GLU B N 1
ATOM 2687 C CA . GLU B 1 85 ? 30.091 43.132 38.393 1.00 19.60 85 GLU B CA 1
ATOM 2688 C C . GLU B 1 85 ? 30.763 41.747 38.217 1.00 16.28 85 GLU B C 1
ATOM 2689 O O . GLU B 1 85 ? 30.120 40.702 38.276 1.00 14.99 85 GLU B O 1
ATOM 2695 N N . SER B 1 86 ? 32.089 41.770 38.150 1.00 12.56 86 SER B N 1
ATOM 2696 C CA . SER B 1 86 ? 32.930 40.587 38.169 1.00 8.38 86 SER B CA 1
ATOM 2697 C C . SER B 1 86 ? 32.882 39.969 39.575 1.00 17.73 86 SER B C 1
ATOM 2698 O O . SER B 1 86 ? 32.728 40.707 40.574 1.00 21.55 86 SER B O 1
ATOM 2701 N N . PRO B 1 87 ? 33.070 38.642 39.704 1.00 19.59 87 PRO B N 1
ATOM 2702 C CA . PRO B 1 87 ? 32.808 37.946 40.970 1.00 23.19 87 PRO B CA 1
ATOM 2703 C C . PRO B 1 87 ? 33.636 38.455 42.169 1.00 24.00 87 PRO B C 1
ATOM 2704 O O . PRO B 1 87 ? 34.769 38.924 42.016 1.00 25.60 87 PRO B O 1
ATOM 2708 N N . PRO B 1 88 ? 33.040 38.412 43.373 1.00 22.09 88 PRO B N 1
ATOM 2709 C CA . PRO B 1 88 ? 33.685 38.890 44.597 1.00 18.61 88 PRO B CA 1
ATOM 2710 C C . PRO B 1 88 ? 35.008 38.205 44.823 1.00 18.37 88 PRO B C 1
ATOM 2711 O O . PRO B 1 88 ? 36.029 38.844 45.035 1.00 25.16 88 PRO B O 1
ATOM 2715 N N . GLU B 1 89 ? 35.017 36.906 44.647 1.00 15.78 89 GLU B N 1
ATOM 2716 C CA . GLU B 1 89 ? 36.253 36.157 44.752 1.00 15.76 89 GLU B CA 1
ATOM 2717 C C . GLU B 1 89 ? 37.359 36.753 43.858 1.00 12.93 89 GLU B C 1
ATOM 2718 O O . GLU B 1 89 ? 38.530 36.788 44.248 1.00 12.93 89 GLU B O 1
ATOM 2724 N N . ALA B 1 90 ? 36.955 37.415 42.776 1.00 10.07 90 ALA B N 1
ATOM 2725 C CA . ALA B 1 90 ? 37.904 37.792 41.733 1.00 9.53 90 ALA B CA 1
ATOM 2726 C C . ALA B 1 90 ? 38.884 38.799 42.288 1.00 9.10 90 ALA B C 1
ATOM 2727 O O . ALA B 1 90 ? 40.075 38.522 42.438 1.00 2.73 90 ALA B O 1
ATOM 2729 N N . TYR B 1 91 ? 38.286 39.830 42.872 1.00 15.69 91 TYR B N 1
ATOM 2730 C CA . TYR B 1 91 ? 38.974 40.965 43.470 1.00 13.21 91 TYR B CA 1
ATOM 2731 C C . TYR B 1 91 ? 39.802 40.483 44.655 1.00 20.33 91 TYR B C 1
ATOM 2732 O O . TYR B 1 91 ? 40.920 40.961 44.882 1.00 22.08 91 TYR B O 1
ATOM 2741 N N . ASN B 1 92 ? 39.214 39.566 45.428 1.00 21.93 92 ASN B N 1
ATOM 2742 C CA . ASN B 1 92 ? 39.885 38.933 46.559 1.00 23.32 92 ASN B CA 1
ATOM 2743 C C . ASN B 1 92 ? 41.198 38.319 46.099 1.00 23.94 92 ASN B C 1
ATOM 2744 O O . ASN B 1 92 ? 42.274 38.738 46.534 1.00 24.96 92 ASN B O 1
ATOM 2749 N N . ILE B 1 93 ? 41.109 37.335 45.201 1.00 22.21 93 ILE B N 1
ATOM 2750 C CA . ILE B 1 93 ? 42.231 36.423 44.997 1.00 20.10 93 ILE B CA 1
ATOM 2751 C C . ILE B 1 93 ? 43.159 36.800 43.835 1.00 18.55 93 ILE B C 1
ATOM 2752 O O . ILE B 1 93 ? 44.387 36.652 43.936 1.00 15.58 93 ILE B O 1
ATOM 2757 N N . LEU B 1 94 ? 42.590 37.423 42.806 1.00 14.60 94 LEU B N 1
ATOM 2758 C CA . LEU B 1 94 ? 43.330 37.748 41.601 1.00 13.19 94 LEU B CA 1
ATOM 2759 C C . LEU B 1 94 ? 44.256 38.932 41.762 1.00 19.25 94 LEU B C 1
ATOM 2760 O O . LEU B 1 94 ? 43.837 39.987 42.225 1.00 15.14 94 LEU B O 1
ATOM 2765 N N . PHE B 1 95 ? 45.355 38.858 41.022 1.00 24.28 95 PHE B N 1
ATOM 2766 C CA . PHE B 1 95 ? 46.191 40.018 40.732 1.00 24.32 95 PHE B CA 1
ATOM 2767 C C . PHE B 1 95 ? 46.456 40.865 41.978 1.00 29.65 95 PHE B C 1
ATOM 2768 O O . PHE B 1 95 ? 46.261 42.071 41.978 1.00 32.64 95 PHE B O 1
ATOM 2776 N N . LYS B 1 96 ? 46.847 40.217 43.069 1.00 35.88 96 LYS B N 1
ATOM 2777 C CA . LYS B 1 96 ? 47.092 40.941 44.318 1.00 38.27 96 LYS B CA 1
ATOM 2778 C C . LYS B 1 96 ? 48.453 41.627 44.271 1.00 36.26 96 LYS B C 1
ATOM 2779 O O . LYS B 1 96 ? 49.457 41.018 43.916 1.00 35.62 96 LYS B O 1
ATOM 2785 N N . GLY B 1 97 ? 48.429 42.940 44.430 1.00 37.72 97 GLY B N 1
ATOM 2786 C CA . GLY B 1 97 ? 49.637 43.734 44.263 1.00 41.46 97 GLY B CA 1
ATOM 2787 C C . GLY B 1 97 ? 49.442 44.825 43.228 1.00 44.07 97 GLY B C 1
ATOM 2788 O O . GLY B 1 97 ? 50.256 45.743 43.076 1.00 46.14 97 GLY B O 1
ATOM 2789 N N . THR B 1 98 ? 48.257 44.804 42.632 1.00 44.04 98 THR B N 1
ATOM 2790 C CA . THR B 1 98 ? 47.969 45.571 41.436 1.00 40.77 98 THR B CA 1
ATOM 2791 C C . THR B 1 98 ? 46.973 46.692 41.773 1.00 39.03 98 THR B C 1
ATOM 2792 O O . THR B 1 98 ? 46.033 46.502 42.558 1.00 42.59 98 THR B O 1
ATOM 2796 N N . ARG B 1 99 ? 47.232 47.889 41.272 1.00 33.51 99 ARG B N 1
ATOM 2797 C CA . ARG B 1 99 ? 46.192 48.902 41.240 1.00 29.62 99 ARG B CA 1
ATOM 2798 C C . ARG B 1 99 ? 45.001 48.341 40.438 1.00 25.05 99 ARG B C 1
ATOM 2799 O O . ARG B 1 99 ? 45.066 48.192 39.217 1.00 27.51 99 ARG B O 1
ATOM 2807 N N . LYS B 1 100 ? 44.032 47.806 41.167 1.00 19.09 100 LYS B N 1
ATOM 2808 C CA . LYS B 1 100 ? 42.803 47.281 40.582 1.00 10.13 100 LYS B CA 1
ATOM 2809 C C . LYS B 1 100 ? 41.861 48.367 40.128 1.00 6.82 100 LYS B C 1
ATOM 2810 O O . LYS B 1 100 ? 41.186 48.946 40.960 1.00 15.34 100 LYS B O 1
ATOM 2816 N N . ILE B 1 101 ? 41.569 48.408 38.836 1.00 6.40 101 ILE B N 1
ATOM 2817 C CA . ILE B 1 101 ? 40.563 49.304 38.283 1.00 2.00 101 ILE B CA 1
ATOM 2818 C C . ILE B 1 101 ? 39.373 48.500 37.785 1.00 9.92 101 ILE B C 1
ATOM 2819 O O . ILE B 1 101 ? 39.554 47.645 36.919 1.00 18.54 101 ILE B O 1
ATOM 2824 N N . THR B 1 102 ? 38.154 48.921 38.122 1.00 11.58 102 THR B N 1
ATOM 2825 C CA . THR B 1 102 ? 36.950 48.320 37.530 1.00 9.39 102 THR B CA 1
ATOM 2826 C C . THR B 1 102 ? 36.418 49.011 36.260 1.00 14.84 102 THR B C 1
ATOM 2827 O O . THR B 1 102 ? 36.388 50.241 36.153 1.00 20.49 102 THR B O 1
ATOM 2831 N N . LEU B 1 103 ? 36.188 48.196 35.228 1.00 16.22 103 LEU B N 1
ATOM 2832 C CA . LEU B 1 103 ? 35.674 48.646 33.924 1.00 12.05 103 LEU B CA 1
ATOM 2833 C C . LEU B 1 103 ? 34.169 48.897 33.963 1.00 11.04 103 LEU B C 1
ATOM 2834 O O . LEU B 1 103 ? 33.412 48.039 34.391 1.00 10.52 103 LEU B O 1
ATOM 2839 N N . PRO B 1 104 ? 33.716 50.001 33.337 1.00 10.59 104 PRO B N 1
ATOM 2840 C CA . PRO B 1 104 ? 32.312 50.459 33.398 1.00 12.53 104 PRO B CA 1
ATOM 2841 C C . PRO B 1 104 ? 31.304 49.551 32.748 1.00 16.86 104 PRO B C 1
ATOM 2842 O O . PRO B 1 104 ? 30.102 49.750 32.927 1.00 22.30 104 PRO B O 1
ATOM 2846 N N . TYR B 1 105 ? 31.800 48.730 31.818 1.00 22.28 105 TYR B N 1
ATOM 2847 C CA . TYR B 1 105 ? 31.033 47.657 31.177 1.00 15.13 105 TYR B CA 1
ATOM 2848 C C . TYR B 1 105 ? 31.291 46.303 31.788 1.00 13.37 105 TYR B C 1
ATOM 2849 O O . TYR B 1 105 ? 32.401 46.022 32.270 1.00 12.23 105 TYR B O 1
ATOM 2858 N N . THR B 1 106 ? 30.313 45.422 31.595 1.00 15.58 106 THR B N 1
ATOM 2859 C CA . THR B 1 106 ? 30.414 44.016 31.962 1.00 11.69 106 THR B CA 1
ATOM 2860 C C . THR B 1 106 ? 31.064 43.254 30.821 1.00 15.82 106 THR B C 1
ATOM 2861 O O . THR B 1 106 ? 31.271 43.786 29.720 1.00 9.61 106 THR B O 1
ATOM 2865 N N . GLY B 1 107 ? 31.323 41.979 31.075 1.00 16.41 107 GLY B N 1
ATOM 2866 C CA . GLY B 1 107 ? 32.096 41.180 30.142 1.00 19.64 107 GLY B CA 1
ATOM 2867 C C . GLY B 1 107 ? 31.276 40.465 29.094 1.00 20.83 107 GLY B C 1
ATOM 2868 O O . GLY B 1 107 ? 31.811 39.652 28.343 1.00 25.19 107 GLY B O 1
ATOM 2869 N N . ASN B 1 108 ? 30.015 40.852 28.944 1.00 18.87 108 ASN B N 1
ATOM 2870 C CA . ASN B 1 108 ? 29.181 40.166 27.990 1.00 19.21 108 ASN B CA 1
ATOM 2871 C C . ASN B 1 108 ? 28.931 40.919 26.671 1.00 19.02 108 ASN B C 1
ATOM 2872 O O . ASN B 1 108 ? 29.159 42.126 26.585 1.00 25.13 108 ASN B O 1
ATOM 2877 N N . TYR B 1 109 ? 28.516 40.202 25.630 1.00 14.12 109 TYR B N 1
ATOM 2878 C CA . TYR B 1 109 ? 28.630 40.734 24.285 1.00 10.21 109 TYR B CA 1
ATOM 2879 C C . TYR B 1 109 ? 27.796 41.954 24.082 1.00 10.62 109 TYR B C 1
ATOM 2880 O O . TYR B 1 109 ? 28.319 42.989 23.672 1.00 17.54 109 TYR B O 1
ATOM 2889 N N . GLU B 1 110 ? 26.623 41.941 24.702 1.00 11.73 110 GLU B N 1
ATOM 2890 C CA . GLU B 1 110 ? 25.700 43.053 24.547 1.00 11.23 110 GLU B CA 1
ATOM 2891 C C . GLU B 1 110 ? 26.248 44.325 25.180 1.00 10.56 110 GLU B C 1
ATOM 2892 O O . GLU B 1 110 ? 26.034 45.395 24.675 1.00 12.12 110 GLU B O 1
ATOM 2898 N N . ASN B 1 111 ? 27.082 44.189 26.201 1.00 11.89 111 ASN B N 1
ATOM 2899 C CA . ASN B 1 111 ? 27.579 45.345 26.931 1.00 10.59 111 ASN B CA 1
ATOM 2900 C C . ASN B 1 111 ? 28.882 45.768 26.291 1.00 10.69 111 ASN B C 1
ATOM 2901 O O . ASN B 1 111 ? 29.041 46.917 25.870 1.00 8.49 111 ASN B O 1
ATOM 2906 N N . LEU B 1 112 ? 29.778 44.794 26.158 1.00 7.70 112 LEU B N 1
ATOM 2907 C CA . LEU B 1 112 ? 31.008 44.942 25.379 1.00 10.22 112 LEU B CA 1
ATOM 2908 C C . LEU B 1 112 ? 30.816 45.590 23.998 1.00 13.59 112 LEU B C 1
ATOM 2909 O O . LEU B 1 112 ? 31.649 46.385 23.544 1.00 12.13 112 LEU B O 1
ATOM 2914 N N . GLN B 1 113 ? 29.683 45.312 23.356 1.00 14.45 113 GLN B N 1
ATOM 2915 C CA . GLN B 1 113 ? 29.465 45.841 22.020 1.00 13.67 113 GLN B CA 1
ATOM 2916 C C . GLN B 1 113 ? 28.950 47.248 21.919 1.00 9.41 113 GLN B C 1
ATOM 2917 O O . GLN B 1 113 ? 29.419 48.009 21.091 1.00 6.89 113 GLN B O 1
ATOM 2923 N N . THR B 1 114 ? 28.084 47.652 22.834 1.00 12.95 114 THR B N 1
ATOM 2924 C CA . THR B 1 114 ? 27.706 49.050 22.836 1.00 13.42 114 THR B CA 1
ATOM 2925 C C . THR B 1 114 ? 28.900 49.883 23.261 1.00 10.27 114 THR B C 1
ATOM 2926 O O . THR B 1 114 ? 29.241 50.826 22.561 1.00 15.91 114 THR B O 1
ATOM 2930 N N . ALA B 1 115 ? 29.664 49.412 24.250 1.00 9.20 115 ALA B N 1
ATOM 2931 C CA . ALA B 1 115 ? 30.959 50.032 24.612 1.00 11.20 115 ALA B CA 1
ATOM 2932 C C . ALA B 1 115 ? 31.911 50.232 23.430 1.00 14.46 115 ALA B C 1
ATOM 2933 O O . ALA B 1 115 ? 32.579 51.270 23.332 1.00 17.71 115 ALA B O 1
ATOM 2935 N N . ALA B 1 116 ? 32.006 49.220 22.568 1.00 14.73 116 ALA B N 1
ATOM 2936 C CA . ALA B 1 116 ? 32.917 49.262 21.439 1.00 15.46 116 ALA B CA 1
ATOM 2937 C C . ALA B 1 116 ? 32.255 49.999 20.293 1.00 15.11 116 ALA B C 1
ATOM 2938 O O . ALA B 1 116 ? 32.927 50.458 19.374 1.00 17.71 116 ALA B O 1
ATOM 2940 N N . HIS B 1 117 ? 30.931 50.081 20.325 1.00 15.69 117 HIS B N 1
ATOM 2941 C CA . HIS B 1 117 ? 30.176 50.709 19.245 1.00 21.45 117 HIS B CA 1
ATOM 2942 C C . HIS B 1 117 ? 30.228 49.929 17.936 1.00 22.06 117 HIS B C 1
ATOM 2943 O O . HIS B 1 117 ? 29.813 50.432 16.897 1.00 21.00 117 HIS B O 1
ATOM 2950 N N . LYS B 1 118 ? 30.547 48.640 18.036 1.00 23.09 118 LYS B N 1
ATOM 2951 C CA . LYS B 1 118 ? 30.820 47.782 16.879 1.00 18.78 118 LYS B CA 1
ATOM 2952 C C . LYS B 1 118 ? 30.364 46.395 17.289 1.00 12.62 118 LYS B C 1
ATOM 2953 O O . LYS B 1 118 ? 30.750 45.947 18.357 1.00 15.15 118 LYS B O 1
ATOM 2959 N N . ILE B 1 119 ? 29.444 45.773 16.555 1.00 10.27 119 ILE B N 1
ATOM 2960 C CA . ILE B 1 119 ? 29.142 44.351 16.807 1.00 9.21 119 ILE B CA 1
ATOM 2961 C C . ILE B 1 119 ? 30.317 43.485 16.422 1.00 6.61 119 ILE B C 1
ATOM 2962 O O . ILE B 1 119 ? 31.274 43.954 15.829 1.00 14.28 119 ILE B O 1
ATOM 2967 N N . ARG B 1 120 ? 30.346 42.277 16.959 1.00 9.98 120 ARG B N 1
ATOM 2968 C CA . ARG B 1 120 ? 31.518 41.433 16.819 1.00 7.07 120 ARG B CA 1
ATOM 2969 C C . ARG B 1 120 ? 31.571 40.753 15.457 1.00 10.76 120 ARG B C 1
ATOM 2970 O O . ARG B 1 120 ? 32.618 40.277 15.021 1.00 17.31 120 ARG B O 1
ATOM 2978 N N . GLU B 1 121 ? 30.490 40.916 14.711 1.00 12.93 121 GLU B N 1
ATOM 2979 C CA . GLU B 1 121 ? 30.422 40.532 13.305 1.00 8.23 121 GLU B CA 1
ATOM 2980 C C . GLU B 1 121 ? 31.330 41.366 12.430 1.00 6.24 121 GLU B C 1
ATOM 2981 O O . GLU B 1 121 ? 31.608 40.988 11.304 1.00 9.85 121 GLU B O 1
ATOM 2987 N N . ASN B 1 122 ? 31.695 42.543 12.911 1.00 6.46 122 ASN B N 1
ATOM 2988 C CA . ASN B 1 122 ? 32.421 43.502 12.100 1.00 8.73 122 ASN B CA 1
ATOM 2989 C C . ASN B 1 122 ? 33.818 43.782 12.683 1.00 12.87 122 ASN B C 1
ATOM 2990 O O . ASN B 1 122 ? 34.433 44.829 12.423 1.00 16.98 122 ASN B O 1
ATOM 2995 N N . ILE B 1 123 ? 34.396 42.733 13.253 1.00 11.06 123 ILE B N 1
ATOM 2996 C CA . ILE B 1 123 ? 35.643 42.809 13.996 1.00 10.25 123 ILE B CA 1
ATOM 2997 C C . ILE B 1 123 ? 36.478 41.607 13.572 1.00 10.70 123 ILE B C 1
ATOM 2998 O O . ILE B 1 123 ? 36.052 40.467 13.704 1.00 16.05 123 ILE B O 1
ATOM 3003 N N . ASP B 1 124 ? 37.692 41.856 13.127 1.00 11.90 124 ASP B N 1
ATOM 3004 C CA . ASP B 1 124 ? 38.541 40.793 12.613 1.00 11.67 124 ASP B CA 1
ATOM 3005 C C . ASP B 1 124 ? 39.089 39.849 13.674 1.00 8.99 124 ASP B C 1
ATOM 3006 O O . ASP B 1 124 ? 39.778 40.302 14.584 1.00 10.20 124 ASP B O 1
ATOM 3011 N N . LEU B 1 125 ? 39.057 38.555 13.349 1.00 7.11 125 LEU B N 1
ATOM 3012 C CA . LEU B 1 125 ? 39.641 37.484 14.150 1.00 2.92 125 LEU B CA 1
ATOM 3013 C C . LEU B 1 125 ? 40.837 36.818 13.429 1.00 6.25 125 LEU B C 1
ATOM 3014 O O . LEU B 1 125 ? 41.090 37.092 12.258 1.00 10.26 125 LEU B O 1
ATOM 3019 N N . GLY B 1 126 ? 41.632 36.028 14.144 1.00 4.26 126 GLY B N 1
ATOM 3020 C CA . GLY B 1 126 ? 42.819 35.431 13.538 1.00 5.45 126 GLY B CA 1
ATOM 3021 C C . GLY B 1 126 ? 44.001 35.537 14.484 1.00 7.94 126 GLY B C 1
ATOM 3022 O O . GLY B 1 126 ? 43.914 36.231 15.485 1.00 15.64 126 GLY B O 1
ATOM 3023 N N . LEU B 1 127 ? 45.103 34.850 14.227 1.00 10.27 127 LEU B N 1
ATOM 3024 C CA . LEU B 1 127 ? 46.245 35.045 15.106 1.00 8.60 127 LEU B CA 1
ATOM 3025 C C . LEU B 1 127 ? 46.810 36.462 14.995 1.00 13.67 127 LEU B C 1
ATOM 3026 O O . LEU B 1 127 ? 47.296 36.995 15.988 1.00 18.91 127 LEU B O 1
ATOM 3031 N N . PRO B 1 128 ? 46.779 37.095 13.802 1.00 12.22 128 PRO B N 1
ATOM 3032 C CA . PRO B 1 128 ? 47.219 38.495 13.780 1.00 12.99 128 PRO B CA 1
ATOM 3033 C C . PRO B 1 128 ? 46.388 39.415 14.690 1.00 8.06 128 PRO B C 1
ATOM 3034 O O . PRO B 1 128 ? 46.919 40.037 15.569 1.00 7.82 128 PRO B O 1
ATOM 3038 N N . ALA B 1 129 ? 45.072 39.313 14.596 1.00 7.49 129 ALA B N 1
ATOM 3039 C CA . ALA B 1 129 ? 44.170 40.206 15.284 1.00 6.02 129 ALA B CA 1
ATOM 3040 C C . ALA B 1 129 ? 44.192 39.957 16.779 1.00 5.82 129 ALA B C 1
ATOM 3041 O O . ALA B 1 129 ? 43.702 40.769 17.534 1.00 9.13 129 ALA B O 1
ATOM 3043 N N . LEU B 1 130 ? 44.777 38.838 17.194 1.00 9.81 130 LEU B N 1
ATOM 3044 C CA . LEU B 1 130 ? 45.028 38.534 18.606 1.00 11.05 130 LEU B CA 1
ATOM 3045 C C . LEU B 1 130 ? 46.272 39.268 19.137 1.00 12.17 130 LEU B C 1
ATOM 3046 O O . LEU B 1 130 ? 46.185 40.013 20.112 1.00 19.25 130 LEU B O 1
ATOM 3051 N N . SER B 1 131 ? 47.385 39.211 18.407 1.00 12.39 131 SER B N 1
ATOM 3052 C CA . SER B 1 131 ? 48.593 39.882 18.855 1.00 10.06 131 SER B CA 1
ATOM 3053 C C . SER B 1 131 ? 48.496 41.377 18.776 1.00 11.26 131 SER B C 1
ATOM 3054 O O . SER B 1 131 ? 49.496 42.060 18.935 1.00 14.78 131 SER B O 1
ATOM 3057 N N . SER B 1 132 ? 47.352 41.855 18.312 1.00 10.33 132 SER B N 1
ATOM 3058 C CA . SER B 1 132 ? 47.042 43.278 18.248 1.00 13.00 132 SER B CA 1
ATOM 3059 C C . SER B 1 132 ? 46.004 43.669 19.320 1.00 11.67 132 SER B C 1
ATOM 3060 O O . SER B 1 132 ? 46.026 44.791 19.821 1.00 11.37 132 SER B O 1
ATOM 3063 N N . ALA B 1 133 ? 45.213 42.691 19.772 1.00 7.63 133 ALA B N 1
ATOM 3064 C CA . ALA B 1 133 ? 44.296 42.881 20.888 1.00 10.22 133 ALA B CA 1
ATOM 3065 C C . ALA B 1 133 ? 45.090 42.923 22.191 1.00 10.86 133 ALA B C 1
ATOM 3066 O O . ALA B 1 133 ? 44.687 43.574 23.153 1.00 14.81 133 ALA B O 1
ATOM 3068 N N . ILE B 1 134 ? 46.305 42.391 22.120 1.00 9.69 134 ILE B N 1
ATOM 3069 C CA . ILE B 1 134 ? 47.232 42.319 23.243 1.00 6.77 134 ILE B CA 1
ATOM 3070 C C . ILE B 1 134 ? 48.060 43.591 23.366 1.00 13.56 134 ILE B C 1
ATOM 3071 O O . ILE B 1 134 ? 48.344 44.035 24.474 1.00 23.90 134 ILE B O 1
ATOM 3076 N N . THR B 1 135 ? 48.551 44.105 22.242 1.00 12.89 135 THR B N 1
ATOM 3077 C CA . THR B 1 135 ? 49.258 45.381 22.253 1.00 12.54 135 THR B CA 1
ATOM 3078 C C . THR B 1 135 ? 48.333 46.501 22.761 1.00 15.54 135 THR B C 1
ATOM 3079 O O . THR B 1 135 ? 48.641 47.124 23.751 1.00 16.61 135 THR B O 1
ATOM 3083 N N . THR B 1 136 ? 47.122 46.609 22.216 1.00 15.66 136 THR B N 1
ATOM 3084 C CA . THR B 1 136 ? 46.189 47.632 22.669 1.00 12.98 136 THR B CA 1
ATOM 3085 C C . THR B 1 136 ? 45.649 47.363 24.089 1.00 13.07 136 THR B C 1
ATOM 3086 O O . THR B 1 136 ? 45.033 48.223 24.720 1.00 19.55 136 THR B O 1
ATOM 3090 N N . LEU B 1 137 ? 45.895 46.173 24.595 1.00 12.19 137 LEU B N 1
ATOM 3091 C CA . LEU B 1 137 ? 45.487 45.840 25.946 1.00 10.05 137 LEU B CA 1
ATOM 3092 C C . LEU B 1 137 ? 46.629 46.059 26.907 1.00 9.14 137 LEU B C 1
ATOM 3093 O O . LEU B 1 137 ? 46.441 46.268 28.103 1.00 5.60 137 LEU B O 1
ATOM 3098 N N . PHE B 1 138 ? 47.834 45.931 26.382 1.00 7.02 138 PHE B N 1
ATOM 3099 C CA . PHE B 1 138 ? 48.999 46.124 27.206 1.00 7.97 138 PHE B CA 1
ATOM 3100 C C . PHE B 1 138 ? 49.120 47.604 27.513 1.00 8.10 138 PHE B C 1
ATOM 3101 O O . PHE B 1 138 ? 49.548 47.984 28.592 1.00 9.84 138 PHE B O 1
ATOM 3109 N N . TYR B 1 139 ? 48.806 48.408 26.496 1.00 9.01 139 TYR B N 1
ATOM 3110 C CA . TYR B 1 139 ? 48.818 49.878 26.494 1.00 3.66 139 TYR B CA 1
ATOM 3111 C C . TYR B 1 139 ? 47.381 50.404 26.624 1.00 8.52 139 TYR B C 1
ATOM 3112 O O . TYR B 1 139 ? 46.859 51.011 25.682 1.00 4.52 139 TYR B O 1
ATOM 3121 N N . TYR B 1 140 ? 46.714 50.035 27.724 1.00 11.89 140 TYR B N 1
ATOM 3122 C CA . TYR B 1 140 ? 45.285 50.298 27.928 1.00 8.03 140 TYR B CA 1
ATOM 3123 C C . TYR B 1 140 ? 44.879 51.705 27.545 1.00 12.91 140 TYR B C 1
ATOM 3124 O O . TYR B 1 140 ? 45.578 52.673 27.848 1.00 14.18 140 TYR B O 1
ATOM 3133 N N . ASN B 1 141 ? 43.679 51.796 26.988 1.00 13.56 141 ASN B N 1
ATOM 3134 C CA . ASN B 1 141 ? 43.063 53.055 26.642 1.00 11.98 141 ASN B CA 1
ATOM 3135 C C . ASN B 1 141 ? 41.577 52.758 26.575 1.00 13.13 141 ASN B C 1
ATOM 3136 O O . ASN B 1 141 ? 41.157 51.743 26.037 1.00 17.82 141 ASN B O 1
ATOM 3141 N N . ALA B 1 142 ? 40.772 53.686 27.052 1.00 13.55 142 ALA B N 1
ATOM 3142 C CA . ALA B 1 142 ? 39.393 53.382 27.380 1.00 16.45 142 ALA B CA 1
ATOM 3143 C C . ALA B 1 142 ? 38.551 53.241 26.137 1.00 18.65 142 ALA B C 1
ATOM 3144 O O . ALA B 1 142 ? 37.481 52.629 26.177 1.00 21.37 142 ALA B O 1
ATOM 3146 N N . GLN B 1 143 ? 39.001 53.895 25.067 1.00 16.70 143 GLN B N 1
ATOM 3147 C CA . GLN B 1 143 ? 38.284 53.898 23.799 1.00 18.76 143 GLN B CA 1
ATOM 3148 C C . GLN B 1 143 ? 38.616 52.644 22.955 1.00 18.53 143 GLN B C 1
ATOM 3149 O O . GLN B 1 143 ? 37.792 52.176 22.172 1.00 21.65 143 GLN B O 1
ATOM 3155 N N . SER B 1 144 ? 39.859 52.174 23.043 1.00 12.00 144 SER B N 1
ATOM 3156 C CA . SER B 1 144 ? 40.279 51.050 22.239 1.00 10.43 144 SER B CA 1
ATOM 3157 C C . SER B 1 144 ? 40.029 49.696 22.897 1.00 14.24 144 SER B C 1
ATOM 3158 O O . SER B 1 144 ? 39.618 48.758 22.217 1.00 17.46 144 SER B O 1
ATOM 3161 N N . ALA B 1 145 ? 40.132 49.628 24.224 1.00 14.36 145 ALA B N 1
ATOM 3162 C CA . ALA B 1 145 ? 40.089 48.348 24.925 1.00 10.28 145 ALA B CA 1
ATOM 3163 C C . ALA B 1 145 ? 38.891 47.488 24.537 1.00 9.28 145 ALA B C 1
ATOM 3164 O O . ALA B 1 145 ? 39.055 46.336 24.194 1.00 12.99 145 ALA B O 1
ATOM 3166 N N . PRO B 1 146 ? 37.667 48.028 24.596 1.00 6.11 146 PRO B N 1
ATOM 3167 C CA . PRO B 1 146 ? 36.595 47.035 24.499 1.00 5.97 146 PRO B CA 1
ATOM 3168 C C . PRO B 1 146 ? 36.654 46.205 23.230 1.00 5.88 146 PRO B C 1
ATOM 3169 O O . PRO B 1 146 ? 36.472 44.988 23.274 1.00 11.13 146 PRO B O 1
ATOM 3173 N N . SER B 1 147 ? 37.003 46.824 22.112 1.00 9.39 147 SER B N 1
ATOM 3174 C CA . SER B 1 147 ? 37.023 46.088 20.844 1.00 17.42 147 SER B CA 1
ATOM 3175 C C . SER B 1 147 ? 38.090 44.989 20.879 1.00 15.96 147 SER B C 1
ATOM 3176 O O . SER B 1 147 ? 37.790 43.825 20.608 1.00 21.23 147 SER B O 1
ATOM 3179 N N . ALA B 1 148 ? 39.276 45.319 21.379 1.00 11.32 148 ALA B N 1
ATOM 3180 C CA . ALA B 1 148 ? 40.315 44.315 21.612 1.00 7.96 148 ALA B CA 1
ATOM 3181 C C . ALA B 1 148 ? 39.877 43.168 22.523 1.00 7.62 148 ALA B C 1
ATOM 3182 O O . ALA B 1 148 ? 40.331 42.049 22.359 1.00 13.62 148 ALA B O 1
ATOM 3184 N N . LEU B 1 149 ? 38.993 43.436 23.473 1.00 6.57 149 LEU B N 1
ATOM 3185 C CA . LEU B 1 149 ? 38.608 42.428 24.461 1.00 9.24 149 LEU B CA 1
ATOM 3186 C C . LEU B 1 149 ? 37.671 41.446 23.786 1.00 9.42 149 LEU B C 1
ATOM 3187 O O . LEU B 1 149 ? 37.935 40.250 23.755 1.00 11.15 149 LEU B O 1
ATOM 3192 N N . LEU B 1 150 ? 36.711 42.007 23.061 1.00 12.26 150 LEU B N 1
ATOM 3193 C CA . LEU B 1 150 ? 35.816 41.285 22.152 1.00 8.26 150 LEU B CA 1
ATOM 3194 C C . LEU B 1 150 ? 36.569 40.286 21.263 1.00 10.48 150 LEU B C 1
ATOM 3195 O O . LEU B 1 150 ? 36.118 39.175 21.062 1.00 16.30 150 LEU B O 1
ATOM 3200 N N . VAL B 1 151 ? 37.768 40.642 20.825 1.00 9.04 151 VAL B N 1
ATOM 3201 C CA . VAL B 1 151 ? 38.613 39.744 20.041 1.00 8.77 151 VAL B CA 1
ATOM 3202 C C . VAL B 1 151 ? 39.309 38.696 20.912 1.00 16.26 151 VAL B C 1
ATOM 3203 O O . VAL B 1 151 ? 39.357 37.508 20.548 1.00 20.88 151 VAL B O 1
ATOM 3207 N N . LEU B 1 152 ? 39.861 39.143 22.049 1.00 15.00 152 LEU B N 1
ATOM 3208 C CA . LEU B 1 152 ? 40.555 38.278 23.004 1.00 10.34 152 LEU B CA 1
ATOM 3209 C C . LEU B 1 152 ? 39.665 37.140 23.532 1.00 10.68 152 LEU B C 1
ATOM 3210 O O . LEU B 1 152 ? 40.148 36.017 23.687 1.00 18.14 152 LEU B O 1
ATOM 3215 N N . ILE B 1 153 ? 38.377 37.393 23.775 1.00 5.65 153 ILE B N 1
ATOM 3216 C CA . ILE B 1 153 ? 37.473 36.306 24.219 1.00 9.01 153 ILE B CA 1
ATOM 3217 C C . ILE B 1 153 ? 37.016 35.295 23.134 1.00 2.89 153 ILE B C 1
ATOM 3218 O O . ILE B 1 153 ? 36.768 34.154 23.438 1.00 6.96 153 ILE B O 1
ATOM 3223 N N . GLN B 1 154 ? 36.855 35.725 21.894 1.00 2.00 154 GLN B N 1
ATOM 3224 C CA . GLN B 1 154 ? 36.542 34.813 20.798 1.00 3.70 154 GLN B CA 1
ATOM 3225 C C . GLN B 1 154 ? 37.700 33.921 20.355 1.00 6.22 154 GLN B C 1
ATOM 3226 O O . GLN B 1 154 ? 37.512 32.724 20.195 1.00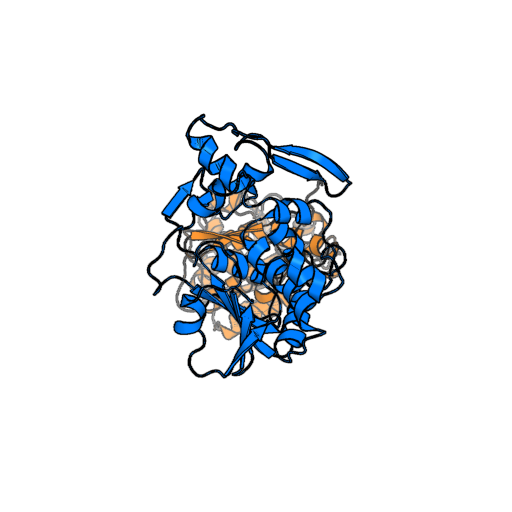 12.06 154 GLN B O 1
ATOM 3232 N N . THR B 1 155 ? 38.914 34.453 20.306 1.00 7.99 155 THR B N 1
ATOM 3233 C CA . THR B 1 155 ? 40.074 33.610 20.037 1.00 12.62 155 THR B CA 1
ATOM 3234 C C . THR B 1 155 ? 40.557 32.737 21.203 1.00 15.36 155 THR B C 1
ATOM 3235 O O . THR B 1 155 ? 41.391 31.844 21.001 1.00 17.93 155 THR B O 1
ATOM 3239 N N . THR B 1 156 ? 40.168 33.055 22.437 1.00 16.77 156 THR B N 1
ATOM 3240 C CA . THR B 1 156 ? 40.525 32.166 23.558 1.00 16.13 156 THR B CA 1
ATOM 3241 C C . THR B 1 156 ? 39.353 31.318 24.105 1.00 14.27 156 THR B C 1
ATOM 3242 O O . THR B 1 156 ? 39.161 30.189 23.703 1.00 14.87 156 THR B O 1
ATOM 3246 N N . ALA B 1 157 ? 38.549 31.887 24.987 1.00 13.44 157 ALA B N 1
ATOM 3247 C CA . ALA B 1 157 ? 37.486 31.159 25.642 1.00 12.40 157 ALA B CA 1
ATOM 3248 C C . ALA B 1 157 ? 36.512 30.486 24.691 1.00 16.28 157 ALA B C 1
ATOM 3249 O O . ALA B 1 157 ? 35.995 29.400 24.996 1.00 16.83 157 ALA B O 1
ATOM 3251 N N . GLU B 1 158 ? 36.150 31.186 23.615 1.00 16.00 158 GLU B N 1
ATOM 3252 C CA . GLU B 1 158 ? 35.169 30.653 22.655 1.00 14.78 158 GLU B CA 1
ATOM 3253 C C . GLU B 1 158 ? 35.742 29.513 21.794 1.00 15.92 158 GLU B C 1
ATOM 3254 O O . GLU B 1 158 ? 35.078 28.491 21.561 1.00 16.76 158 GLU B O 1
ATOM 3260 N N . ALA B 1 159 ? 37.019 29.636 21.443 1.00 11.22 159 ALA B N 1
ATOM 3261 C CA . ALA B 1 159 ? 37.737 28.550 20.815 1.00 10.34 159 ALA B CA 1
ATOM 3262 C C . ALA B 1 159 ? 37.754 27.269 21.674 1.00 11.13 159 ALA B C 1
ATOM 3263 O O . ALA B 1 159 ? 37.336 26.208 21.211 1.00 13.67 159 ALA B O 1
ATOM 3265 N N . ALA B 1 160 ? 38.111 27.392 22.952 1.00 12.06 160 ALA B N 1
ATOM 3266 C CA . ALA B 1 160 ? 38.057 26.274 23.904 1.00 7.91 160 ALA B CA 1
ATOM 3267 C C . ALA B 1 160 ? 36.693 25.605 23.874 1.00 9.69 160 ALA B C 1
ATOM 3268 O O . ALA B 1 160 ? 36.585 24.381 23.767 1.00 18.55 160 ALA B O 1
ATOM 3270 N N . ARG B 1 161 ? 35.652 26.424 23.901 1.00 5.96 161 ARG B N 1
ATOM 3271 C CA . ARG B 1 161 ? 34.270 25.974 23.970 1.00 4.32 161 ARG B CA 1
ATOM 3272 C C . ARG B 1 161 ? 33.816 25.138 22.763 1.00 9.52 161 ARG B C 1
ATOM 3273 O O . ARG B 1 161 ? 32.972 24.264 22.906 1.00 10.49 161 ARG B O 1
ATOM 3281 N N . PHE B 1 162 ? 34.277 25.496 21.562 1.00 14.04 162 PHE B N 1
ATOM 3282 C CA . PHE B 1 162 ? 33.821 24.888 20.285 1.00 7.56 162 PHE B CA 1
ATOM 3283 C C . PHE B 1 162 ? 34.991 24.662 19.340 1.00 6.94 162 PHE B C 1
ATOM 3284 O O . PHE B 1 162 ? 35.528 25.621 18.798 1.00 9.45 162 PHE B O 1
ATOM 3292 N N . LYS B 1 163 ? 35.176 23.429 18.898 1.00 9.95 163 LYS B N 1
ATOM 3293 C CA . LYS B 1 163 ? 36.208 23.171 17.878 1.00 15.39 163 LYS B CA 1
ATOM 3294 C C . LYS B 1 163 ? 36.036 23.964 16.545 1.00 10.58 163 LYS B C 1
ATOM 3295 O O . LYS B 1 163 ? 36.973 24.592 16.066 1.00 14.02 163 LYS B O 1
ATOM 3301 N N . TYR B 1 164 ? 34.809 24.109 16.078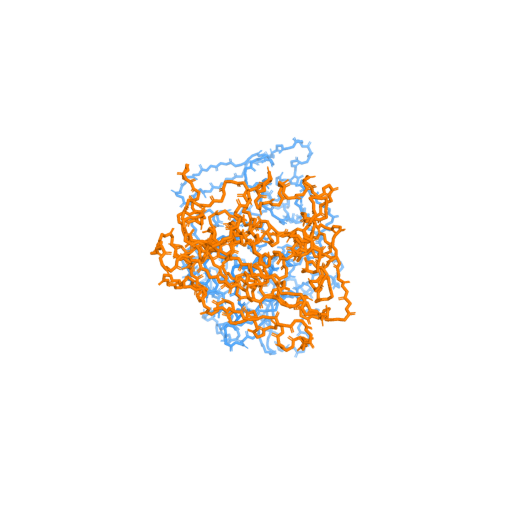 1.00 3.58 164 TYR B N 1
ATOM 3302 C CA . TYR B 1 164 ? 34.561 24.860 14.866 1.00 6.97 164 TYR B CA 1
ATOM 3303 C C . TYR B 1 164 ? 35.289 26.185 14.876 1.00 12.43 164 TYR B C 1
ATOM 3304 O O . TYR B 1 164 ? 36.021 26.516 13.959 1.00 20.41 164 TYR B O 1
ATOM 3313 N N . ILE B 1 165 ? 35.154 26.898 15.983 1.00 18.37 165 ILE B N 1
ATOM 3314 C CA . ILE B 1 165 ? 35.841 28.162 16.208 1.00 10.40 165 ILE B CA 1
ATOM 3315 C C . ILE B 1 165 ? 37.347 27.959 16.440 1.00 9.82 165 ILE B C 1
ATOM 3316 O O . ILE B 1 165 ? 38.162 28.653 15.834 1.00 9.24 165 ILE B O 1
ATOM 3321 N N . GLU B 1 166 ? 37.734 26.926 17.172 1.00 5.59 166 GLU B N 1
ATOM 3322 C CA . GLU B 1 166 ? 39.155 26.712 17.370 1.00 10.02 166 GLU B CA 1
ATOM 3323 C C . GLU B 1 166 ? 39.844 26.478 16.029 1.00 15.45 166 GLU B C 1
ATOM 3324 O O . GLU B 1 166 ? 41.007 26.851 15.833 1.00 17.71 166 GLU B O 1
ATOM 3330 N N . ARG B 1 167 ? 39.145 25.803 15.125 1.00 17.83 167 ARG B N 1
ATOM 3331 C CA . ARG B 1 167 ? 39.714 25.467 13.827 1.00 18.83 167 ARG B CA 1
ATOM 3332 C C . ARG B 1 167 ? 39.763 26.665 12.887 1.00 15.94 167 ARG B C 1
ATOM 3333 O O . ARG B 1 167 ? 40.815 26.998 12.359 1.00 17.88 167 ARG B O 1
ATOM 3341 N N . HIS B 1 168 ? 38.660 27.388 12.777 1.00 13.66 168 HIS B N 1
ATOM 3342 C CA . HIS B 1 168 ? 38.657 28.618 12.008 1.00 14.63 168 HIS B CA 1
ATOM 3343 C C . HIS B 1 168 ? 39.827 29.525 12.318 1.00 15.61 168 HIS B C 1
ATOM 3344 O O . HIS B 1 168 ? 40.557 29.891 11.423 1.00 17.37 168 HIS B O 1
ATOM 3351 N N . VAL B 1 169 ? 40.122 29.741 13.588 1.00 14.46 169 VAL B N 1
ATOM 3352 C CA . VAL B 1 169 ? 41.178 30.681 13.903 1.00 17.03 169 VAL B CA 1
ATOM 3353 C C . VAL B 1 169 ? 42.545 30.049 13.712 1.00 15.50 169 VAL B C 1
ATOM 3354 O O . VAL B 1 169 ? 43.510 30.720 13.339 1.00 17.08 169 VAL B O 1
ATOM 3358 N N . ALA B 1 170 ? 42.582 28.729 13.783 1.00 17.46 170 ALA B N 1
ATOM 3359 C CA . ALA B 1 170 ? 43.824 27.987 13.563 1.00 19.65 170 ALA B CA 1
ATOM 3360 C C . ALA B 1 170 ? 44.390 28.208 12.144 1.00 19.42 170 ALA B C 1
ATOM 3361 O O . ALA B 1 170 ? 45.612 28.194 11.940 1.00 19.44 170 ALA B O 1
ATOM 3363 N N . LYS B 1 171 ? 43.480 28.444 11.192 1.00 15.89 171 LYS B N 1
ATOM 3364 C CA . LYS B 1 171 ? 43.770 28.666 9.771 1.00 14.30 171 LYS B CA 1
ATOM 3365 C C . LYS B 1 171 ? 44.413 30.022 9.481 1.00 18.11 171 LYS B C 1
ATOM 3366 O O . LYS B 1 171 ? 45.219 30.146 8.550 1.00 20.28 171 LYS B O 1
ATOM 3372 N N . TYR B 1 172 ? 43.818 31.076 10.050 1.00 15.37 172 TYR B N 1
ATOM 3373 C CA . TYR B 1 172 ? 44.253 32.437 9.756 1.00 9.42 172 TYR B CA 1
ATOM 3374 C C . TYR B 1 172 ? 45.342 32.871 10.676 1.00 6.16 172 TYR B C 1
ATOM 3375 O O . TYR B 1 172 ? 45.144 33.703 11.548 1.00 12.94 172 TYR B O 1
ATOM 3384 N N . VAL B 1 173 ? 46.475 32.214 10.537 1.00 5.70 173 VAL B N 1
ATOM 3385 C CA . VAL B 1 173 ? 47.632 32.509 11.345 1.00 12.29 173 VAL B CA 1
ATOM 3386 C C . VAL B 1 173 ? 48.403 33.706 10.790 1.00 13.87 173 VAL B C 1
ATOM 3387 O O . VAL B 1 173 ? 49.305 34.224 11.444 1.00 14.14 173 VAL B O 1
ATOM 3391 N N . ALA B 1 174 ? 48.164 34.033 9.524 1.00 15.91 174 ALA B N 1
ATOM 3392 C CA . ALA B 1 174 ? 48.930 35.093 8.850 1.00 12.64 174 ALA B CA 1
ATOM 3393 C C . ALA B 1 174 ? 48.008 36.131 8.250 1.00 10.24 174 ALA B C 1
ATOM 3394 O O . ALA B 1 174 ? 48.450 37.113 7.669 1.00 14.91 174 ALA B O 1
ATOM 3396 N N . THR B 1 175 ? 46.736 35.989 8.568 1.00 3.86 175 THR B N 1
ATOM 3397 C CA . THR B 1 175 ? 45.698 36.757 7.938 1.00 2.00 175 THR B CA 1
ATOM 3398 C C . THR B 1 175 ? 44.508 36.713 8.930 1.00 2.00 175 THR B C 1
ATOM 3399 O O . THR B 1 175 ? 44.611 36.057 9.965 1.00 2.00 175 THR B O 1
ATOM 3403 N N . ASN B 1 176 ? 43.432 37.452 8.680 1.00 2.00 176 ASN B N 1
ATOM 3404 C CA . ASN B 1 176 ? 42.323 37.544 9.636 1.00 3.03 176 ASN B CA 1
ATOM 3405 C C . ASN B 1 176 ? 40.983 37.343 8.951 1.00 3.00 176 ASN B C 1
ATOM 3406 O O . ASN B 1 176 ? 40.813 37.796 7.822 1.00 5.49 176 ASN B O 1
ATOM 3411 N N . PHE B 1 177 ? 39.980 36.889 9.704 1.00 2.23 177 PHE B N 1
ATOM 3412 C CA . PHE B 1 177 ? 38.611 36.745 9.174 1.00 2.52 177 PHE B CA 1
ATOM 3413 C C . PHE B 1 177 ? 37.555 37.601 9.877 1.00 5.12 177 PHE B C 1
ATOM 3414 O O . PHE B 1 177 ? 37.738 37.986 11.013 1.00 7.67 177 PHE B O 1
ATOM 3422 N N . LYS B 1 178 ? 36.427 37.845 9.228 1.00 5.69 178 LYS B N 1
ATOM 3423 C CA . LYS B 1 178 ? 35.208 38.179 9.949 1.00 10.05 178 LYS B CA 1
ATOM 3424 C C . LYS B 1 178 ? 34.532 36.887 10.380 1.00 16.08 178 LYS B C 1
ATOM 3425 O O . LYS B 1 178 ? 34.393 35.968 9.572 1.00 19.09 178 LYS B O 1
ATOM 3431 N N . PRO B 1 179 ? 33.998 36.829 11.606 1.00 20.28 179 PRO B N 1
ATOM 3432 C CA . PRO B 1 179 ? 33.076 35.788 12.058 1.00 14.99 179 PRO B CA 1
ATOM 3433 C C . PRO B 1 179 ? 31.891 35.510 11.135 1.00 13.41 179 PRO B C 1
ATOM 3434 O O . PRO B 1 179 ? 31.195 36.430 10.703 1.00 10.81 179 PRO B O 1
ATOM 3438 N N . ASN B 1 180 ? 31.570 34.230 10.946 1.00 13.06 180 ASN B N 1
ATOM 3439 C CA . ASN B 1 180 ? 30.766 33.902 9.806 1.00 7.80 180 ASN B CA 1
ATOM 3440 C C . ASN B 1 180 ? 29.279 33.773 9.885 1.00 9.67 180 ASN B C 1
ATOM 3441 O O . ASN B 1 180 ? 28.650 34.009 8.871 1.00 19.97 180 ASN B O 1
ATOM 3446 N N . LEU B 1 181 ? 28.713 33.610 11.074 1.00 2.00 181 LEU B N 1
ATOM 3447 C CA . LEU B 1 181 ? 27.234 33.510 11.284 1.00 2.00 181 LEU B CA 1
ATOM 3448 C C . LEU B 1 181 ? 26.897 32.133 11.817 1.00 3.79 181 LEU B C 1
ATOM 3449 O O . LEU B 1 181 ? 25.770 31.876 12.192 1.00 10.08 181 LEU B O 1
ATOM 3454 N N . ALA B 1 182 ? 27.836 31.201 11.684 1.00 4.91 182 ALA B N 1
ATOM 3455 C CA . ALA B 1 182 ? 27.802 29.993 12.501 1.00 10.98 182 ALA B CA 1
ATOM 3456 C C . ALA B 1 182 ? 28.743 30.084 13.719 1.00 12.64 182 ALA B C 1
ATOM 3457 O O . ALA B 1 182 ? 28.393 29.622 14.805 1.00 18.66 182 ALA B O 1
ATOM 3459 N N . ILE B 1 183 ? 29.886 30.748 13.568 1.00 11.76 183 ILE B N 1
ATOM 3460 C CA . ILE B 1 183 ? 30.687 31.178 14.727 1.00 12.74 183 ILE B CA 1
ATOM 3461 C C . ILE B 1 183 ? 29.874 32.034 15.716 1.00 14.57 183 ILE B C 1
ATOM 3462 O O . ILE B 1 183 ? 29.927 31.826 16.923 1.00 20.73 183 ILE B O 1
ATOM 3467 N N . ILE B 1 184 ? 29.097 32.975 15.192 1.00 15.09 184 ILE B N 1
ATOM 3468 C CA . ILE B 1 184 ? 28.197 33.766 16.025 1.00 16.65 184 ILE B CA 1
ATOM 3469 C C . ILE B 1 184 ? 27.125 32.888 16.695 1.00 13.71 184 ILE B C 1
ATOM 3470 O O . ILE B 1 184 ? 27.274 32.552 17.854 1.00 19.01 184 ILE B O 1
ATOM 3475 N N . SER B 1 185 ? 26.075 32.505 15.970 1.00 13.58 185 SER B N 1
ATOM 3476 C CA . SER B 1 185 ? 25.138 31.409 16.366 1.00 13.33 185 SER B CA 1
ATOM 3477 C C . SER B 1 185 ? 25.584 30.437 17.481 1.00 10.89 185 SER B C 1
ATOM 3478 O O . SER B 1 185 ? 24.850 30.132 18.427 1.00 7.12 185 SER B O 1
ATOM 3481 N N . LEU B 1 186 ? 26.708 29.798 17.223 1.00 9.99 186 LEU B N 1
ATOM 3482 C CA . LEU B 1 186 ? 27.410 29.025 18.208 1.00 7.80 186 LEU B CA 1
ATOM 3483 C C . LEU B 1 186 ? 27.599 29.790 19.508 1.00 9.43 186 LEU B C 1
ATOM 3484 O O . LEU B 1 186 ? 27.251 29.292 20.568 1.00 11.05 186 LEU B O 1
ATOM 3489 N N . GLU B 1 187 ? 28.292 30.929 19.427 1.00 10.51 187 GLU B N 1
ATOM 3490 C CA . GLU B 1 187 ? 28.658 31.730 20.588 1.00 4.65 187 GLU B CA 1
ATOM 3491 C C . GLU B 1 187 ? 27.433 32.061 21.431 1.00 3.76 187 GLU B C 1
ATOM 3492 O O . GLU B 1 187 ? 27.398 31.724 22.606 1.00 9.57 187 GLU B O 1
ATOM 3498 N N . ASN B 1 188 ? 26.345 32.407 20.753 1.00 3.27 188 ASN B N 1
ATOM 3499 C CA . ASN B 1 188 ? 25.096 32.823 21.378 1.00 2.00 188 ASN B CA 1
ATOM 3500 C C . ASN B 1 188 ? 24.315 31.674 21.995 1.00 7.40 188 ASN B C 1
ATOM 3501 O O . ASN B 1 188 ? 23.497 31.890 22.895 1.00 12.74 188 ASN B O 1
ATOM 3506 N N . GLN B 1 189 ? 24.466 30.468 21.449 1.00 12.17 189 GLN B N 1
ATOM 3507 C CA . GLN B 1 189 ? 23.652 29.352 21.903 1.00 7.70 189 GLN B CA 1
ATOM 3508 C C . GLN B 1 189 ? 24.399 28.278 22.681 1.00 7.72 189 GLN B C 1
ATOM 3509 O O . GLN B 1 189 ? 23.828 27.257 23.019 1.00 15.06 189 GLN B O 1
ATOM 3515 N N . TRP B 1 190 ? 25.524 28.661 23.253 1.00 7.95 190 TRP B N 1
ATOM 3516 C CA . TRP B 1 190 ? 26.256 27.806 24.190 1.00 11.01 190 TRP B CA 1
ATOM 3517 C C . TRP B 1 190 ? 25.454 27.552 25.448 1.00 10.39 190 TRP B C 1
ATOM 3518 O O . TRP B 1 190 ? 25.400 26.449 25.949 1.00 18.31 190 TRP B O 1
ATOM 3529 N N . SER B 1 191 ? 24.959 28.620 26.039 1.00 14.42 191 SER B N 1
ATOM 3530 C CA . SER B 1 191 ? 23.958 28.545 27.099 1.00 18.83 191 SER B CA 1
ATOM 3531 C C . SER B 1 191 ? 22.984 27.380 26.885 1.00 21.56 191 SER B C 1
ATOM 3532 O O . SER B 1 191 ? 22.742 26.567 27.777 1.00 23.05 191 SER B O 1
ATOM 3535 N N . ALA B 1 192 ? 22.378 27.373 25.703 1.00 20.67 192 ALA B N 1
ATOM 3536 C CA . ALA B 1 192 ? 21.218 26.555 25.421 1.00 20.83 192 ALA B CA 1
ATOM 3537 C C . ALA B 1 192 ? 21.669 25.162 25.061 1.00 24.10 192 ALA B C 1
ATOM 3538 O O . ALA B 1 192 ? 21.103 24.177 25.537 1.00 27.40 192 ALA B O 1
ATOM 3540 N N . LEU B 1 193 ? 22.731 25.074 24.269 1.00 22.20 193 LEU B N 1
ATOM 3541 C CA . LEU B 1 193 ? 23.308 23.777 23.948 1.00 20.46 193 LEU B CA 1
ATOM 3542 C C . LEU B 1 193 ? 23.697 23.106 25.280 1.00 23.70 193 LEU B C 1
ATOM 3543 O O . LEU B 1 193 ? 23.149 22.042 25.629 1.00 24.17 193 LEU B O 1
ATOM 3548 N N . SER B 1 194 ? 24.478 23.820 26.100 1.00 18.92 194 SER B N 1
ATOM 3549 C CA . SER B 1 194 ? 24.958 23.271 27.364 1.00 11.66 194 SER B CA 1
ATOM 3550 C C . SER B 1 194 ? 23.794 22.886 28.245 1.00 11.96 194 SER B C 1
ATOM 3551 O O . SER B 1 194 ? 23.751 21.783 28.776 1.00 14.51 194 SER B O 1
ATOM 3554 N N . LYS B 1 195 ? 22.764 23.721 28.269 1.00 10.64 195 LYS B N 1
ATOM 3555 C CA . LYS B 1 195 ? 21.524 23.331 28.939 1.00 12.95 195 LYS B CA 1
ATOM 3556 C C . LYS B 1 195 ? 20.965 21.974 28.482 1.00 14.62 195 LYS B C 1
ATOM 3557 O O . LYS B 1 195 ? 20.878 21.035 29.267 1.00 12.68 195 LYS B O 1
ATOM 3563 N N . GLN B 1 196 ? 20.698 21.848 27.182 1.00 18.57 196 GLN B N 1
ATOM 3564 C CA . GLN B 1 196 ? 19.941 20.724 26.635 1.00 15.53 196 GLN B CA 1
ATOM 3565 C C . GLN B 1 196 ? 20.702 19.407 26.563 1.00 18.36 196 GLN B C 1
ATOM 3566 O O . GLN B 1 196 ? 20.171 18.334 26.890 1.00 21.28 196 GLN B O 1
ATOM 3572 N N . ILE B 1 197 ? 21.977 19.492 26.231 1.00 14.68 197 ILE B N 1
ATOM 3573 C CA . ILE B 1 197 ? 22.805 18.313 26.243 1.00 15.84 197 ILE B CA 1
ATOM 3574 C C . ILE B 1 197 ? 22.694 17.636 27.609 1.00 23.55 197 ILE B C 1
ATOM 3575 O O . ILE B 1 197 ? 22.492 16.421 27.709 1.00 26.49 197 ILE B O 1
ATOM 3580 N N . PHE B 1 198 ? 22.514 18.475 28.622 1.00 29.19 198 PHE B N 1
ATOM 3581 C CA . PHE B 1 198 ? 22.476 18.041 30.019 1.00 30.26 198 PHE B CA 1
ATOM 3582 C C . PHE B 1 198 ? 21.181 17.272 30.330 1.00 28.67 198 PHE B C 1
ATOM 3583 O O . PHE B 1 198 ? 21.211 16.085 30.638 1.00 27.96 198 PHE B O 1
ATOM 3591 N N . LEU B 1 199 ? 20.049 17.918 30.103 1.00 28.42 199 LEU B N 1
ATOM 3592 C CA . LEU B 1 199 ? 18.753 17.266 30.220 1.00 31.62 199 LEU B CA 1
ATOM 3593 C C . LEU B 1 199 ? 18.657 16.032 29.325 1.00 35.99 199 LEU B C 1
ATOM 3594 O O . LEU B 1 199 ? 17.885 15.110 29.603 1.00 35.47 199 LEU B O 1
ATOM 3599 N N . ALA B 1 200 ? 19.470 16.008 28.268 1.00 39.39 200 ALA B N 1
ATOM 3600 C CA . ALA B 1 200 ? 19.459 14.904 27.315 1.00 39.33 200 ALA B CA 1
ATOM 3601 C C . ALA B 1 200 ? 19.949 13.608 27.958 1.00 39.86 200 ALA B C 1
ATOM 3602 O O . ALA B 1 200 ? 19.528 12.536 27.560 1.00 40.12 200 ALA B O 1
ATOM 3604 N N . GLN B 1 201 ? 20.663 13.714 29.072 1.00 43.53 201 GLN B N 1
ATOM 3605 C CA . GLN B 1 201 ? 20.895 12.551 29.939 1.00 46.63 201 GLN B CA 1
ATOM 3606 C C . GLN B 1 201 ? 19.600 11.793 30.277 1.00 50.80 201 GLN B C 1
ATOM 3607 O O . GLN B 1 201 ? 19.520 10.569 30.168 1.00 52.78 201 GLN B O 1
ATOM 3613 N N . ASN B 1 202 ? 18.583 12.544 30.679 1.00 54.72 202 ASN B N 1
ATOM 3614 C CA . ASN B 1 202 ? 17.359 11.981 31.246 1.00 57.11 202 ASN B CA 1
ATOM 3615 C C . ASN B 1 202 ? 16.461 11.220 30.240 1.00 55.21 202 ASN B C 1
ATOM 3616 O O . ASN B 1 202 ? 15.618 10.416 30.647 1.00 54.24 202 ASN B O 1
ATOM 3621 N N . GLN B 1 203 ? 16.546 11.557 28.954 1.00 54.54 203 GLN B N 1
ATOM 3622 C CA . GLN B 1 203 ? 15.766 10.838 27.934 1.00 52.81 203 GLN B CA 1
ATOM 3623 C C . GLN B 1 203 ? 16.541 10.473 26.668 1.00 51.47 203 GLN B C 1
ATOM 3624 O O . GLN B 1 203 ? 16.442 11.171 25.671 1.00 50.98 203 GLN B O 1
ATOM 3630 N N . GLY B 1 204 ? 17.341 9.407 26.726 1.00 53.24 204 GLY B N 1
ATOM 3631 C CA . GLY B 1 204 ? 17.917 8.804 25.526 1.00 52.09 204 GLY B CA 1
ATOM 3632 C C . GLY B 1 204 ? 19.004 9.557 24.766 1.00 52.46 204 GLY B C 1
ATOM 3633 O O . GLY B 1 204 ? 19.989 8.958 24.302 1.00 53.66 204 GLY B O 1
ATOM 3634 N N . GLY B 1 205 ? 18.815 10.868 24.644 1.00 50.65 205 GLY B N 1
ATOM 3635 C CA . GLY B 1 205 ? 19.602 11.699 23.748 1.00 48.62 205 GLY B CA 1
ATOM 3636 C C . GLY B 1 205 ? 18.747 12.792 23.107 1.00 46.04 205 GLY B C 1
ATOM 3637 O O . GLY B 1 205 ? 19.127 13.381 22.096 1.00 47.95 205 GLY B O 1
ATOM 3638 N N . LYS B 1 206 ? 17.566 13.022 23.668 1.00 42.74 206 LYS B N 1
ATOM 3639 C CA . LYS B 1 206 ? 16.620 13.985 23.135 1.00 42.45 206 LYS B CA 1
ATOM 3640 C C . LYS B 1 206 ? 16.739 15.339 23.843 1.00 41.51 206 LYS B C 1
ATOM 3641 O O . LYS B 1 206 ? 17.043 15.407 25.043 1.00 39.48 206 LYS B O 1
ATOM 3647 N N . PHE B 1 207 ? 16.522 16.404 23.072 1.00 36.20 207 PHE B N 1
ATOM 3648 C CA . PHE B 1 207 ? 16.357 17.749 23.595 1.00 32.63 207 PHE B CA 1
ATOM 3649 C C . PHE B 1 207 ? 14.906 17.991 23.965 1.00 35.08 207 PHE B C 1
ATOM 3650 O O . PHE B 1 207 ? 14.002 17.681 23.194 1.00 36.36 207 PHE B O 1
ATOM 3658 N N . ARG B 1 208 ? 14.686 18.666 25.083 1.00 38.41 208 ARG B N 1
ATOM 3659 C CA . ARG B 1 208 ? 13.333 19.052 25.460 1.00 42.36 208 ARG B CA 1
ATOM 3660 C C . ARG B 1 208 ? 12.883 20.201 24.566 1.00 43.09 208 ARG B C 1
ATOM 3661 O O . ARG B 1 208 ? 11.803 20.179 23.987 1.00 43.42 208 ARG B O 1
ATOM 3669 N N . ASN B 1 209 ? 13.756 21.190 24.429 1.00 43.21 209 ASN B N 1
ATOM 3670 C CA . ASN B 1 209 ? 13.513 22.309 23.536 1.00 40.36 209 ASN B CA 1
ATOM 3671 C C . ASN B 1 209 ? 14.669 22.339 22.497 1.00 38.66 209 ASN B C 1
ATOM 3672 O O . ASN B 1 209 ? 15.847 22.313 22.853 1.00 37.95 209 ASN B O 1
ATOM 3677 N N . PRO B 1 210 ? 14.326 22.204 21.195 1.00 37.16 210 PRO B N 1
ATOM 3678 C CA . PRO B 1 210 ? 15.369 22.223 20.157 1.00 35.01 210 PRO B CA 1
ATOM 3679 C C . PRO B 1 210 ? 16.132 23.529 20.152 1.00 32.65 210 PRO B C 1
ATOM 3680 O O . PRO B 1 210 ? 15.606 24.567 20.513 1.00 34.47 210 PRO B O 1
ATOM 3684 N N . VAL B 1 211 ? 17.391 23.486 19.751 1.00 32.09 211 VAL B N 1
ATOM 3685 C CA . VAL B 1 211 ? 18.205 24.688 19.779 1.00 26.71 211 VAL B CA 1
ATOM 3686 C C . VAL B 1 211 ? 18.492 25.169 18.359 1.00 27.64 211 VAL B C 1
ATOM 3687 O O . VAL B 1 211 ? 18.850 24.375 17.487 1.00 29.66 211 VAL B O 1
ATOM 3691 N N . ASP B 1 212 ? 18.104 26.412 18.093 1.00 23.73 212 ASP B N 1
ATOM 3692 C CA . ASP B 1 212 ? 18.116 26.971 16.758 1.00 19.26 212 ASP B CA 1
ATOM 3693 C C . ASP B 1 212 ? 19.521 27.419 16.438 1.00 22.57 212 ASP B C 1
ATOM 3694 O O . ASP B 1 212 ? 20.117 28.159 17.223 1.00 27.46 212 ASP B O 1
ATOM 3699 N N . LEU B 1 213 ? 19.987 27.104 15.230 1.00 19.40 213 LEU B N 1
ATOM 3700 C CA . LEU B 1 213 ? 21.291 27.565 14.773 1.00 15.74 213 LEU B CA 1
ATOM 3701 C C . LEU B 1 213 ? 21.209 28.149 13.359 1.00 12.04 213 LEU B C 1
ATOM 3702 O O . LEU B 1 213 ? 20.135 28.282 12.814 1.00 16.44 213 LEU B O 1
ATOM 3707 N N . ILE B 1 214 ? 22.332 28.645 12.855 1.00 13.48 214 ILE B N 1
ATOM 3708 C CA . ILE B 1 214 ? 22.424 29.307 11.540 1.00 11.87 214 ILE B CA 1
ATOM 3709 C C . ILE B 1 214 ? 23.769 28.979 10.869 1.00 10.00 214 ILE B C 1
ATOM 3710 O O . ILE B 1 214 ? 24.793 28.737 11.545 1.00 5.87 214 ILE B O 1
ATOM 3715 N N . LYS B 1 215 ? 23.726 28.867 9.543 1.00 9.50 215 LYS B N 1
ATOM 3716 C CA . LYS B 1 215 ? 24.873 28.413 8.759 1.00 7.81 215 LYS B CA 1
ATOM 3717 C C . LYS B 1 215 ? 25.663 29.588 8.169 1.00 10.09 215 LYS B C 1
ATOM 3718 O O . LYS B 1 215 ? 25.170 30.734 8.114 1.00 14.12 215 LYS B O 1
ATOM 3724 N N . PRO B 1 216 ? 26.857 29.318 7.643 1.00 3.62 216 PRO B N 1
ATOM 3725 C CA . PRO B 1 216 ? 27.712 30.361 7.073 1.00 2.00 216 PRO B CA 1
ATOM 3726 C C . PRO B 1 216 ? 27.012 31.070 5.926 1.00 10.71 216 PRO B C 1
ATOM 3727 O O . PRO B 1 216 ? 27.117 32.296 5.756 1.00 16.29 216 PRO B O 1
ATOM 3731 N N . THR B 1 217 ? 26.052 30.322 5.388 1.00 7.58 217 THR B N 1
ATOM 3732 C CA . THR B 1 217 ? 25.274 30.652 4.201 1.00 7.99 217 THR B CA 1
ATOM 3733 C C . THR B 1 217 ? 23.973 31.375 4.520 1.00 10.56 217 THR B C 1
ATOM 3734 O O . THR B 1 217 ? 23.135 31.575 3.626 1.00 14.60 217 THR B O 1
ATOM 3738 N N . GLY B 1 218 ? 23.696 31.518 5.814 1.00 11.11 218 GLY B N 1
ATOM 3739 C CA . GLY B 1 218 ? 22.439 32.109 6.229 1.00 13.47 218 GLY B CA 1
ATOM 3740 C C . GLY B 1 218 ? 21.310 31.135 6.510 1.00 15.64 218 GLY B C 1
ATOM 3741 O O . GLY B 1 218 ? 20.263 31.557 6.998 1.00 17.85 218 GLY B O 1
ATOM 3742 N N . GLN B 1 219 ? 21.534 29.839 6.299 1.00 17.39 219 GLN B N 1
ATOM 3743 C CA . GLN B 1 219 ? 20.443 28.844 6.388 1.00 21.04 219 GLN B CA 1
ATOM 3744 C C . GLN B 1 219 ? 20.197 28.476 7.838 1.00 21.78 219 GLN B C 1
ATOM 3745 O O . GLN B 1 219 ? 21.120 28.088 8.545 1.00 26.78 219 GLN B O 1
ATOM 3751 N N . ARG B 1 220 ? 18.933 28.382 8.212 1.00 25.95 220 ARG B N 1
ATOM 3752 C CA . ARG B 1 220 ? 18.565 28.095 9.597 1.00 32.14 220 ARG B CA 1
ATOM 3753 C C . ARG B 1 220 ? 18.218 26.624 9.771 1.00 33.59 220 ARG B C 1
ATOM 3754 O O . ARG B 1 220 ? 17.391 26.062 9.028 1.00 38.58 220 ARG B O 1
ATOM 3762 N N . PHE B 1 221 ? 18.848 26.001 10.755 1.00 30.25 221 PHE B N 1
ATOM 3763 C CA . PHE B 1 221 ? 18.421 24.692 11.217 1.00 28.77 221 PHE B CA 1
ATOM 3764 C C . PHE B 1 221 ? 18.294 24.712 12.730 1.00 31.03 221 PHE B C 1
ATOM 3765 O O . PHE B 1 221 ? 18.657 25.700 13.369 1.00 30.72 221 PHE B O 1
ATOM 3773 N N . GLN B 1 222 ? 17.669 23.675 13.281 1.00 30.22 222 GLN B N 1
ATOM 3774 C CA . GLN B 1 222 ? 17.685 23.437 14.717 1.00 28.47 222 GLN B CA 1
ATOM 3775 C C . GLN B 1 222 ? 18.276 22.070 15.015 1.00 26.56 222 GLN B C 1
ATOM 3776 O O . GLN B 1 222 ? 18.096 21.154 14.232 1.00 28.24 222 GLN B O 1
ATOM 3782 N N . VAL B 1 223 ? 19.191 22.022 15.983 1.00 25.17 223 VAL B N 1
ATOM 3783 C CA . VAL B 1 223 ? 19.732 20.767 16.496 1.00 15.54 223 VAL B CA 1
ATOM 3784 C C . VAL B 1 223 ? 18.753 20.246 17.539 1.00 19.28 223 VAL B C 1
ATOM 3785 O O . VAL B 1 223 ? 18.187 21.025 18.309 1.00 20.72 223 VAL B O 1
ATOM 3789 N N . THR B 1 224 ? 18.412 18.962 17.429 1.00 24.07 224 THR B N 1
ATOM 3790 C CA . THR B 1 224 ? 17.300 18.388 18.196 1.00 27.35 224 THR B CA 1
ATOM 3791 C C . THR B 1 224 ? 17.663 17.153 19.016 1.00 24.71 224 THR B C 1
ATOM 3792 O O . THR B 1 224 ? 16.902 16.714 19.892 1.00 26.54 224 THR B O 1
ATOM 3796 N N . ASN B 1 225 ? 18.817 16.584 18.723 1.00 22.57 225 ASN B N 1
ATOM 3797 C CA . ASN B 1 225 ? 19.303 15.447 19.475 1.00 25.89 225 ASN B CA 1
ATOM 3798 C C . ASN B 1 225 ? 20.724 15.732 19.880 1.00 25.73 225 ASN B C 1
ATOM 3799 O O . ASN B 1 225 ? 21.331 16.673 19.404 1.00 22.62 225 ASN B O 1
ATOM 3804 N N . VAL B 1 226 ? 21.296 14.833 20.653 1.00 30.42 226 VAL B N 1
ATOM 3805 C CA . VAL B 1 226 ? 22.723 14.884 20.909 1.00 36.52 226 VAL B CA 1
ATOM 3806 C C . VAL B 1 226 ? 23.417 14.121 19.762 1.00 43.21 226 VAL B C 1
ATOM 3807 O O . VAL B 1 226 ? 24.648 14.104 19.643 1.00 44.41 226 VAL B O 1
ATOM 3811 N N . ASP B 1 227 ? 22.584 13.693 18.810 1.00 47.60 227 ASP B N 1
ATOM 3812 C CA . ASP B 1 227 ? 23.019 13.007 17.593 1.00 51.82 227 ASP B CA 1
ATOM 3813 C C . ASP B 1 227 ? 23.837 13.915 16.682 1.00 49.19 227 ASP B C 1
ATOM 3814 O O . ASP B 1 227 ? 24.811 13.470 16.084 1.00 49.05 227 ASP B O 1
ATOM 3819 N N . SER B 1 228 ? 23.398 15.169 16.543 1.00 46.45 228 SER B N 1
ATOM 3820 C CA . SER B 1 228 ? 24.013 16.141 15.625 1.00 43.99 228 SER B CA 1
ATOM 3821 C C . SER B 1 228 ? 25.534 16.185 15.618 1.00 46.16 228 SER B C 1
ATOM 3822 O O . SER B 1 228 ? 26.182 15.640 16.511 1.00 46.57 228 SER B O 1
ATOM 3825 N N . ASP B 1 229 ? 26.098 16.965 14.698 1.00 48.45 229 ASP B N 1
ATOM 3826 C CA . ASP B 1 229 ? 27.552 17.123 14.657 1.00 50.82 229 ASP B CA 1
ATOM 3827 C C . ASP B 1 229 ? 28.064 18.219 15.607 1.00 48.97 229 ASP B C 1
ATOM 3828 O O . ASP B 1 229 ? 29.201 18.155 16.108 1.00 46.81 229 ASP B O 1
ATOM 3833 N N . VAL B 1 230 ? 27.169 19.135 15.965 1.00 47.40 230 VAL B N 1
ATOM 3834 C CA . VAL B 1 230 ? 27.466 20.145 16.977 1.00 46.67 230 VAL B CA 1
ATOM 3835 C C . VAL B 1 230 ? 27.917 19.462 18.260 1.00 45.56 230 VAL B C 1
ATOM 3836 O O . VAL B 1 230 ? 29.108 19.431 18.545 1.00 48.30 230 VAL B O 1
ATOM 3840 N N . VAL B 1 231 ? 27.023 18.677 18.851 1.00 41.95 231 VAL B N 1
ATOM 3841 C CA . VAL B 1 231 ? 27.343 17.935 20.060 1.00 41.57 231 VAL B CA 1
ATOM 3842 C C . VAL B 1 231 ? 28.589 17.029 19.949 1.00 46.94 231 VAL B C 1
ATOM 3843 O O . VAL B 1 231 ? 29.475 17.088 20.804 1.00 50.21 231 VAL B O 1
ATOM 3847 N N . LYS B 1 232 ? 28.681 16.234 18.882 1.00 46.89 232 LYS B N 1
ATOM 3848 C CA . LYS B 1 232 ? 29.750 15.237 18.773 1.00 45.61 232 LYS B CA 1
ATOM 3849 C C . LYS B 1 232 ? 31.073 15.877 18.340 1.00 45.82 232 LYS B C 1
ATOM 3850 O O . LYS B 1 232 ? 32.076 15.884 19.085 1.00 45.06 232 LYS B O 1
ATOM 3856 N N . GLY B 1 233 ? 31.021 16.549 17.197 1.00 43.10 233 GLY B N 1
ATOM 3857 C CA . GLY B 1 233 ? 32.243 17.011 16.572 1.00 41.87 233 GLY B CA 1
ATOM 3858 C C . GLY B 1 233 ? 32.651 18.408 16.982 1.00 38.69 233 GLY B C 1
ATOM 3859 O O . GLY B 1 233 ? 33.779 18.822 16.726 1.00 42.11 233 GLY B O 1
ATOM 3860 N N . ASN B 1 234 ? 31.721 19.145 17.582 1.00 31.44 234 ASN B N 1
ATOM 3861 C CA . ASN B 1 234 ? 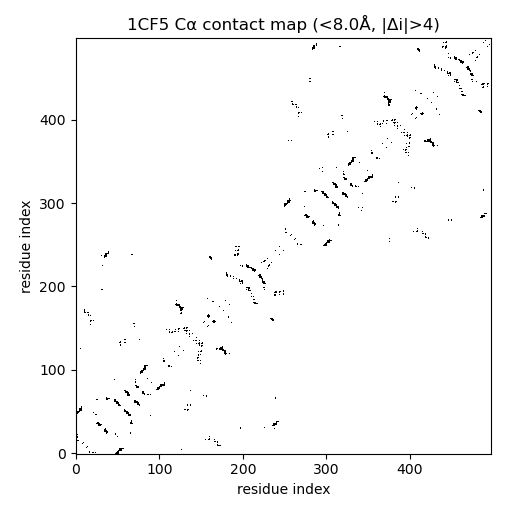31.941 20.553 17.869 1.00 20.57 234 ASN B CA 1
ATOM 3862 C C . ASN B 1 234 ? 32.255 20.896 19.341 1.00 16.58 234 ASN B C 1
ATOM 3863 O O . ASN B 1 234 ? 33.361 21.368 19.641 1.00 15.56 234 ASN B O 1
ATOM 3868 N N . ILE B 1 235 ? 31.317 20.602 20.242 1.00 11.43 235 ILE B N 1
ATOM 3869 C CA . ILE B 1 235 ? 31.233 21.217 21.577 1.00 10.27 235 ILE B CA 1
ATOM 3870 C C . ILE B 1 235 ? 32.062 20.507 22.632 1.00 11.53 235 ILE B C 1
ATOM 3871 O O . ILE B 1 235 ? 31.645 19.467 23.118 1.00 18.90 235 ILE B O 1
ATOM 3876 N N . LYS B 1 236 ? 33.100 21.159 23.147 1.00 8.55 236 LYS B N 1
ATOM 3877 C CA . LYS B 1 236 ? 34.036 20.491 24.051 1.00 7.22 236 LYS B CA 1
ATOM 3878 C C . LYS B 1 236 ? 33.866 20.849 25.525 1.00 8.68 236 LYS B C 1
ATOM 3879 O O . LYS B 1 236 ? 34.657 20.405 26.352 1.00 7.39 236 LYS B O 1
ATOM 3885 N N . LEU B 1 237 ? 32.954 21.768 25.835 1.00 6.28 237 LEU B N 1
ATOM 3886 C CA . LEU B 1 237 ? 32.715 22.158 27.224 1.00 10.13 237 LEU B CA 1
ATOM 3887 C C . LEU B 1 237 ? 31.262 22.444 27.443 1.00 15.51 237 LEU B C 1
ATOM 3888 O O . LEU B 1 237 ? 30.544 22.847 26.523 1.00 18.74 237 LEU B O 1
ATOM 3893 N N . LEU B 1 238 ? 30.838 22.321 28.690 1.00 16.52 238 LEU B N 1
ATOM 3894 C CA . LEU B 1 238 ? 29.420 22.354 29.010 1.00 17.08 238 LEU B CA 1
ATOM 3895 C C . LEU B 1 238 ? 29.163 23.268 30.201 1.00 17.10 238 LEU B C 1
ATOM 3896 O O . LEU B 1 238 ? 29.679 23.038 31.294 1.00 15.51 238 LEU B O 1
ATOM 3901 N N . LEU B 1 239 ? 28.471 24.373 29.956 1.00 21.18 239 LEU B N 1
ATOM 3902 C CA . LEU B 1 239 ? 28.141 25.306 31.035 1.00 22.60 239 LEU B CA 1
ATOM 3903 C C . LEU B 1 239 ? 27.530 24.550 32.225 1.00 24.07 239 LEU B C 1
ATOM 3904 O O . LEU B 1 239 ? 26.568 23.778 32.072 1.00 23.07 239 LEU B O 1
ATOM 3909 N N . ASN B 1 240 ? 28.131 24.728 33.398 1.00 26.24 240 ASN B N 1
ATOM 3910 C CA . ASN B 1 240 ? 27.675 24.051 34.613 1.00 25.88 240 ASN B CA 1
ATOM 3911 C C . ASN B 1 240 ? 26.155 24.017 34.730 1.00 26.01 240 ASN B C 1
ATOM 3912 O O . ASN B 1 240 ? 25.483 24.999 34.410 1.00 28.70 240 ASN B O 1
ATOM 3917 N N . SER B 1 241 ? 25.636 22.950 35.321 1.00 25.84 241 SER B N 1
ATOM 3918 C CA . SER B 1 241 ? 24.189 22.728 35.402 1.00 28.84 241 SER B CA 1
ATOM 3919 C C . SER B 1 241 ? 23.385 23.813 36.113 1.00 29.92 241 SER B C 1
ATOM 3920 O O . SER B 1 241 ? 22.306 24.173 35.672 1.00 27.57 241 SER B O 1
ATOM 3923 N N . ARG B 1 242 ? 23.918 24.344 37.208 1.00 33.63 242 ARG B N 1
ATOM 3924 C CA . ARG B 1 242 ? 23.229 25.404 37.940 1.00 38.37 242 ARG B CA 1
ATOM 3925 C C . ARG B 1 242 ? 22.850 26.529 36.995 1.00 35.91 242 ARG B C 1
ATOM 3926 O O . ARG B 1 242 ? 21.677 26.809 36.803 1.00 37.13 242 ARG B O 1
ATOM 3934 N N . ALA B 1 243 ? 23.845 27.064 36.300 1.00 35.64 243 ALA B N 1
ATOM 3935 C CA . ALA B 1 243 ? 23.653 28.262 35.483 1.00 36.35 243 ALA B CA 1
ATOM 3936 C C . ALA B 1 243 ? 23.025 27.996 34.102 1.00 35.82 243 ALA B C 1
ATOM 3937 O O . ALA B 1 243 ? 22.219 28.791 33.607 1.00 33.91 243 ALA B O 1
ATOM 3939 N N . SER B 1 244 ? 23.348 26.858 33.493 1.00 36.49 244 SER B N 1
ATOM 3940 C CA . SER B 1 244 ? 22.673 26.473 32.250 1.00 35.68 244 SER B CA 1
ATOM 3941 C C . SER B 1 244 ? 21.232 26.214 32.551 1.00 37.70 244 SER B C 1
ATOM 3942 O O . SER B 1 244 ? 20.360 26.658 31.829 1.00 37.51 244 SER B O 1
ATOM 3945 N N . THR B 1 245 ? 20.953 25.614 33.701 1.00 45.12 245 THR B N 1
ATOM 3946 C CA . THR B 1 245 ? 19.559 25.392 34.151 1.00 53.40 245 THR B CA 1
ATOM 3947 C C . THR B 1 245 ? 18.778 26.612 34.633 1.00 57.00 245 THR B C 1
ATOM 3948 O O . THR B 1 245 ? 17.675 26.484 35.207 1.00 54.88 245 THR B O 1
ATOM 3952 N N . ALA B 1 246 ? 19.251 27.802 34.270 1.00 64.67 246 ALA B N 1
ATOM 3953 C CA . ALA B 1 246 ? 18.584 29.065 34.567 1.00 70.98 246 ALA B CA 1
ATOM 3954 C C . ALA B 1 246 ? 18.585 29.428 36.079 1.00 76.02 246 ALA B C 1
ATOM 3955 O O . ALA B 1 246 ? 19.654 29.614 36.689 1.00 75.98 246 ALA B O 1
ATOM 3957 N N . ASP B 1 247 ? 17.391 29.705 36.615 1.00 82.46 247 ASP B N 1
ATOM 3958 C CA . ASP B 1 247 ? 17.218 30.073 38.032 1.00 88.77 247 ASP B CA 1
ATOM 3959 C C . ASP B 1 247 ? 15.763 29.980 38.435 1.00 91.55 247 ASP B C 1
ATOM 3960 O O . ASP B 1 247 ? 15.403 29.369 39.434 1.00 90.95 247 ASP B O 1
ATOM 3965 N N . GLU B 1 248 ? 14.881 30.634 37.622 1.00 94.90 248 GLU B N 1
ATOM 3966 C CA . GLU B 1 248 ? 13.418 30.582 37.765 1.00 98.04 248 GLU B CA 1
ATOM 3967 C C . GLU B 1 248 ? 12.899 29.349 36.998 1.00 98.80 248 GLU B C 1
ATOM 3968 O O . GLU B 1 248 ? 11.815 29.410 36.419 1.00 99.06 248 GLU B O 1
ATOM 3974 N N . ASN B 1 249 ? 13.598 28.232 37.174 1.00 99.88 249 ASN B N 1
ATOM 3975 C CA . ASN B 1 249 ? 13.389 27.003 36.409 1.00 99.17 249 ASN B CA 1
ATOM 3976 C C . ASN B 1 249 ? 13.835 27.126 34.945 1.00 98.99 249 ASN B C 1
ATOM 3977 O O . ASN B 1 249 ? 14.175 28.254 34.521 1.00 97.90 249 ASN B O 1
#

Radius of gyration: 32.39 Å; Cα contacts (8 Å, |Δi|>4): 970; chains: 2; bounding box: 79×75×68 Å

B-factor: mean 23.48, std 20.5, range [2.0, 107.47]

Secondary structure (DSSP, 8-state):
-EEEEGGG--HHHHHHHHHHHHTTS-EEEEETTEEEEPSS--TTSSEEEEEEE-TT--EEEEEEETTTTEEEEEEETTEEEEETT--HHHHHHSSTTSEEEEESS-SSHHHHHHHHTS-GGGS-EEHHHHHHHHHHHHT--TTTHHHHHHHHHIIIIIHHHBHHHHHHHHH-SSSEE---SHHHHHHTTTTHHHHHHHHTTTTTTEEEEEEEEE-TTS-EEEEEETTSHHHHHTB--B--HHHHHHTT-/-EEEEGGG--HHHHHHHHHHHHHHS-EEEEETTEEEEPSS--TTTSEEEEEEE-TT--EEEEEEETTTTEEEEEEETTEEEEETT--HHHHHHTTTTSEEEEESS-SSHHHHHHHHTS-GGGS-BSHHHHHHHTHHHHT--TTTHHHHHHHHHIIIIIHHHBHHHHHHHHH-SSS-B---SSHHHHHHHHHHHHHHHHHHTTSTTEEEEEEEEE-TTS-EEEEEETTSHIIIIIB--B--HHHHT-S--

Organism: Momordica charantia (NCBI:txid3673)

InterPro domains:
  IPR001574 Ribosome-inactivating protein [PF00161] (33-220)
  IPR001574 Ribosome-inactivating protein [PTHR33453] (24-224)
  IPR016138 Ribosome-inactivating protein, subdomain 1 [G3DSA:3.40.420.10] (24-183)
  IPR016139 Ribosome-inactivating protein, subdomain 2 [G3DSA:4.10.470.10] (184-269)
  IPR017988 Ribosome-inactivating protein conserved site [PS00275] (176-192)
  IPR017989 Ribosome-inactivating protein type 1/2 [PR00396] (35-48)
  IPR017989 Ribosome-inactivating protein type 1/2 [PR00396] (82-97)
  IPR017989 Ribosome-inactivating protein type 1/2 [PR00396] (143-157)
  IPR017989 Ribosome-inactivating protein type 1/2 [PR00396] (172-192)
  IPR017989 Ribosome-inactivating protein type 1/2 [PR00396] (204-221)
  IPR036041 Ribosome-inactivating protein superfamily [SSF56371] (24-267)

Foldseek 3Di:
DQEDELLPDALVVLVVSLVVVLPLQDADDQQVHFGEHACDDDLVSQKDWYWYAANVGFTKIWIAGSQFRATAWIDAPQEIEGEVPGPPSCVVPHSPPGNYHYQPFHRDQVGLCVLQVHHQQPAWAASNLLSVLSVCVNVDDSHSNSSSSSNNCQSHSVVNFWVVSSNVRSVHSPHTDGDLQQSVLVVVCQLVVLQQSVVCVVVVWFGPDWRWGADSVGDIDIDTGCPDPRNPPIGRYHRHPVSSVVPVD/DQEDELLPDALVRLVVSLVVQLVLQDADDDQPQAGEHDQDDDLVSQKDWYWYAASVGQIKIWIAGSQARFTQWIDAPAAIEGEDPRDPSCVVPPRPRHNYHYAPHHRDQVGLCVQQVHHQLRAKEASNLLSVLRVCVNVDDSNPNSSSSSRVCQSHSLCSFWVVSSVVRSPRSPHIDRDQQQSVQSVVCLLVCLLQSVCCVVPVFFGPDWRWGADSVGDIDTHTGCPDCCNVVIGRYHNHNCPSVPPVD

Solvent-accessible surface area: 22837 Å² total; per-residue (Å²): 123,9,94,8,51,4,44,95,23,52,43,144,34,0,35,133,4,0,76,72,0,27,82,62,10,20,74,54,97,113,4,85,112,11,30,7,2,78,41,112,26,76,61,107,149,37,24,23,51,0,38,0,18,1,103,68,159,20,57,0,12,0,0,0,7,0,14,18,0,117,14,7,2,2,56,0,121,96,27,0,16,0,10,84,139,18,26,95,48,0,66,105,58,12,23,158,83,23,168,71,53,66,2,93,12,26,30,70,38,132,47,0,20,93,31,12,160,99,85,11,68,80,13,62,2,0,3,32,11,0,5,58,3,0,46,46,0,33,120,53,84,62,160,38,0,0,32,7,0,0,10,0,16,0,0,0,3,4,0,0,17,0,34,73,1,0,124,36,1,12,146,47,49,95,80,56,19,95,11,38,70,10,0,15,6,7,10,96,36,9,28,12,0,2,2,0,0,60,21,0,78,122,63,72,13,120,14,112,56,73,5,71,3,36,91,68,109,43,110,199,74,97,2,57,57,19,117,29,135,20,5,140,52,15,8,66,2,0,5,5,35,185,37,1,68,86,63,138,53,123,8,88,9,55,2,43,98,24,63,38,145,45,0,42,109,5,0,103,49,0,43,81,63,10,34,74,51,81,116,3,76,101,11,29,4,2,68,36,112,25,53,73,100,133,41,22,30,52,0,41,0,15,1,100,65,159,27,49,0,11,0,0,0,10,0,14,21,0,108,14,6,3,2,80,4,132,104,18,0,15,0,11,72,141,12,27,103,49,0,70,107,51,7,25,154,85,19,164,73,58,67,4,109,16,30,30,86,34,141,57,0,18,95,32,19,167,100,96,14,68,70,11,68,2,0,1,28,15,0,6,60,4,0,41,50,0,30,119,62,61,67,158,44,0,2,42,7,3,0,8,0,16,0,1,1,0,1,0,0,11,0,67,64,1,15,149,45,2,11,148,52,47,88,75,50,17,99,10,43,73,13,0,16,11,6,10,80,53,9,53,24,0,0,51,8,0,47,36,0,89,126,45,77,4,123,16,172,91,49,3,85,6,34,70,73,102,33,102,184,74,100,3,71,42,18,117,37,114,17,2,132,30,15,1,48,2,0,12,2,28,162,54,9,55,51,126,158,166

Nearest PDB structures (foldseek):
  1cf5-assembly2_B  TM=1.004E+00  e=1.183E-53  Momordica charantia
  3bwh-assembly1_A  TM=9.934E-01  e=1.247E-36  Cucurbita moschata
  1d8v-assembly1_A  TM=9.322E-01  e=2.964E-40  Momordica charantia
  1nli-assembly1_A  TM=9.709E-01  e=4.240E-35  Trichosanthes kirilowii
  3n1d-assembly1_A  TM=9.775E-01  e=1.737E-34  Momordica balsamina

CATH classification: 3.40.420.10 (+1 more: 4.10.470.10)